Protein AF-0000000083550814 (afdb_homodimer)

Sequence (684 aa):
MTGTLAASGGGRLPAAEQGFFLCDIFDAIPKDDIATMEHPIFSLSTRPDRRILRYEHNGAAIEVTPSVKGLATIHDKDILIYCISQLMAALNAGRAVTRRLVLKAHDLLLATNRETSGDAYRRLVEAFDRLAGTRIKTNIVTGDVEVTSGFGLIESWEIERKTRGGRMVSVAVTLSEWLFRAVLSKSVLTLSRDYFQLRKPLERRIYELARKHCGRQESWRVSVDVLLKKSGSASPRRVFRAMLREMIAAQSLPDYDMAEEPGDLIRFSLRNRVIESLSEGPGPLAPETFAQAREIFPGADVYALEAEWKAWWAATGRPRLRARDAAFLGFVRTRRGRGARAMTGTLAASGGGRLPAAEQGFFLCDIFDAIPKDDIATMEHPIFSLSTRPDRRILRYEHNGAAIEVTPSVKGLATIHDKDILIYCISQLMAALNAGRAVTRRLVLKAHDLLLATNRETSGDAYRRLVEAFDRLAGTRIKTNIVTGDVEVTSGFGLIESWEIERKTRGGRMVSVAVTLSEWLFRAVLSKSVLTLSRDYFQLRKPLERRIYELARKHCGRQESWRVSVDVLLKKSGSASPRRVFRAMLREMIAAQSLPDYDMAEEPGDLIRFSLRNRVIESLSEGPGPLAPETFAQAREIFPGADVYALEAEWKAWWAATGRPRLRARDAAFLGFVRTRRGRGARA

Foldseek 3Di:
DPDPPPPPDPPDPPPVVVQAAEQDDAPQFFKDFLVCLFAPAADLDPDAAQDWDWADDPQKIKTKGWDPLHAQHLLLCLLVRSVLSSLLLCVLVVHDHAQKYKYFPVRSCVQLVHDDDPVRVVVNVSSQVNQCGMKMWMWHDDVPDIDIDMDGQWPDKDWDAPDDVHDTGMMMTGGIPVSVVSSVVVSMDGDDSCLSVDDRRLLNSVLSNCCNACNQNFKDKDALVVSCSRSSDPDPSVVSVVVLVVCQVVVPHPQWHWDADPPRMIMIGGPPPVVPCVVQFLPDADPVLLVVLCVLAPPDDSVVLRVVRRVVCVSNVVDNDPPSSVSSSVSSNVVNVVVVVD/DPDPPPPPDPPDDPPVVVQAAEQDDAPQFFKDFLVCLFAPAADLDPDAAQDWDWADDPQKIKIKGWDPLHAQHLLLCLLVRSVLSSLLLCVLVVHDHAQKYKYFPVRSCVQLVHDDDPVRVVVNVSSQVNQCGMKMWMWHDDVPDIDIDMDGQWPDKDWDAPDDVHDTGMMMTGGIPVSVVSSVVVSMDGDDSCLSVDDRRLLNSLLSNCCNACNQNFKDKDALVVSCSRSSDPDPSVVSVVVLVVCQVVVPHPQWHWDADPPRMIMIGGPPPVPPCVPQFLPDADPVLLVVLCVLAPPDDSVVLRVVRRVVCVSNPVDNDPPSSVSSSVSSNVVNVVVVVD

InterPro domains:
  IPR018777 Replication initiator protein A [PF10134] (31-258)

Nearest PDB structures (foldseek):
  5tbf-assembly1_B  TM=7.328E-01  e=1.208E-10  Vibrio cholerae
  5tbf-assembly1_A  TM=7.020E-01  e=3.883E-11  Vibrio cholerae
  5ubf-assembly1_B  TM=6.507E-01  e=3.979E-10  Vibrio cholerae
  5nl9-assembly1_B  TM=4.738E-01  e=2.881E+00  Leptospira interrogans serovar Copenhageni str. Fiocruz L1-130
  7otj-assembly1_A  TM=2.595E-01  e=8.265E-01  Candida albicans

Radius of gyration: 31.89 Å; Cα contacts (8 Å, |Δi|>4): 1119; chains: 2; bounding box: 68×101×86 Å

Organism: NCBI:txid2306993

Structure (mmCIF, N/CA/C/O backbone):
data_AF-0000000083550814-model_v1
#
loop_
_entity.id
_entity.type
_entity.pdbx_description
1 polymer 'Plasmid replication initiator RepA'
#
loop_
_atom_site.group_PDB
_atom_site.id
_atom_site.type_symbol
_atom_site.label_atom_id
_atom_site.label_alt_id
_atom_site.label_comp_id
_atom_site.label_asym_id
_atom_site.label_entity_id
_atom_site.label_seq_id
_atom_site.pdbx_PDB_ins_code
_atom_site.Cartn_x
_atom_site.Cartn_y
_atom_site.Cartn_z
_atom_site.occupancy
_atom_site.B_iso_or_equiv
_atom_site.auth_seq_id
_atom_site.auth_comp_id
_atom_site.auth_asym_id
_atom_site.auth_atom_id
_atom_site.pdbx_PDB_model_num
ATOM 1 N N . MET A 1 1 ? -45.656 11.328 -41.469 1 26.89 1 MET A N 1
ATOM 2 C CA . MET A 1 1 ? -45.875 12.016 -40.188 1 26.89 1 MET A CA 1
ATOM 3 C C . MET A 1 1 ? -44.938 11.438 -39.125 1 26.89 1 MET A C 1
ATOM 5 O O . MET A 1 1 ? -45.281 10.422 -38.5 1 26.89 1 MET A O 1
ATOM 9 N N . THR A 1 2 ? -43.625 11.352 -39.281 1 26.23 2 THR A N 1
ATOM 10 C CA . THR A 1 2 ? -42.5 10.57 -38.781 1 26.23 2 THR A CA 1
ATOM 11 C C . THR A 1 2 ? -42.125 11.016 -37.375 1 26.23 2 THR A C 1
ATOM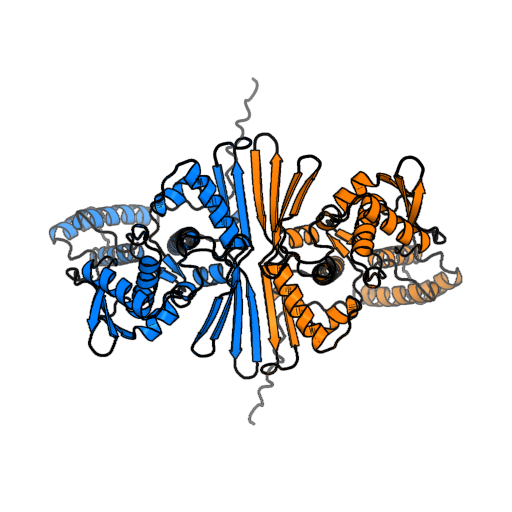 13 O O . THR A 1 2 ? -41.688 12.156 -37.188 1 26.23 2 THR A O 1
ATOM 16 N N . GLY A 1 3 ? -42.906 10.641 -36.344 1 24.5 3 GLY A N 1
ATOM 17 C CA . GLY A 1 3 ? -42.875 11.094 -34.969 1 24.5 3 GLY A CA 1
ATOM 18 C C . GLY A 1 3 ? -41.531 10.922 -34.281 1 24.5 3 GLY A C 1
ATOM 19 O O . GLY A 1 3 ? -40.938 9.844 -34.344 1 24.5 3 GLY A O 1
ATOM 20 N N . THR A 1 4 ? -40.719 12.008 -34.156 1 25.03 4 THR A N 1
ATOM 21 C CA . THR A 1 4 ? -39.344 12.195 -33.656 1 25.03 4 THR A CA 1
ATOM 22 C C . THR A 1 4 ? -39.25 11.82 -32.188 1 25.03 4 THR A C 1
ATOM 24 O O . THR A 1 4 ? -39.938 12.422 -31.328 1 25.03 4 THR A O 1
ATOM 27 N N . LEU A 1 5 ? -39.125 10.547 -31.781 1 22.95 5 LEU A N 1
ATOM 28 C CA . LEU A 1 5 ? -39.094 10.055 -30.406 1 22.95 5 LEU A CA 1
ATOM 29 C C . LEU A 1 5 ? -38 10.773 -29.609 1 22.95 5 LEU A C 1
ATOM 31 O O . LEU A 1 5 ? -36.844 10.727 -29.984 1 22.95 5 LEU A O 1
ATOM 35 N N . ALA A 1 6 ? -38.25 11.875 -28.859 1 22.89 6 ALA A N 1
ATOM 36 C CA . ALA A 1 6 ? -37.438 12.695 -27.969 1 22.89 6 ALA A CA 1
ATOM 37 C C . ALA A 1 6 ? -36.75 11.836 -26.922 1 22.89 6 ALA A C 1
ATOM 39 O O . ALA A 1 6 ? -37.375 11.148 -26.141 1 22.89 6 ALA A O 1
ATOM 40 N N . ALA A 1 7 ? -35.562 11.367 -27.219 1 25.69 7 ALA A N 1
ATOM 41 C CA . ALA A 1 7 ? -34.656 10.578 -26.375 1 25.69 7 ALA A CA 1
ATOM 42 C C . ALA A 1 7 ? -34.531 11.188 -24.984 1 25.69 7 ALA A C 1
ATOM 44 O O . ALA A 1 7 ? -34.156 12.359 -24.844 1 25.69 7 ALA A O 1
ATOM 45 N N . SER A 1 8 ? -35.281 10.781 -24.031 1 26.52 8 SER A N 1
ATOM 46 C CA . SER A 1 8 ? -35.406 11.211 -22.641 1 26.52 8 SER A CA 1
ATOM 47 C C . SER A 1 8 ? -34.031 11.383 -22 1 26.52 8 SER A C 1
ATOM 49 O O . SER A 1 8 ? -33.062 10.719 -22.375 1 26.52 8 SER A O 1
ATOM 51 N N . GLY A 1 9 ? -33.719 12.508 -21.391 1 26.47 9 GLY A N 1
ATOM 52 C CA . GLY A 1 9 ? -32.562 13.055 -20.703 1 26.47 9 GLY A CA 1
ATOM 53 C C . GLY A 1 9 ? -31.984 12.109 -19.656 1 26.47 9 GLY A C 1
ATOM 54 O O . GLY A 1 9 ? -32.688 11.75 -18.703 1 26.47 9 GLY A O 1
ATOM 55 N N . GLY A 1 10 ? -31.203 11.055 -19.969 1 30.23 10 GLY A N 1
ATOM 56 C CA . GLY A 1 10 ? -30.609 9.992 -19.156 1 30.23 10 GLY A CA 1
ATOM 57 C C . GLY A 1 10 ? -30.047 10.5 -17.844 1 30.23 10 GLY A C 1
ATOM 58 O O . GLY A 1 10 ? -29.109 11.305 -17.828 1 30.23 10 GLY A O 1
ATOM 59 N N . GLY A 1 11 ? -30.797 10.789 -16.797 1 31.23 11 GLY A N 1
ATOM 60 C CA . GLY A 1 11 ? -30.469 11.172 -15.438 1 31.23 11 GLY A CA 1
ATOM 61 C C . GLY A 1 11 ? -29.25 10.469 -14.891 1 31.23 11 GLY A C 1
ATOM 62 O O . GLY A 1 11 ? -29.141 9.242 -14.969 1 31.23 11 GLY A O 1
ATOM 63 N N . ARG A 1 12 ? -28.047 11.117 -14.789 1 34.12 12 ARG A N 1
ATOM 64 C CA . ARG A 1 12 ? -26.75 10.703 -14.242 1 34.12 12 ARG A CA 1
ATOM 65 C C . ARG A 1 12 ? -26.922 10.102 -12.852 1 34.12 12 ARG A C 1
ATOM 67 O O . ARG A 1 12 ? -27.547 10.703 -11.977 1 34.12 12 ARG A O 1
ATOM 74 N N . LEU A 1 13 ? -26.969 8.891 -12.633 1 37.94 13 LEU A N 1
ATOM 75 C CA . LEU A 1 13 ? -27.016 8.25 -11.32 1 37.94 13 LEU A CA 1
ATOM 76 C C . LEU A 1 13 ? -26.141 9 -10.312 1 37.94 13 LEU A C 1
ATOM 78 O O . LEU A 1 13 ? -25.094 9.531 -10.68 1 37.94 13 LEU A O 1
ATOM 82 N N . PRO A 1 14 ? -26.562 9.414 -9.156 1 40.44 14 PRO A N 1
ATOM 83 C CA . PRO A 1 14 ? -25.797 10.094 -8.102 1 40.44 14 PRO A CA 1
ATOM 84 C C . PRO A 1 14 ? -24.422 9.469 -7.875 1 40.44 14 PRO A C 1
ATOM 86 O O . PRO A 1 14 ? -24.25 8.258 -8.062 1 40.44 14 PRO A O 1
ATOM 89 N N . ALA A 1 15 ? -23.328 10.273 -7.84 1 41.66 15 ALA A N 1
ATOM 90 C CA . ALA A 1 15 ? -21.922 9.938 -7.68 1 41.66 15 ALA A CA 1
ATOM 91 C C . ALA A 1 15 ? -21.719 8.867 -6.609 1 41.66 15 ALA A C 1
ATOM 93 O O . ALA A 1 15 ? -20.844 8.016 -6.727 1 41.66 15 ALA A O 1
ATOM 94 N N . ALA A 1 16 ? -22.5 8.977 -5.477 1 44.66 16 ALA A N 1
ATOM 95 C CA . ALA A 1 16 ? -22.391 8.016 -4.379 1 44.66 16 ALA A CA 1
ATOM 96 C C . ALA A 1 16 ? -22.641 6.594 -4.863 1 44.66 16 ALA A C 1
ATOM 98 O O . ALA A 1 16 ? -22.062 5.641 -4.348 1 44.66 16 ALA A O 1
ATOM 99 N N . GLU A 1 17 ? -23.422 6.484 -5.785 1 46.06 17 GLU A N 1
ATOM 100 C CA . GLU A 1 17 ? -23.766 5.176 -6.332 1 46.06 17 GLU A CA 1
ATOM 101 C C . GLU A 1 17 ? -22.656 4.637 -7.223 1 46.06 17 GLU A C 1
ATOM 103 O O . GLU A 1 17 ? -22.641 3.451 -7.559 1 46.06 17 GLU A O 1
ATOM 108 N N . GLN A 1 18 ? -21.828 5.629 -7.645 1 54.72 18 GLN A N 1
ATOM 109 C CA . GLN A 1 18 ? -20.844 5.223 -8.648 1 54.72 18 GLN A CA 1
ATOM 110 C C . GLN A 1 18 ? -19.578 4.68 -7.996 1 54.72 18 GLN A C 1
ATOM 112 O O . GLN A 1 18 ? -18.656 4.223 -8.688 1 54.72 18 GLN A O 1
ATOM 117 N N . GLY A 1 19 ? -19.5 4.52 -6.629 1 78 19 GLY A N 1
ATOM 118 C CA . GLY A 1 19 ? -18.391 3.859 -5.961 1 78 19 GLY A CA 1
ATOM 119 C C . GLY A 1 19 ? -17.219 4.785 -5.695 1 78 19 GLY A C 1
ATOM 120 O O . GLY A 1 19 ? -16.094 4.324 -5.461 1 78 19 GLY A O 1
ATOM 121 N N . PHE A 1 20 ? -17.453 6.23 -6.023 1 88.19 20 PHE A N 1
ATOM 122 C CA . PHE A 1 20 ? -16.406 7.191 -5.719 1 88.19 20 PHE A CA 1
ATOM 123 C C . PHE A 1 20 ? -16.984 8.508 -5.23 1 88.19 20 PHE A C 1
ATOM 125 O O . PHE A 1 20 ? -18.188 8.758 -5.391 1 88.19 20 PHE A O 1
ATOM 132 N N . PHE A 1 21 ? -16.203 9.375 -4.535 1 94.69 21 PHE A N 1
ATOM 133 C CA . PHE A 1 21 ? -16.531 10.727 -4.105 1 94.69 21 PHE A CA 1
ATOM 134 C C . PHE A 1 21 ? -15.859 11.758 -4.996 1 94.69 21 PHE A C 1
ATOM 136 O O . PHE A 1 21 ? -14.633 11.734 -5.172 1 94.69 21 PHE A O 1
ATOM 143 N N . LEU A 1 22 ? -16.672 12.648 -5.539 1 94.12 22 LEU A N 1
ATOM 144 C CA . LEU A 1 22 ? -16.125 13.703 -6.379 1 94.12 22 LEU A CA 1
ATOM 145 C C . LEU A 1 22 ? -15.719 14.906 -5.539 1 94.12 22 LEU A C 1
ATOM 147 O O . LEU A 1 22 ? -16.531 15.445 -4.781 1 94.12 22 LEU A O 1
ATOM 151 N N . CYS A 1 23 ? -14.43 15.273 -5.68 1 95.62 23 CYS A N 1
ATOM 152 C CA . CYS A 1 23 ? -13.961 16.469 -4.996 1 95.62 23 CYS A CA 1
ATOM 153 C C . CYS A 1 23 ? -14.367 17.719 -5.75 1 95.62 23 CYS A C 1
ATOM 155 O O . CYS A 1 23 ? -13.664 18.156 -6.664 1 95.62 23 CYS A O 1
ATOM 157 N N . ASP A 1 24 ? -15.484 18.281 -5.289 1 93.56 24 ASP A N 1
ATOM 158 C CA . ASP A 1 24 ? -16.016 19.422 -6.012 1 93.56 24 ASP A CA 1
ATOM 159 C C . ASP A 1 24 ? -16.328 20.578 -5.059 1 93.56 24 ASP A C 1
ATOM 161 O O . ASP A 1 24 ? -17.078 21.5 -5.406 1 93.56 24 ASP A O 1
ATOM 165 N N . ILE A 1 25 ? -15.852 20.484 -3.887 1 91.62 25 ILE A N 1
ATOM 166 C CA . ILE A 1 25 ? -16.094 21.547 -2.922 1 91.62 25 ILE A CA 1
ATOM 167 C C . ILE A 1 25 ? -14.961 22.562 -2.984 1 91.62 25 ILE A C 1
ATOM 169 O O . ILE A 1 25 ? -13.82 22.266 -2.623 1 91.62 25 ILE A O 1
ATOM 173 N N . PHE A 1 26 ? -15.406 23.734 -3.367 1 85.81 26 PHE A N 1
ATOM 174 C CA . PHE A 1 26 ? -14.43 24.797 -3.545 1 85.81 26 PHE A CA 1
ATOM 175 C C . PHE A 1 26 ? -14.117 25.469 -2.217 1 85.81 26 PHE A C 1
ATOM 177 O O . PHE A 1 26 ? -15.023 25.719 -1.412 1 85.81 26 PHE A O 1
ATOM 184 N N . ASP A 1 27 ? -12.977 25.703 -1.849 1 87.12 27 ASP A N 1
ATOM 185 C CA . ASP A 1 27 ? -12.5 26.453 -0.688 1 87.12 27 ASP A CA 1
ATOM 186 C C . ASP A 1 27 ? -12.75 25.672 0.604 1 87.12 27 ASP A C 1
ATOM 188 O O . ASP A 1 27 ? -13.141 26.266 1.618 1 87.12 27 ASP A O 1
ATOM 192 N N . ALA A 1 28 ? -12.766 24.328 0.506 1 93.5 28 ALA A N 1
ATOM 193 C CA . ALA A 1 28 ? -12.844 23.547 1.736 1 93.5 28 ALA A CA 1
ATOM 194 C C . ALA A 1 28 ? -11.758 23.969 2.727 1 93.5 28 ALA A C 1
ATOM 196 O O . ALA A 1 28 ? -10.609 24.188 2.348 1 93.5 28 ALA A O 1
ATOM 197 N N . ILE A 1 29 ? -12.203 24.203 3.961 1 94.62 29 ILE A N 1
ATOM 198 C CA . ILE A 1 29 ? -11.242 24.562 4.996 1 94.62 29 ILE A CA 1
ATOM 199 C C . ILE A 1 29 ? -10.273 23.406 5.227 1 94.62 29 ILE A C 1
ATOM 201 O O . ILE A 1 29 ? -10.703 22.25 5.367 1 94.62 29 ILE A O 1
ATOM 205 N N . PRO A 1 30 ? -9 23.688 5.281 1 97.56 30 PRO A N 1
ATOM 206 C CA . PRO A 1 30 ? -8.031 22.594 5.43 1 97.56 30 PRO A CA 1
ATOM 207 C C . PRO A 1 30 ? -8.195 21.844 6.746 1 97.56 30 PRO A C 1
ATOM 209 O O . PRO A 1 30 ? -8.336 22.453 7.805 1 97.56 30 PRO A O 1
ATOM 212 N N . LYS A 1 31 ? -8.297 20.578 6.637 1 98.25 31 LYS A N 1
ATOM 213 C CA . LYS A 1 31 ? -8.375 19.672 7.781 1 98.25 31 LYS A CA 1
ATOM 214 C C . LYS A 1 31 ? -7.316 18.578 7.703 1 98.25 31 LYS A C 1
ATOM 216 O O . LYS A 1 31 ? -7.035 18.062 6.621 1 98.25 31 LYS A O 1
ATOM 221 N N . ASP A 1 32 ? -6.707 18.312 8.805 1 98.25 32 ASP A N 1
ATOM 222 C CA . ASP A 1 32 ? -5.66 17.297 8.883 1 98.25 32 ASP A CA 1
ATOM 223 C C . ASP A 1 32 ? -5.98 16.25 9.953 1 98.25 32 ASP A C 1
ATOM 225 O O . ASP A 1 32 ? -6.637 16.562 10.953 1 98.25 32 ASP A O 1
ATOM 229 N N . ASP A 1 33 ? -5.594 15.023 9.703 1 97.31 33 ASP A N 1
ATOM 230 C CA . ASP A 1 33 ? -5.836 13.977 10.695 1 97.31 33 ASP A CA 1
ATOM 231 C C . ASP A 1 33 ? -4.918 14.141 11.898 1 97.31 33 ASP A C 1
ATOM 233 O O . ASP A 1 33 ? -3.746 14.5 11.75 1 97.31 33 ASP A O 1
ATOM 237 N N . ILE A 1 34 ? -5.363 13.867 13.016 1 96.75 34 ILE A N 1
ATOM 238 C CA . ILE A 1 34 ? -4.699 14.141 14.289 1 96.75 34 ILE A CA 1
ATOM 239 C C . ILE A 1 34 ? -3.48 13.234 14.438 1 96.75 34 ILE A C 1
ATOM 241 O O . ILE A 1 34 ? -2.432 13.664 14.922 1 96.75 34 ILE A O 1
ATOM 245 N N . ALA A 1 35 ? -3.549 11.977 14.062 1 93.31 35 ALA A N 1
ATOM 246 C CA . ALA A 1 35 ? -2.488 11 14.289 1 93.31 35 ALA A CA 1
ATOM 247 C C . ALA A 1 35 ? -1.2 11.414 13.586 1 93.31 35 ALA A C 1
ATOM 249 O O . ALA A 1 35 ? -0.117 11.352 14.172 1 93.31 35 ALA A O 1
ATOM 250 N N . THR A 1 36 ? -1.329 11.906 12.297 1 95.94 36 THR A N 1
ATOM 251 C CA . THR A 1 36 ? -0.12 12.273 11.562 1 95.94 36 THR A CA 1
ATOM 252 C C . THR A 1 36 ? 0.391 13.641 12.016 1 95.94 36 THR A C 1
ATOM 254 O O . THR A 1 36 ? 1.54 14 11.742 1 95.94 36 THR A O 1
ATOM 257 N N . MET A 1 37 ? -0.45 14.398 12.703 1 96.88 37 MET A N 1
ATOM 258 C CA . MET A 1 37 ? 0.018 15.648 13.305 1 96.88 37 MET A CA 1
ATOM 259 C C . MET A 1 37 ? 0.826 15.375 14.57 1 96.88 37 MET A C 1
ATOM 261 O O . MET A 1 37 ? 1.759 16.109 14.883 1 96.88 37 MET A O 1
ATOM 265 N N . GLU A 1 38 ? 0.481 14.336 15.211 1 93.12 38 GLU A N 1
ATOM 266 C CA . GLU A 1 38 ? 1.101 14.023 16.5 1 93.12 38 GLU A CA 1
ATOM 267 C C . GLU A 1 38 ? 2.424 13.289 16.312 1 93.12 38 GLU A C 1
ATOM 269 O O . GLU A 1 38 ? 3.355 13.461 17.094 1 93.12 38 GLU A O 1
ATOM 274 N N . HIS A 1 39 ? 2.51 12.438 15.32 1 93 39 HIS A N 1
ATOM 275 C CA . HIS A 1 39 ? 3.668 11.57 15.156 1 93 39 HIS A CA 1
ATOM 276 C C . HIS A 1 39 ? 4.395 11.867 13.844 1 93 39 HIS A C 1
ATOM 278 O O . HIS A 1 39 ? 3.766 12.258 12.859 1 93 39 HIS A O 1
ATOM 284 N N . PRO A 1 40 ? 5.676 11.672 13.828 1 95.06 40 PRO A N 1
ATOM 285 C CA . PRO A 1 40 ? 6.461 11.969 12.625 1 95.06 40 PRO A CA 1
ATOM 286 C C . PRO A 1 40 ? 6.367 10.875 11.57 1 95.06 40 PRO A C 1
ATOM 288 O O . PRO A 1 40 ? 7.207 9.969 11.539 1 95.06 40 PRO A O 1
ATOM 291 N N . ILE A 1 41 ? 5.52 11.039 10.664 1 96 41 ILE A N 1
ATOM 292 C CA . ILE A 1 41 ? 5.266 10.047 9.625 1 96 41 ILE A CA 1
ATOM 293 C C . ILE A 1 41 ? 5.938 10.477 8.32 1 96 41 ILE A C 1
ATOM 295 O O . ILE A 1 41 ? 6.387 9.633 7.543 1 96 41 ILE A O 1
ATOM 299 N N . PHE A 1 42 ? 6.062 11.773 8.086 1 98.25 42 PHE A N 1
ATOM 300 C CA . PHE A 1 42 ? 6.516 12.312 6.809 1 98.25 42 PHE A CA 1
ATOM 301 C C . PHE A 1 42 ? 7.949 12.82 6.914 1 98.25 42 PHE A C 1
ATOM 303 O O . PHE A 1 42 ? 8.336 13.383 7.941 1 98.25 42 PHE A O 1
ATOM 310 N N . SER A 1 43 ? 8.68 12.633 5.867 1 98.06 43 SER A N 1
ATOM 311 C CA . SER A 1 43 ? 10.047 13.141 5.809 1 98.06 43 SER A CA 1
ATOM 312 C C . SER A 1 43 ? 10.062 14.664 5.68 1 98.06 43 SER A C 1
ATOM 314 O O . SER A 1 43 ? 9.211 15.242 5.008 1 98.06 43 SER A O 1
ATOM 316 N N . LEU A 1 44 ? 11.062 15.242 6.309 1 97.88 44 LEU A N 1
ATOM 317 C CA . LEU A 1 44 ? 11.266 16.688 6.184 1 97.88 44 LEU A CA 1
ATOM 318 C C . LEU A 1 44 ? 12.375 17 5.191 1 97.88 44 LEU A C 1
ATOM 320 O O . LEU A 1 44 ? 12.742 18.156 5.008 1 97.88 44 LEU A O 1
ATOM 324 N N . SER A 1 45 ? 12.844 15.953 4.543 1 96.19 45 SER A N 1
ATOM 325 C CA . SER A 1 45 ? 13.945 16.109 3.594 1 96.19 45 SER A CA 1
ATOM 326 C C . SER A 1 45 ? 13.453 16.672 2.266 1 96.19 45 SER A C 1
ATOM 328 O O . SER A 1 45 ? 12.32 16.406 1.856 1 96.19 45 SER A O 1
ATOM 330 N N . THR A 1 46 ? 14.289 17.484 1.643 1 92.75 46 THR A N 1
ATOM 331 C CA . THR A 1 46 ? 13.992 17.984 0.304 1 92.75 46 THR A CA 1
ATOM 332 C C . THR A 1 46 ? 14.594 17.062 -0.759 1 92.75 46 THR A C 1
ATOM 334 O O . THR A 1 46 ? 14.367 17.266 -1.955 1 92.75 46 THR A O 1
ATOM 337 N N . ARG A 1 47 ? 15.367 16.125 -0.311 1 93.81 47 ARG A N 1
ATOM 338 C CA . ARG A 1 47 ? 15.891 15.07 -1.162 1 93.81 47 ARG A CA 1
ATOM 339 C C . ARG A 1 47 ? 15.25 13.727 -0.826 1 93.81 47 ARG A C 1
ATOM 341 O O . ARG A 1 47 ? 14.703 13.555 0.263 1 93.81 47 ARG A O 1
ATOM 348 N N . PRO A 1 48 ? 15.297 12.852 -1.863 1 94.81 48 PRO A N 1
ATOM 349 C CA . PRO A 1 48 ? 14.703 11.547 -1.561 1 94.81 48 PRO A CA 1
ATOM 350 C C . PRO A 1 48 ? 15.273 10.922 -0.287 1 94.81 48 PRO A C 1
ATOM 352 O O . PRO A 1 48 ? 16.484 10.812 -0.138 1 94.81 48 PRO A O 1
ATOM 355 N N . ASP A 1 49 ? 14.438 10.609 0.661 1 96.75 49 ASP A N 1
ATOM 356 C CA . ASP A 1 49 ? 14.758 10.023 1.957 1 96.75 49 ASP A CA 1
ATOM 357 C C . ASP A 1 49 ? 14.445 8.531 1.975 1 96.75 49 ASP A C 1
ATOM 359 O O . ASP A 1 49 ? 13.273 8.133 1.975 1 96.75 49 ASP A O 1
ATOM 363 N N . ARG A 1 50 ? 15.391 7.656 1.971 1 96.5 50 ARG A N 1
ATOM 364 C CA . ARG A 1 50 ? 15.172 6.215 1.895 1 96.5 50 ARG A CA 1
ATOM 365 C C . ARG A 1 50 ? 15.461 5.547 3.232 1 96.5 50 ARG A C 1
ATOM 367 O O . ARG A 1 50 ? 15.609 4.324 3.303 1 96.5 50 ARG A O 1
ATOM 374 N N . ARG A 1 51 ? 15.578 6.363 4.367 1 95.88 51 ARG A N 1
ATOM 375 C CA . ARG A 1 51 ? 15.773 5.812 5.703 1 95.88 51 ARG A CA 1
ATOM 376 C C . ARG A 1 51 ? 14.484 5.195 6.234 1 95.88 51 ARG A C 1
ATOM 378 O O . ARG A 1 51 ? 13.391 5.699 5.969 1 95.88 51 ARG A O 1
ATOM 385 N N . ILE A 1 52 ? 14.648 4.109 6.938 1 96.38 52 ILE A N 1
ATOM 386 C CA . ILE A 1 52 ? 13.539 3.627 7.754 1 96.38 52 ILE A CA 1
ATOM 387 C C . ILE A 1 52 ? 13.461 4.43 9.047 1 96.38 52 ILE A C 1
ATOM 389 O O . ILE A 1 52 ? 14.422 4.449 9.828 1 96.38 52 ILE A O 1
ATOM 393 N N . LEU A 1 53 ? 12.336 5.09 9.258 1 94.69 53 LEU A N 1
ATOM 394 C CA . LEU A 1 53 ? 12.164 5.898 10.461 1 94.69 53 LEU A CA 1
ATOM 395 C C . LEU A 1 53 ? 11.539 5.078 11.586 1 94.69 53 LEU A C 1
ATOM 397 O O . LEU A 1 53 ? 10.633 4.277 11.336 1 94.69 53 LEU A O 1
ATOM 401 N N . ARG A 1 54 ? 12.078 5.246 12.75 1 93.12 54 ARG A N 1
ATOM 402 C CA . ARG A 1 54 ? 11.539 4.598 13.938 1 93.12 54 ARG A CA 1
ATOM 403 C C . ARG A 1 54 ? 11.273 5.609 15.047 1 93.12 54 ARG A C 1
ATOM 405 O O . ARG A 1 54 ? 12.125 6.453 15.336 1 93.12 54 ARG A O 1
ATOM 412 N N . TYR A 1 55 ? 10.102 5.555 15.531 1 89.75 55 TYR A N 1
ATOM 413 C CA . TYR A 1 55 ? 9.672 6.473 16.578 1 89.75 55 TYR A CA 1
ATOM 414 C C . TYR A 1 55 ? 8.961 5.723 17.703 1 89.75 55 TYR A C 1
ATOM 416 O O . TYR A 1 55 ? 8.086 4.895 17.438 1 89.75 55 TYR A O 1
ATOM 424 N N . GLU A 1 56 ? 9.453 5.855 18.891 1 88 56 GLU A N 1
ATOM 425 C CA . GLU A 1 56 ? 8.797 5.281 20.062 1 88 56 GLU A CA 1
ATOM 426 C C . GLU A 1 56 ? 8.438 6.363 21.078 1 88 56 GLU A C 1
ATOM 428 O O . GLU A 1 56 ? 9.273 7.207 21.422 1 88 56 GLU A O 1
ATOM 433 N N . HIS A 1 57 ? 7.188 6.367 21.406 1 78.62 57 HIS A N 1
ATOM 434 C CA . HIS A 1 57 ? 6.73 7.316 22.422 1 78.62 57 HIS A CA 1
ATOM 435 C C . HIS A 1 57 ? 5.535 6.77 23.188 1 78.62 57 HIS A C 1
ATOM 437 O O . HIS A 1 57 ? 4.555 6.324 22.594 1 78.62 57 HIS A O 1
ATOM 443 N N . ASN A 1 58 ? 5.562 6.773 24.469 1 73.56 58 ASN A N 1
ATOM 444 C CA . ASN A 1 58 ? 4.477 6.398 25.375 1 73.56 58 ASN A CA 1
ATOM 445 C C . ASN A 1 58 ? 3.926 5.012 25.031 1 73.56 58 ASN A C 1
ATOM 447 O O . ASN A 1 58 ? 2.713 4.836 24.922 1 73.56 58 ASN A O 1
ATOM 451 N N . GLY A 1 59 ? 4.758 4.105 24.719 1 72.81 59 GLY A N 1
ATOM 452 C CA . GLY A 1 59 ? 4.332 2.73 24.5 1 72.81 59 GLY A CA 1
ATOM 453 C C . GLY A 1 59 ? 3.936 2.445 23.062 1 72.81 59 GLY A C 1
ATOM 454 O O . GLY A 1 59 ? 3.562 1.318 22.734 1 72.81 59 GLY A O 1
ATOM 455 N N . ALA A 1 60 ? 3.943 3.449 22.328 1 75.44 60 ALA A N 1
ATOM 456 C CA . ALA A 1 60 ? 3.645 3.252 20.906 1 75.44 60 ALA A CA 1
ATOM 457 C C . ALA A 1 60 ? 4.922 3.275 20.062 1 75.44 60 ALA A C 1
ATOM 459 O O . ALA A 1 60 ? 5.82 4.078 20.312 1 75.44 60 ALA A O 1
ATOM 460 N N . ALA A 1 61 ? 5.02 2.258 19.234 1 88.56 61 ALA A N 1
ATOM 461 C CA . ALA A 1 61 ? 6.141 2.24 18.297 1 88.56 61 ALA A CA 1
ATOM 462 C C . ALA A 1 61 ? 5.648 2.35 16.859 1 88.56 61 ALA A C 1
ATOM 464 O O . ALA A 1 61 ? 4.645 1.732 16.484 1 88.56 61 ALA A O 1
ATOM 465 N N . ILE A 1 62 ? 6.281 3.264 16.188 1 92.38 62 ILE A N 1
ATOM 466 C CA . ILE A 1 62 ? 5.938 3.461 14.781 1 92.38 62 ILE A CA 1
ATOM 467 C C . ILE A 1 62 ? 7.188 3.293 13.922 1 92.38 62 ILE A C 1
ATOM 469 O O . ILE A 1 62 ? 8.25 3.84 14.234 1 92.38 62 ILE A O 1
ATOM 473 N N . GLU A 1 63 ? 7.102 2.492 12.992 1 95.88 63 GLU A N 1
ATOM 474 C CA . GLU A 1 63 ? 8.125 2.354 11.961 1 95.88 63 GLU A CA 1
ATOM 475 C C . GLU A 1 63 ? 7.594 2.785 10.594 1 95.88 63 GLU A C 1
ATOM 477 O O . GLU A 1 63 ? 6.523 2.348 10.172 1 95.88 63 GLU A O 1
ATOM 482 N N . VAL A 1 64 ? 8.266 3.709 9.953 1 97.19 64 VAL A N 1
ATOM 483 C CA . VAL A 1 64 ? 7.879 4.18 8.625 1 97.19 64 VAL A CA 1
ATOM 484 C C . VAL A 1 64 ? 8.906 3.727 7.598 1 97.19 64 VAL A C 1
ATOM 486 O O . VAL A 1 64 ? 10.078 4.102 7.676 1 97.19 64 VAL A O 1
ATOM 489 N N . THR A 1 65 ? 8.484 2.914 6.66 1 98 65 THR A N 1
ATOM 490 C CA . THR A 1 65 ? 9.375 2.324 5.664 1 98 65 THR A CA 1
ATOM 491 C C . THR A 1 65 ? 9.109 2.924 4.285 1 98 65 THR A C 1
ATOM 493 O O . THR A 1 65 ? 7.977 2.904 3.801 1 98 65 THR A O 1
ATOM 496 N N . PRO A 1 66 ? 10.148 3.498 3.635 1 97.94 66 PRO A N 1
ATOM 497 C CA . PRO A 1 66 ? 9.984 4.07 2.297 1 97.94 66 PRO A CA 1
ATOM 498 C C . PRO A 1 66 ? 10.047 3.018 1.192 1 97.94 66 PRO A C 1
ATOM 500 O O . PRO A 1 66 ? 10.617 1.943 1.389 1 97.94 66 PRO A O 1
ATOM 503 N N . SER A 1 67 ? 9.406 3.328 0.064 1 97.5 67 SER A N 1
ATOM 504 C CA . SER A 1 67 ? 9.852 2.67 -1.161 1 97.5 67 SER A CA 1
ATOM 505 C C . SER A 1 67 ? 11.234 3.158 -1.581 1 97.5 67 SER A C 1
ATOM 507 O O . SER A 1 67 ? 11.797 4.062 -0.959 1 97.5 67 SER A O 1
ATOM 509 N N . VAL A 1 68 ? 11.797 2.582 -2.615 1 97 68 VAL A N 1
ATOM 510 C CA . VAL A 1 68 ? 13.094 3.01 -3.121 1 97 68 VAL A CA 1
ATOM 511 C C . VAL A 1 68 ? 12.984 4.422 -3.695 1 97 68 VAL A C 1
ATOM 513 O O . VAL A 1 68 ? 14 5.082 -3.926 1 97 68 VAL A O 1
ATOM 516 N N . LYS A 1 69 ? 11.734 4.855 -3.902 1 96.5 69 LYS A N 1
ATOM 517 C CA . LYS A 1 69 ? 11.523 6.211 -4.406 1 96.5 69 LYS A CA 1
ATOM 518 C C . LYS A 1 69 ? 11.562 7.23 -3.273 1 96.5 69 LYS A C 1
ATOM 520 O O . LYS A 1 69 ? 11.57 8.438 -3.52 1 96.5 69 LYS A O 1
ATOM 525 N N . GLY A 1 70 ? 11.531 6.719 -2.037 1 97.75 70 GLY A N 1
ATOM 526 C CA . GLY A 1 70 ? 11.672 7.586 -0.881 1 97.75 70 GLY A CA 1
ATOM 527 C C . GLY A 1 70 ? 10.422 7.656 -0.026 1 97.75 70 GLY A C 1
ATOM 528 O O . GLY A 1 70 ? 9.352 7.219 -0.45 1 97.75 70 GLY A O 1
ATOM 529 N N . LEU A 1 71 ? 10.602 8.25 1.129 1 98.38 71 LEU A N 1
ATOM 530 C CA . LEU A 1 71 ? 9.484 8.523 2.031 1 98.38 71 LEU A CA 1
ATOM 531 C C . LEU A 1 71 ? 8.578 9.617 1.469 1 98.38 71 LEU A C 1
ATOM 533 O O . LEU A 1 71 ? 9.055 10.539 0.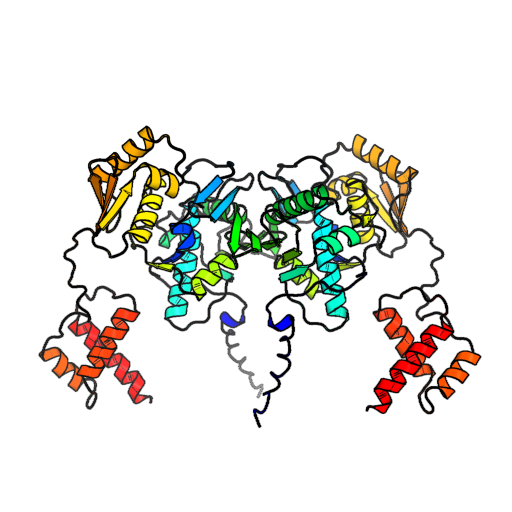806 1 98.38 71 LEU A O 1
ATOM 537 N N . ALA A 1 72 ? 7.273 9.492 1.743 1 98.69 72 ALA A N 1
ATOM 538 C CA . ALA A 1 72 ? 6.414 10.664 1.553 1 98.69 72 ALA A CA 1
ATOM 539 C C . ALA A 1 72 ? 6.895 11.836 2.396 1 98.69 72 ALA A C 1
ATOM 541 O O . ALA A 1 72 ? 7.258 11.664 3.562 1 98.69 72 ALA A O 1
ATOM 542 N N . THR A 1 73 ? 6.898 12.984 1.811 1 98.38 73 THR A N 1
ATOM 543 C CA . THR A 1 73 ? 7.371 14.18 2.502 1 98.38 73 THR A CA 1
ATOM 544 C C . THR A 1 73 ? 6.203 14.938 3.129 1 98.38 73 THR A C 1
ATOM 546 O O . THR A 1 73 ? 5.039 14.656 2.83 1 98.38 73 THR A O 1
ATOM 549 N N . ILE A 1 74 ? 6.551 15.898 3.961 1 98.44 74 ILE A N 1
ATOM 550 C CA . ILE A 1 74 ? 5.543 16.75 4.59 1 98.44 74 ILE A CA 1
ATOM 551 C C . ILE A 1 74 ? 4.77 17.516 3.518 1 98.44 74 ILE A C 1
ATOM 553 O O . ILE A 1 74 ? 3.605 17.859 3.717 1 98.44 74 ILE A O 1
ATOM 557 N N . HIS A 1 75 ? 5.344 17.781 2.34 1 98.06 75 HIS A N 1
ATOM 558 C CA . HIS A 1 75 ? 4.652 18.469 1.252 1 98.06 75 HIS A CA 1
ATOM 559 C C . HIS A 1 75 ? 3.727 17.516 0.502 1 98.06 75 HIS A C 1
ATOM 561 O O . HIS A 1 75 ? 2.686 17.938 -0.012 1 98.06 75 HIS A O 1
ATOM 567 N N . ASP A 1 76 ? 4.102 16.234 0.462 1 98.25 76 ASP A N 1
ATOM 568 C CA . ASP A 1 76 ? 3.189 15.25 -0.11 1 98.25 76 ASP A CA 1
ATOM 569 C C . ASP A 1 76 ? 1.896 15.164 0.698 1 98.25 76 ASP A C 1
ATOM 571 O O . ASP A 1 76 ? 0.83 14.891 0.146 1 98.25 76 ASP A O 1
ATOM 575 N N . LYS A 1 77 ? 2.027 15.414 1.99 1 98.62 77 LYS A N 1
ATOM 576 C CA . LYS A 1 77 ? 0.889 15.359 2.902 1 98.62 77 LYS A CA 1
ATOM 577 C C . LYS A 1 77 ? -0.214 16.312 2.455 1 98.62 77 LYS A C 1
ATOM 579 O O . LYS A 1 77 ? -1.379 16.141 2.818 1 98.62 77 LYS A O 1
ATOM 584 N N . ASP A 1 78 ? 0.109 17.312 1.638 1 98.19 78 ASP A N 1
ATOM 585 C CA . ASP A 1 78 ? -0.866 18.281 1.129 1 98.19 78 ASP A CA 1
ATOM 586 C C . ASP A 1 78 ? -2.006 17.562 0.402 1 98.19 78 ASP A C 1
ATOM 588 O O . ASP A 1 78 ? -3.16 18 0.479 1 98.19 78 ASP A O 1
ATOM 592 N N . ILE A 1 79 ? -1.667 16.516 -0.245 1 98.06 79 ILE A N 1
ATOM 593 C CA . ILE A 1 79 ? -2.662 15.734 -0.982 1 98.06 79 ILE A CA 1
ATOM 594 C C . ILE A 1 79 ? -3.678 15.141 -0.01 1 98.06 79 ILE A C 1
ATOM 596 O O . ILE A 1 79 ? -4.887 15.211 -0.245 1 98.06 79 ILE A O 1
ATOM 600 N N . LEU A 1 80 ? -3.123 14.594 1.061 1 98.69 80 LEU A N 1
ATOM 601 C CA . LEU A 1 80 ? -3.992 13.984 2.062 1 98.69 80 LEU A CA 1
ATOM 602 C C . LEU A 1 80 ? -4.852 15.047 2.746 1 98.69 80 LEU A C 1
ATOM 604 O O . LEU A 1 80 ? -6.047 14.836 2.957 1 98.69 80 LEU A O 1
ATOM 608 N N . ILE A 1 81 ? -4.258 16.172 3.082 1 98.62 81 ILE A N 1
ATOM 609 C CA . ILE A 1 81 ? -4.996 17.281 3.701 1 98.62 81 ILE A CA 1
ATOM 610 C C . ILE A 1 81 ? -6.121 17.734 2.775 1 98.62 81 ILE A C 1
ATOM 612 O O . ILE A 1 81 ? -7.254 17.938 3.219 1 98.62 81 ILE A O 1
ATOM 616 N N . TYR A 1 82 ? -5.855 17.875 1.459 1 98.19 82 TYR A N 1
ATOM 617 C CA . TYR A 1 82 ? -6.871 18.25 0.48 1 98.19 82 TYR A CA 1
ATOM 618 C C . TYR A 1 82 ? -8.023 17.25 0.475 1 98.19 82 TYR A C 1
ATOM 620 O O . TYR A 1 82 ? -9.188 17.641 0.546 1 98.19 82 TYR A O 1
ATOM 628 N N . CYS A 1 83 ? -7.684 15.969 0.43 1 98.56 83 CYS A N 1
ATOM 629 C CA . CYS A 1 83 ? -8.695 14.914 0.379 1 98.56 83 CYS A CA 1
ATOM 630 C C . CYS A 1 83 ? -9.547 14.914 1.644 1 98.56 83 CYS A C 1
ATOM 632 O O . CYS A 1 83 ? -10.773 14.875 1.571 1 98.56 83 CYS A O 1
ATOM 634 N N . ILE A 1 84 ? -8.883 14.969 2.764 1 98.5 84 ILE A N 1
ATOM 635 C CA . ILE A 1 84 ? -9.57 14.977 4.051 1 98.5 84 ILE A CA 1
ATOM 636 C C . ILE A 1 84 ? -10.484 16.188 4.145 1 98.5 84 ILE A C 1
ATOM 638 O O . ILE A 1 84 ? -11.617 16.094 4.617 1 98.5 84 ILE A O 1
ATOM 642 N N . SER A 1 85 ? -10.016 17.344 3.674 1 98.31 85 SER A N 1
ATOM 643 C CA . SER A 1 85 ? -10.797 18.578 3.709 1 98.31 85 SER A CA 1
ATOM 644 C C . SER A 1 85 ? -12.07 18.438 2.877 1 98.31 85 SER A C 1
ATOM 646 O O . SER A 1 85 ? -13.148 18.859 3.309 1 98.31 85 SER A O 1
ATOM 648 N N . GLN A 1 86 ? -11.953 17.875 1.688 1 98.19 86 GLN A N 1
ATOM 649 C CA . GLN A 1 86 ? -13.094 17.625 0.816 1 98.19 86 GLN A CA 1
ATOM 650 C C . GLN A 1 86 ? -14.117 16.703 1.485 1 98.19 86 GLN A C 1
ATOM 652 O O . GLN A 1 86 ? -15.312 17 1.482 1 98.19 86 GLN A O 1
ATOM 657 N N . LEU A 1 87 ? -13.625 15.648 2.055 1 98.31 87 LEU A N 1
ATOM 658 C CA . LEU A 1 87 ? -14.5 14.664 2.686 1 98.31 87 LEU A CA 1
ATOM 659 C C . LEU A 1 87 ? -15.219 15.273 3.887 1 98.31 87 LEU A C 1
ATOM 661 O O . LEU A 1 87 ? -16.422 15.078 4.055 1 98.31 87 LEU A O 1
ATOM 665 N N . MET A 1 88 ? -14.5 16.016 4.676 1 97.69 88 MET A N 1
ATOM 666 C CA . MET A 1 88 ? -15.086 16.609 5.867 1 97.69 88 MET A CA 1
ATOM 667 C C . MET A 1 88 ? -16.141 17.656 5.488 1 97.69 88 MET A C 1
ATOM 669 O O . MET A 1 88 ? -17.188 17.734 6.121 1 97.69 88 MET A O 1
ATOM 673 N N . ALA A 1 89 ? -15.836 18.453 4.504 1 96.56 89 ALA A N 1
ATOM 674 C CA . ALA A 1 89 ? -16.812 19.438 4.027 1 96.56 89 ALA A CA 1
ATOM 675 C C . ALA A 1 89 ? -18.094 18.734 3.547 1 96.56 89 ALA A C 1
ATOM 677 O O . ALA A 1 89 ? -19.203 19.203 3.83 1 96.56 89 ALA A O 1
ATOM 678 N N . ALA A 1 90 ? -17.922 17.656 2.855 1 96.88 90 ALA A N 1
ATOM 679 C CA . ALA A 1 90 ? -19.062 16.891 2.357 1 96.88 90 ALA A CA 1
ATOM 680 C C . ALA A 1 90 ? -19.875 16.312 3.506 1 96.88 90 ALA A C 1
ATOM 682 O O . ALA A 1 90 ? -21.109 16.406 3.52 1 96.88 90 ALA A O 1
ATOM 683 N N . LEU A 1 91 ? -19.188 15.727 4.414 1 95.25 91 LEU A N 1
ATOM 684 C CA . LEU A 1 91 ? -19.859 15.156 5.578 1 95.25 91 LEU A CA 1
ATOM 685 C C . LEU A 1 91 ? -20.656 16.219 6.324 1 95.25 91 LEU A C 1
ATOM 687 O O . LEU A 1 91 ? -21.797 15.992 6.715 1 95.25 91 LEU A O 1
ATOM 691 N N . ASN A 1 92 ? -20.016 17.328 6.469 1 93.31 92 ASN A N 1
ATOM 692 C CA . ASN A 1 92 ? -20.672 18.438 7.168 1 93.31 92 ASN A CA 1
ATOM 693 C C . ASN A 1 92 ? -21.891 18.938 6.398 1 93.31 92 ASN A C 1
ATOM 695 O O . ASN A 1 92 ? -22.828 19.469 6.996 1 93.31 92 ASN A O 1
ATOM 699 N N . ALA A 1 93 ? -21.969 18.734 5.121 1 93.06 93 ALA A N 1
ATOM 700 C CA . ALA A 1 93 ? -23.094 19.141 4.27 1 93.06 93 ALA A CA 1
ATOM 701 C C . ALA A 1 93 ? -24.109 18 4.129 1 93.06 93 ALA A C 1
ATOM 703 O O . ALA A 1 93 ? -25.078 18.125 3.367 1 93.06 93 ALA A O 1
ATOM 704 N N . GLY A 1 94 ? -23.859 16.859 4.762 1 93.12 94 GLY A N 1
ATOM 705 C CA . GLY A 1 94 ? -24.797 15.758 4.754 1 93.12 94 GLY A CA 1
ATOM 706 C C . GLY A 1 94 ? -24.656 14.859 3.541 1 93.12 94 GLY A C 1
ATOM 707 O O . GLY A 1 94 ? -25.547 14.062 3.24 1 93.12 94 GLY A O 1
ATOM 708 N N . ARG A 1 95 ? -23.562 15.055 2.879 1 94.56 95 ARG A N 1
ATOM 709 C CA . ARG A 1 95 ? -23.312 14.203 1.715 1 94.56 95 ARG A CA 1
ATOM 710 C C . ARG A 1 95 ? -22.672 12.883 2.127 1 94.56 95 ARG A C 1
ATOM 712 O O . ARG A 1 95 ? -21.906 12.828 3.096 1 94.56 95 ARG A O 1
ATOM 719 N N . ALA A 1 96 ? -23.016 11.875 1.36 1 94.5 96 ALA A N 1
ATOM 720 C CA . ALA A 1 96 ? -22.328 10.602 1.555 1 94.5 96 ALA A CA 1
ATOM 721 C C . ALA A 1 96 ? -20.906 10.648 1.021 1 94.5 96 ALA A C 1
ATOM 723 O O . ALA A 1 96 ? -20.641 11.312 0.013 1 94.5 96 ALA A O 1
ATOM 724 N N . VAL A 1 97 ? -20.016 9.953 1.726 1 95.94 97 VAL A N 1
ATOM 725 C CA . VAL A 1 97 ? -18.625 9.953 1.298 1 95.94 97 VAL A CA 1
ATOM 726 C C . VAL A 1 97 ? -18.141 8.516 1.137 1 95.94 97 VAL A C 1
ATOM 728 O O . VAL A 1 97 ? -18.703 7.594 1.716 1 95.94 97 VAL A O 1
ATOM 731 N N . THR A 1 98 ? -17.141 8.336 0.289 1 95.75 98 THR A N 1
ATOM 732 C CA . THR A 1 98 ? -16.438 7.07 0.122 1 95.75 98 THR A CA 1
ATOM 733 C C . THR A 1 98 ? -14.922 7.297 0.141 1 95.75 98 THR A C 1
ATOM 735 O O . THR A 1 98 ? -14.461 8.438 0.034 1 95.75 98 THR A O 1
ATOM 738 N N . ARG A 1 99 ? -14.156 6.262 0.333 1 95.12 99 ARG A N 1
ATOM 739 C CA . ARG A 1 99 ? -12.711 6.359 0.48 1 95.12 99 ARG A CA 1
ATOM 740 C C . ARG A 1 99 ? -12.039 6.625 -0.863 1 95.12 99 ARG A C 1
ATOM 742 O O . ARG A 1 99 ? -10.875 7.027 -0.913 1 95.12 99 ARG A O 1
ATOM 749 N N . ARG A 1 100 ? -12.75 6.301 -1.951 1 96.56 100 ARG A N 1
ATOM 750 C CA . ARG A 1 100 ? -12.227 6.598 -3.281 1 96.56 100 ARG A CA 1
ATOM 751 C C . ARG A 1 100 ? -12.672 7.98 -3.75 1 96.56 100 ARG A C 1
ATOM 753 O O . ARG A 1 100 ? -13.859 8.219 -3.953 1 96.56 100 ARG A O 1
ATOM 760 N N . LEU A 1 101 ? -11.703 8.867 -3.959 1 97.69 101 LEU A N 1
ATOM 761 C CA . LEU A 1 101 ? -11.977 10.234 -4.379 1 97.69 101 LEU A CA 1
ATOM 762 C C . LEU A 1 101 ? -11.523 10.461 -5.82 1 97.69 101 LEU A C 1
ATOM 764 O O . LEU A 1 101 ? -10.5 9.93 -6.246 1 97.69 101 LEU A O 1
ATOM 768 N N . VAL A 1 102 ? -12.328 11.203 -6.52 1 96.88 102 VAL A N 1
ATOM 769 C CA . VAL A 1 102 ? -11.938 11.688 -7.84 1 96.88 102 VAL A CA 1
ATOM 770 C C . VAL A 1 102 ? -11.789 13.211 -7.809 1 96.88 102 VAL A C 1
ATOM 772 O O . VAL A 1 102 ? -12.695 13.922 -7.371 1 96.88 102 VAL A O 1
ATOM 775 N N . LEU A 1 103 ? -10.656 13.664 -8.273 1 96.12 103 LEU A N 1
ATOM 776 C CA . LEU A 1 103 ? -10.383 15.094 -8.211 1 96.12 103 LEU A CA 1
ATOM 777 C C . LEU A 1 103 ? -9.68 15.562 -9.484 1 96.12 103 LEU A C 1
ATOM 779 O O . LEU A 1 103 ? -9.172 14.742 -10.258 1 96.12 103 LEU A O 1
ATOM 783 N N . LYS A 1 104 ? -9.797 16.859 -9.695 1 94.25 104 LYS A N 1
ATOM 784 C CA . LYS A 1 104 ? -8.984 17.484 -10.734 1 94.25 104 LYS A CA 1
ATOM 785 C C . LYS A 1 104 ? -7.621 17.906 -10.188 1 94.25 104 LYS A C 1
ATOM 787 O O . LYS A 1 104 ? -7.539 18.594 -9.172 1 94.25 104 LYS A O 1
ATOM 792 N N . ALA A 1 105 ? -6.57 17.531 -10.945 1 93.88 105 ALA A N 1
ATOM 793 C CA . ALA A 1 105 ? -5.215 17.859 -10.523 1 93.88 105 ALA A CA 1
ATOM 794 C C . ALA A 1 105 ? -5.035 19.375 -10.398 1 93.88 105 ALA A C 1
ATOM 796 O O . ALA A 1 105 ? -4.395 19.859 -9.453 1 93.88 105 ALA A O 1
ATOM 797 N N . HIS A 1 106 ? -5.609 20.047 -11.258 1 93.62 106 HIS A N 1
ATOM 798 C CA . HIS A 1 106 ? -5.504 21.5 -11.266 1 93.62 106 HIS A CA 1
ATOM 799 C C . HIS A 1 106 ? -6.055 22.109 -9.984 1 93.62 106 HIS A C 1
ATOM 801 O O . HIS A 1 106 ? -5.426 22.984 -9.383 1 93.62 106 HIS A O 1
ATOM 807 N N . ASP A 1 107 ? -7.16 21.672 -9.531 1 94.5 107 ASP A N 1
ATOM 808 C CA . ASP A 1 107 ? -7.793 22.188 -8.312 1 94.5 107 ASP A CA 1
ATOM 809 C C . ASP A 1 107 ? -6.953 21.859 -7.082 1 94.5 107 ASP A C 1
ATOM 811 O O . ASP A 1 107 ? -6.82 22.688 -6.18 1 94.5 107 ASP A O 1
ATOM 815 N N . LEU A 1 108 ? -6.418 20.656 -7.02 1 95.62 108 LEU A N 1
ATOM 816 C CA . LEU A 1 108 ? -5.539 20.266 -5.926 1 95.62 108 LEU A CA 1
ATOM 817 C C . LEU A 1 108 ? -4.324 21.172 -5.844 1 95.62 108 LEU A C 1
ATOM 819 O O . LEU A 1 108 ? -3.973 21.656 -4.766 1 95.62 108 LEU A O 1
ATOM 823 N N . LEU A 1 109 ? -3.746 21.422 -7.012 1 94.88 109 LEU A N 1
ATOM 824 C CA . LEU A 1 109 ? -2.553 22.266 -7.059 1 94.88 109 LEU A CA 1
ATOM 825 C C . LEU A 1 109 ? -2.869 23.688 -6.602 1 94.88 109 LEU A C 1
ATOM 827 O O . LEU A 1 109 ? -2.148 24.25 -5.777 1 94.88 109 LEU A O 1
ATOM 831 N N . LEU A 1 110 ? -3.953 24.188 -6.992 1 94.56 110 LEU A N 1
ATOM 832 C CA . LEU A 1 110 ? -4.348 25.547 -6.613 1 94.56 110 LEU A CA 1
ATOM 833 C C . LEU A 1 110 ? -4.656 25.625 -5.121 1 94.56 110 LEU A C 1
ATOM 835 O O . LEU A 1 110 ? -4.211 26.547 -4.438 1 94.56 110 LEU A O 1
ATOM 839 N N . ALA A 1 111 ? -5.371 24.641 -4.656 1 94.88 111 ALA A N 1
ATOM 840 C CA . ALA A 1 111 ? -5.809 24.641 -3.262 1 94.88 111 ALA A CA 1
ATOM 841 C C . ALA A 1 111 ? -4.617 24.547 -2.312 1 94.88 111 ALA A C 1
ATOM 843 O O . ALA A 1 111 ? -4.688 24.984 -1.168 1 94.88 111 ALA A O 1
ATOM 844 N N . THR A 1 112 ? -3.555 23.953 -2.756 1 95.56 112 THR A N 1
ATOM 845 C CA . THR A 1 112 ? -2.396 23.75 -1.893 1 95.56 112 THR A CA 1
ATOM 846 C C . THR A 1 112 ? -1.277 24.734 -2.25 1 95.56 112 THR A C 1
ATOM 848 O O . THR A 1 112 ? -0.115 24.5 -1.909 1 95.56 112 THR A O 1
ATOM 851 N N . ASN A 1 113 ? -1.649 25.766 -3.02 1 94.94 113 ASN A N 1
ATOM 852 C CA . ASN A 1 113 ? -0.764 26.875 -3.352 1 94.94 113 ASN A CA 1
ATOM 853 C C . ASN A 1 113 ? 0.461 26.406 -4.129 1 94.94 113 ASN A C 1
ATOM 855 O O . ASN A 1 113 ? 1.586 26.797 -3.824 1 94.94 113 ASN A O 1
ATOM 859 N N . ARG A 1 114 ? 0.201 25.516 -5.047 1 94.19 114 ARG A N 1
ATOM 860 C CA . ARG A 1 114 ? 1.255 25.031 -5.934 1 94.19 114 ARG A CA 1
ATOM 861 C C . ARG A 1 114 ? 1.076 25.594 -7.344 1 94.19 114 ARG A C 1
ATOM 863 O O . ARG A 1 114 ? -0.025 25.984 -7.727 1 94.19 114 ARG A O 1
ATOM 870 N N . GLU A 1 115 ? 2.193 25.641 -8.062 1 92.44 115 GLU A N 1
ATOM 871 C CA . GLU A 1 115 ? 2.121 26.047 -9.461 1 92.44 115 GLU A CA 1
ATOM 872 C C . GLU A 1 115 ? 1.419 25 -10.312 1 92.44 115 GLU A C 1
ATOM 874 O O . GLU A 1 115 ? 1.252 23.859 -9.875 1 92.44 115 GLU A O 1
ATOM 879 N N . THR A 1 116 ? 0.998 25.375 -11.484 1 91.56 116 THR A N 1
ATOM 880 C CA . THR A 1 116 ? 0.291 24.453 -12.367 1 91.56 116 THR A CA 1
ATOM 881 C C . THR A 1 116 ? 1.065 24.25 -13.672 1 91.56 116 THR A C 1
ATOM 883 O O . THR A 1 116 ? 0.49 24.328 -14.758 1 91.56 116 THR A O 1
ATOM 886 N N . SER A 1 117 ? 2.297 24.156 -13.555 1 90.44 117 SER A N 1
ATOM 887 C CA . SER A 1 117 ? 3.168 23.891 -14.695 1 90.44 117 SER A CA 1
ATOM 888 C C . SER A 1 117 ? 3.246 22.406 -15 1 90.44 117 SER A C 1
ATOM 890 O O . SER A 1 117 ? 2.768 21.578 -14.219 1 90.44 117 SER A O 1
ATOM 892 N N . GLY A 1 118 ? 3.756 22.125 -16.188 1 87.94 118 GLY A N 1
ATOM 893 C CA . GLY A 1 118 ? 4 20.734 -16.516 1 87.94 118 GLY A CA 1
ATOM 894 C C . GLY A 1 118 ? 4.844 20.016 -15.477 1 87.94 118 GLY A C 1
ATOM 895 O O . GLY A 1 118 ? 4.574 18.859 -15.141 1 87.94 118 GLY A O 1
ATOM 896 N N . ASP A 1 119 ? 5.777 20.703 -14.984 1 91.88 119 ASP A N 1
ATOM 897 C CA . ASP A 1 119 ? 6.648 20.156 -13.953 1 91.88 119 ASP A CA 1
ATOM 898 C C . ASP A 1 119 ? 5.867 19.859 -12.68 1 91.88 119 ASP A C 1
ATOM 900 O O . ASP A 1 119 ? 6.117 18.859 -12 1 91.88 119 ASP A O 1
ATOM 904 N N . ALA A 1 120 ? 4.945 20.688 -12.383 1 91.81 120 ALA A N 1
ATOM 905 C CA . ALA A 1 120 ? 4.133 20.5 -11.188 1 91.81 120 ALA A CA 1
ATOM 906 C C . ALA A 1 120 ? 3.297 19.234 -11.273 1 91.81 120 ALA A C 1
ATOM 908 O O . ALA A 1 120 ? 3.146 18.516 -10.289 1 91.81 120 ALA A O 1
ATOM 909 N N . TYR A 1 121 ? 2.83 18.953 -12.469 1 90.75 121 TYR A N 1
ATOM 910 C CA . TYR A 1 121 ? 2.031 17.75 -12.664 1 90.75 121 TYR A CA 1
ATOM 911 C C . TYR A 1 121 ? 2.893 16.5 -12.547 1 90.75 121 TYR A C 1
ATOM 913 O O . TYR A 1 121 ? 2.457 15.477 -12 1 90.75 121 TYR A O 1
ATOM 921 N N . ARG A 1 122 ? 4.055 16.578 -13.078 1 92 122 ARG A N 1
ATOM 922 C CA . ARG A 1 122 ? 4.992 15.469 -12.93 1 92 122 ARG A CA 1
ATOM 923 C C . ARG A 1 122 ? 5.32 15.219 -11.461 1 92 122 ARG A C 1
ATOM 925 O O . ARG A 1 122 ? 5.359 14.07 -11.016 1 92 122 ARG A O 1
ATOM 932 N N . ARG A 1 123 ? 5.531 16.266 -10.727 1 94.25 123 ARG A N 1
ATOM 933 C CA . ARG A 1 123 ? 5.84 16.156 -9.305 1 94.25 123 ARG A CA 1
ATOM 934 C C . ARG A 1 123 ? 4.66 15.578 -8.531 1 94.25 123 ARG A C 1
ATOM 936 O O . ARG A 1 123 ? 4.844 14.875 -7.535 1 94.25 123 ARG A O 1
ATOM 943 N N . LEU A 1 124 ? 3.518 15.914 -9.031 1 94.75 124 LEU A N 1
ATOM 944 C CA . LEU A 1 124 ? 2.316 15.391 -8.391 1 94.75 124 LEU A CA 1
ATOM 945 C C . LEU A 1 124 ? 2.258 13.867 -8.523 1 94.75 124 LEU A C 1
ATOM 947 O O . LEU A 1 124 ? 1.931 13.172 -7.559 1 94.75 124 LEU A O 1
ATOM 951 N N . VAL A 1 125 ? 2.594 13.344 -9.664 1 93.62 125 VAL A N 1
ATOM 952 C CA . VAL A 1 125 ? 2.629 11.906 -9.875 1 93.62 125 VAL A CA 1
ATOM 953 C C . VAL A 1 125 ? 3.666 11.266 -8.953 1 93.62 125 VAL A C 1
ATOM 955 O O . VAL A 1 125 ? 3.404 10.234 -8.336 1 93.62 125 VAL A O 1
ATOM 958 N N . GLU A 1 126 ? 4.789 11.898 -8.797 1 95.88 126 GLU A N 1
ATOM 959 C CA . GLU A 1 126 ? 5.836 11.414 -7.902 1 95.88 126 GLU A CA 1
ATOM 960 C C . GLU A 1 126 ? 5.359 11.406 -6.453 1 95.88 126 GLU A C 1
ATOM 962 O O . GLU A 1 126 ? 5.719 10.516 -5.684 1 95.88 126 GLU A O 1
ATOM 967 N N . ALA A 1 127 ? 4.621 12.414 -6.125 1 97.5 127 ALA A N 1
ATOM 968 C CA . ALA A 1 127 ? 4.062 12.484 -4.773 1 97.5 127 ALA A CA 1
ATOM 969 C C . ALA A 1 127 ? 3.129 11.312 -4.504 1 97.5 127 ALA A C 1
ATOM 971 O O . ALA A 1 127 ? 3.176 10.711 -3.428 1 97.5 127 ALA A O 1
ATOM 972 N N . PHE A 1 128 ? 2.318 10.984 -5.512 1 97.25 128 PHE A N 1
ATOM 973 C CA . PHE A 1 128 ? 1.427 9.844 -5.375 1 97.25 128 PHE A CA 1
ATOM 974 C C . PHE A 1 128 ? 2.223 8.555 -5.215 1 97.25 128 PHE A C 1
ATOM 976 O O . PHE A 1 128 ? 1.857 7.684 -4.418 1 97.25 128 PHE A O 1
ATOM 983 N N . ASP A 1 129 ? 3.33 8.453 -5.922 1 96.69 129 ASP A N 1
ATOM 984 C CA . ASP A 1 129 ? 4.207 7.293 -5.801 1 96.69 129 ASP A CA 1
ATOM 985 C C . ASP A 1 129 ? 4.766 7.176 -4.383 1 96.69 129 ASP A C 1
ATOM 987 O O . ASP A 1 129 ? 4.762 6.094 -3.793 1 96.69 129 ASP A O 1
ATOM 991 N N . ARG A 1 130 ? 5.254 8.242 -3.861 1 98 130 ARG A N 1
ATOM 992 C CA . ARG A 1 130 ? 5.836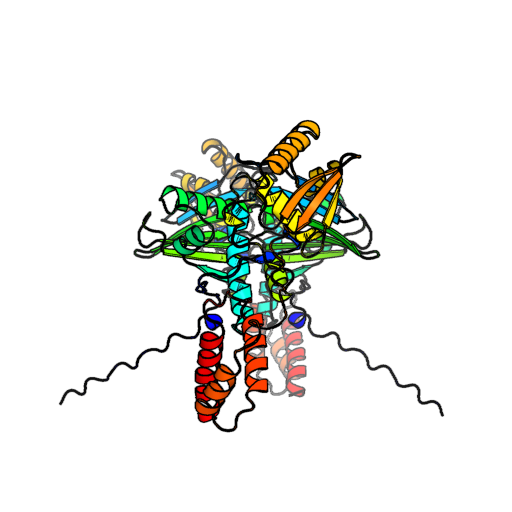 8.234 -2.523 1 98 130 ARG A CA 1
ATOM 993 C C . ARG A 1 130 ? 4.781 7.926 -1.468 1 98 130 ARG A C 1
ATOM 995 O O . ARG A 1 130 ? 5.023 7.137 -0.551 1 98 130 ARG A O 1
ATOM 1002 N N . LEU A 1 131 ? 3.596 8.562 -1.635 1 98.44 131 LEU A N 1
ATOM 1003 C CA . LEU A 1 131 ? 2.518 8.312 -0.684 1 98.44 131 LEU A CA 1
ATOM 1004 C C . LEU A 1 131 ? 2.107 6.848 -0.696 1 98.44 131 LEU A C 1
ATOM 1006 O O . LEU A 1 131 ? 1.914 6.242 0.361 1 98.44 131 LEU A O 1
ATOM 1010 N N . ALA A 1 132 ? 1.985 6.289 -1.872 1 97.56 132 ALA A N 1
ATOM 1011 C CA . ALA A 1 132 ? 1.584 4.895 -2.014 1 97.56 132 ALA A CA 1
ATOM 1012 C C . ALA A 1 132 ? 2.68 3.955 -1.518 1 97.56 132 ALA A C 1
ATOM 1014 O O . ALA A 1 132 ? 2.393 2.879 -0.985 1 97.56 132 ALA A O 1
ATOM 1015 N N . GLY A 1 133 ? 3.895 4.324 -1.653 1 97.62 133 GLY A N 1
ATOM 1016 C CA . GLY A 1 133 ? 5.027 3.467 -1.354 1 97.62 133 GLY A CA 1
ATOM 1017 C C . GLY A 1 133 ? 5.457 3.529 0.1 1 97.62 133 GLY A C 1
ATOM 1018 O O . GLY A 1 133 ? 6.203 2.668 0.571 1 97.62 133 GLY A O 1
ATOM 1019 N N . THR A 1 134 ? 5.055 4.562 0.81 1 98.5 134 THR A N 1
ATOM 1020 C CA . THR A 1 134 ? 5.375 4.691 2.227 1 98.5 134 THR A CA 1
ATOM 1021 C C . THR A 1 134 ? 4.484 3.783 3.068 1 98.5 134 THR A C 1
ATOM 1023 O O . THR A 1 134 ? 3.256 3.861 2.99 1 98.5 134 THR A O 1
ATOM 1026 N N . ARG A 1 135 ? 5.121 2.918 3.797 1 98 135 ARG A N 1
ATOM 1027 C CA . ARG A 1 135 ? 4.395 1.971 4.637 1 98 135 ARG A CA 1
ATOM 1028 C C . ARG A 1 135 ? 4.633 2.258 6.117 1 98 135 ARG A C 1
ATOM 1030 O O . ARG A 1 135 ? 5.746 2.602 6.516 1 98 135 ARG A O 1
ATOM 1037 N N . ILE A 1 136 ? 3.602 2.062 6.922 1 96.75 136 ILE A N 1
ATOM 1038 C CA . ILE A 1 136 ? 3.658 2.326 8.352 1 96.75 136 ILE A CA 1
ATOM 1039 C C . ILE A 1 136 ? 3.416 1.033 9.125 1 96.75 136 ILE A C 1
ATOM 1041 O O . ILE A 1 136 ? 2.498 0.275 8.805 1 96.75 136 ILE A O 1
ATOM 1045 N N . LYS A 1 137 ? 4.262 0.743 10.055 1 94.81 137 LYS A N 1
ATOM 1046 C CA . LYS A 1 137 ? 4.102 -0.366 10.992 1 94.81 137 LYS A CA 1
ATOM 1047 C C . LYS A 1 137 ? 3.982 0.141 12.43 1 94.81 137 LYS A C 1
ATOM 1049 O O . LYS A 1 137 ? 4.793 0.956 12.875 1 94.81 137 LYS A O 1
ATOM 1054 N N . THR A 1 138 ? 2.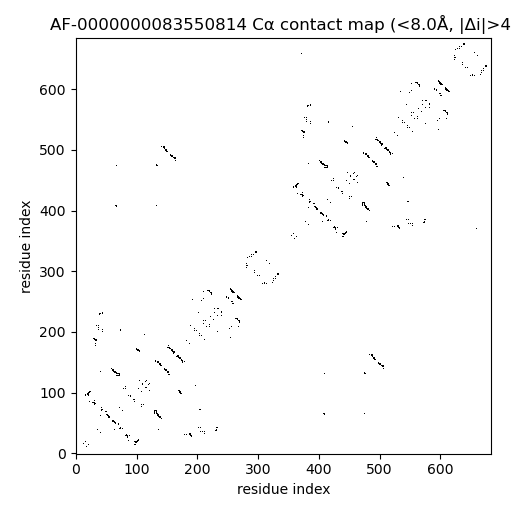926 -0.247 13.102 1 90.81 138 THR A N 1
ATOM 1055 C CA . THR A 1 138 ? 2.727 0.154 14.492 1 90.81 138 THR A CA 1
ATOM 1056 C C . THR A 1 138 ? 2.51 -1.067 15.375 1 90.81 138 THR A C 1
ATOM 1058 O O . THR A 1 138 ? 2.121 -2.133 14.898 1 90.81 138 THR A O 1
ATOM 1061 N N . ASN A 1 139 ? 2.926 -0.87 16.594 1 85.19 139 ASN A N 1
ATOM 1062 C CA . ASN A 1 139 ? 2.721 -1.889 17.609 1 85.19 139 ASN A CA 1
ATOM 1063 C C . ASN A 1 139 ? 1.968 -1.329 18.812 1 85.19 139 ASN A C 1
ATOM 1065 O O . ASN A 1 139 ? 2.424 -0.375 19.453 1 85.19 139 ASN A O 1
ATOM 1069 N N . ILE A 1 140 ? 0.822 -1.879 19.062 1 75.69 140 ILE A N 1
ATOM 1070 C CA . ILE A 1 140 ? 0.021 -1.421 20.188 1 75.69 140 ILE A CA 1
ATOM 1071 C C . ILE A 1 140 ? -0.24 -2.584 21.141 1 75.69 140 ILE A C 1
ATOM 1073 O O . ILE A 1 140 ? -0.653 -3.666 20.719 1 75.69 140 ILE A O 1
ATOM 1077 N N . VAL A 1 141 ? 0.049 -2.35 22.375 1 73.38 141 VAL A N 1
ATOM 1078 C CA . VAL A 1 141 ? -0.182 -3.367 23.391 1 73.38 141 VAL A CA 1
ATOM 1079 C C . VAL A 1 141 ? -1.417 -3.008 24.219 1 73.38 141 VAL A C 1
ATOM 1081 O O . VAL A 1 141 ? -1.521 -1.893 24.734 1 73.38 141 VAL A O 1
ATOM 1084 N N . THR A 1 142 ? -2.354 -3.832 24.172 1 68.06 142 THR A N 1
ATOM 1085 C CA . THR A 1 142 ? -3.537 -3.699 25.016 1 68.06 142 THR A CA 1
ATOM 1086 C C . THR A 1 142 ? -3.684 -4.906 25.938 1 68.06 142 THR A C 1
ATOM 1088 O O . THR A 1 142 ? -4.016 -6.004 25.484 1 68.06 142 THR A O 1
ATOM 1091 N N . GLY A 1 143 ? -3.516 -4.645 27.188 1 75.44 143 GLY A N 1
ATOM 1092 C CA . GLY A 1 143 ? -3.488 -5.781 28.094 1 75.44 143 GLY A CA 1
ATOM 1093 C C . GLY A 1 143 ? -2.389 -6.777 27.766 1 75.44 143 GLY A C 1
ATOM 1094 O O . GLY A 1 143 ? -1.215 -6.41 27.703 1 75.44 143 GLY A O 1
ATOM 1095 N N . ASP A 1 144 ? -2.855 -7.93 27.531 1 77.94 144 ASP A N 1
ATOM 1096 C CA . ASP A 1 144 ? -1.89 -9 27.281 1 77.94 144 ASP A CA 1
ATOM 1097 C C . ASP A 1 144 ? -1.735 -9.266 25.781 1 77.94 144 ASP A C 1
ATOM 1099 O O . ASP A 1 144 ? -0.956 -10.133 25.391 1 77.94 144 ASP A O 1
ATOM 1103 N N . VAL A 1 145 ? -2.473 -8.422 25.094 1 80.5 145 VAL A N 1
ATOM 1104 C CA . VAL A 1 145 ? -2.48 -8.688 23.672 1 80.5 145 VAL A CA 1
ATOM 1105 C C . VAL A 1 145 ? -1.677 -7.613 22.938 1 80.5 145 VAL A C 1
ATOM 1107 O O . VAL A 1 145 ? -1.824 -6.422 23.219 1 80.5 145 VAL A O 1
ATOM 1110 N N . GLU A 1 146 ? -0.773 -8.102 22.109 1 84 146 GLU A N 1
ATOM 1111 C CA . GLU A 1 146 ? -0.015 -7.195 21.25 1 84 146 GLU A CA 1
ATOM 1112 C C . GLU A 1 146 ? -0.491 -7.281 19.812 1 84 146 GLU A C 1
ATOM 1114 O O . GLU A 1 146 ? -0.557 -8.367 19.234 1 84 146 GLU A O 1
ATOM 1119 N N . VAL A 1 147 ? -0.817 -6.148 19.344 1 86.31 147 VAL A N 1
ATOM 1120 C CA . VAL A 1 147 ? -1.254 -6.105 17.953 1 86.31 147 VAL A CA 1
ATOM 1121 C C . VAL A 1 147 ? -0.265 -5.285 17.125 1 86.31 147 VAL A C 1
ATOM 1123 O O . VAL A 1 147 ? -0 -4.121 17.438 1 86.31 147 VAL A O 1
ATOM 1126 N N . THR A 1 148 ? 0.353 -5.957 16.156 1 89.94 148 THR A N 1
ATOM 1127 C CA . THR A 1 148 ? 1.196 -5.285 15.172 1 89.94 148 THR A CA 1
ATOM 1128 C C . THR A 1 148 ? 0.461 -5.129 13.844 1 89.94 148 THR A C 1
ATOM 1130 O O . THR A 1 148 ? -0.115 -6.09 13.328 1 89.94 148 THR A O 1
ATOM 1133 N N . SER A 1 149 ? 0.469 -3.912 13.352 1 92.81 149 SER A N 1
ATOM 1134 C CA . SER A 1 149 ? -0.256 -3.652 12.117 1 92.81 149 SER A CA 1
ATOM 1135 C C . SER A 1 149 ? 0.63 -2.947 11.094 1 92.81 149 SER A C 1
ATOM 1137 O O . SER A 1 149 ? 1.479 -2.131 11.461 1 92.81 149 SER A O 1
ATOM 1139 N N . GLY A 1 150 ? 0.469 -3.303 9.852 1 94.44 150 GLY A N 1
ATOM 1140 C CA . GLY A 1 150 ? 1.116 -2.65 8.719 1 94.44 150 GLY A CA 1
ATOM 1141 C C . GLY A 1 150 ? 0.134 -2.119 7.695 1 94.44 150 GLY A C 1
ATOM 1142 O O . GLY A 1 150 ? -0.787 -2.828 7.285 1 94.44 150 GLY A O 1
ATOM 1143 N N . PHE A 1 151 ? 0.291 -0.861 7.312 1 94.38 151 PHE A N 1
ATOM 1144 C CA . PHE A 1 151 ? -0.623 -0.226 6.371 1 94.38 151 PHE A CA 1
ATOM 1145 C C . PHE A 1 151 ? 0.048 0.955 5.68 1 94.38 151 PHE A C 1
ATOM 1147 O O . PHE A 1 151 ? 1.183 1.309 6.004 1 94.38 151 PHE A O 1
ATOM 1154 N N . GLY A 1 152 ? -0.616 1.49 4.68 1 96.12 152 GLY A N 1
ATOM 1155 C CA . GLY A 1 152 ? -0.107 2.646 3.959 1 96.12 152 GLY A CA 1
ATOM 1156 C C . GLY A 1 152 ? -0.964 3.885 4.133 1 96.12 152 GLY A C 1
ATOM 1157 O O . GLY A 1 152 ? -1.918 3.881 4.914 1 96.12 152 GLY A O 1
ATOM 1158 N N . LEU A 1 153 ? -0.538 4.945 3.449 1 97.31 153 LEU A N 1
ATOM 1159 C CA . LEU A 1 153 ? -1.257 6.211 3.516 1 97.31 153 LEU A CA 1
ATOM 1160 C C . LEU A 1 153 ? -2.379 6.254 2.484 1 97.31 153 LEU A C 1
ATOM 1162 O O . LEU A 1 153 ? -3.479 6.734 2.775 1 97.31 153 LEU A O 1
ATOM 1166 N N . ILE A 1 154 ? -2.076 5.746 1.302 1 97.62 154 ILE A N 1
ATOM 1167 C CA . ILE A 1 154 ? -3.096 5.562 0.276 1 97.62 154 ILE A CA 1
ATOM 1168 C C . ILE A 1 154 ? -3.016 4.145 -0.286 1 97.62 154 ILE A C 1
ATOM 1170 O O . ILE A 1 154 ? -1.949 3.525 -0.27 1 97.62 154 ILE A O 1
ATOM 1174 N N . GLU A 1 155 ? -4.145 3.664 -0.733 1 95.31 155 GLU A N 1
ATOM 1175 C CA . GLU A 1 155 ? -4.207 2.314 -1.286 1 95.31 155 GLU A CA 1
ATOM 1176 C C . GLU A 1 155 ? -3.84 2.307 -2.768 1 95.31 155 GLU A C 1
ATOM 1178 O O . GLU A 1 155 ? -3.102 1.432 -3.227 1 95.31 155 GLU A O 1
ATOM 1183 N N . SER A 1 156 ? -4.434 3.266 -3.477 1 96.62 156 SER A N 1
ATOM 1184 C CA . SER A 1 156 ? -4.211 3.301 -4.918 1 96.62 156 SER A CA 1
ATOM 1185 C C . SER A 1 156 ? -4.449 4.695 -5.48 1 96.62 156 SER A C 1
ATOM 1187 O O . SER A 1 156 ? -5.012 5.559 -4.801 1 96.62 156 SER A O 1
ATOM 1189 N N . TRP A 1 157 ? -3.941 4.941 -6.633 1 96.19 157 TRP A N 1
ATOM 1190 C CA . TRP A 1 157 ? -4.199 6.16 -7.395 1 96.19 157 TRP A CA 1
ATOM 1191 C C . TRP A 1 157 ? -4.305 5.859 -8.883 1 96.19 157 TRP A C 1
ATOM 1193 O O . TRP A 1 157 ? -3.795 4.84 -9.359 1 96.19 157 TRP A O 1
ATOM 1203 N N . GLU A 1 158 ? -5.059 6.707 -9.578 1 94.88 158 GLU A N 1
ATOM 1204 C CA . GLU A 1 158 ? -5.254 6.617 -11.023 1 94.88 158 GLU A CA 1
ATOM 1205 C C . GLU A 1 158 ? -5.246 8 -11.664 1 94.88 158 GLU A C 1
ATOM 1207 O O . GLU A 1 158 ? -5.848 8.938 -11.141 1 94.88 158 GLU A O 1
ATOM 1212 N N . ILE A 1 159 ? -4.527 8.055 -12.75 1 92.94 159 ILE A N 1
ATOM 1213 C CA . ILE A 1 159 ? -4.48 9.297 -13.516 1 92.94 159 ILE A CA 1
ATOM 1214 C C . ILE A 1 159 ? -5.012 9.062 -14.93 1 92.94 159 ILE A C 1
ATOM 1216 O O . ILE A 1 159 ? -4.559 8.141 -15.617 1 92.94 159 ILE A O 1
ATOM 1220 N N . GLU A 1 160 ? -5.922 9.828 -15.305 1 90.5 160 GLU A N 1
ATOM 1221 C CA . GLU A 1 160 ? -6.473 9.789 -16.656 1 90.5 160 GLU A CA 1
ATOM 1222 C C . GLU A 1 160 ? -5.984 10.969 -17.484 1 90.5 160 GLU A C 1
ATOM 1224 O O . GLU A 1 160 ? -6.062 12.117 -17.047 1 90.5 160 GLU A O 1
ATOM 1229 N N . ARG A 1 161 ? -5.496 10.555 -18.703 1 86.25 161 ARG A N 1
ATOM 1230 C CA . ARG A 1 161 ? -5.043 11.57 -19.641 1 86.25 161 ARG A CA 1
ATOM 1231 C C . ARG A 1 161 ? -5.816 11.469 -20.953 1 86.25 161 ARG A C 1
ATOM 1233 O O . ARG A 1 161 ? -6.18 10.375 -21.391 1 86.25 161 ARG A O 1
ATOM 1240 N N . LYS A 1 162 ? -6.172 12.641 -21.594 1 78.88 162 LYS A N 1
ATOM 1241 C CA . LYS A 1 162 ? -6.906 12.672 -22.859 1 78.88 162 LYS A CA 1
ATOM 1242 C C . LYS A 1 162 ? -6.105 12.008 -23.984 1 78.88 162 LYS A C 1
ATOM 1244 O O . LYS A 1 162 ? -6.676 11.367 -24.859 1 78.88 162 LYS A O 1
ATOM 1249 N N . THR A 1 163 ? -4.902 12.305 -24.078 1 71.06 163 THR A N 1
ATOM 1250 C CA . THR A 1 163 ? -4.02 11.672 -25.047 1 71.06 163 THR A CA 1
ATOM 1251 C C . THR A 1 1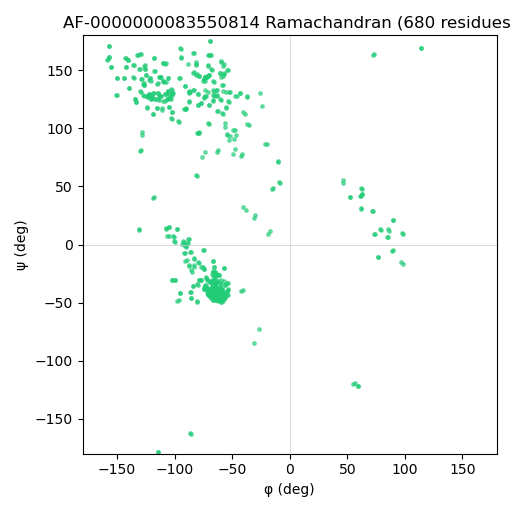63 ? -2.748 11.164 -24.359 1 71.06 163 THR A C 1
ATOM 1253 O O . THR A 1 163 ? -2.467 11.523 -23.219 1 71.06 163 THR A O 1
ATOM 1256 N N . ARG A 1 164 ? -2.168 10.352 -25.125 1 66.81 164 ARG A N 1
ATOM 1257 C CA . ARG A 1 164 ? -0.908 9.828 -24.609 1 66.81 164 ARG A CA 1
ATOM 1258 C C . ARG A 1 164 ? 0.044 10.969 -24.25 1 66.81 164 ARG A C 1
ATOM 1260 O O . ARG A 1 164 ? 0.409 11.773 -25.094 1 66.81 164 ARG A O 1
ATOM 1267 N N . GLY A 1 165 ? 0.33 11.016 -23.078 1 64.75 165 GLY A N 1
ATOM 1268 C CA . GLY A 1 165 ? 1.239 12.055 -22.625 1 64.75 165 GLY A CA 1
ATOM 1269 C C . GLY A 1 165 ? 0.599 13.43 -22.578 1 64.75 165 GLY A C 1
ATOM 1270 O O . GLY A 1 165 ? 1.284 14.43 -22.359 1 64.75 165 GLY A O 1
ATOM 1271 N N . GLY A 1 166 ? -0.713 13.391 -22.766 1 69 166 GLY A N 1
ATOM 1272 C CA . GLY A 1 166 ? -1.394 14.672 -22.859 1 69 166 GLY A CA 1
ATOM 1273 C C . GLY A 1 166 ? -1.802 15.227 -21.5 1 69 166 GLY A C 1
ATOM 1274 O O . GLY A 1 166 ? -1.208 14.883 -20.484 1 69 166 GLY A O 1
ATOM 1275 N N . ARG A 1 167 ? -2.699 16.156 -21.531 1 78.25 167 ARG A N 1
ATOM 1276 C CA . ARG A 1 167 ? -3.117 16.875 -20.344 1 78.25 167 ARG A CA 1
ATOM 1277 C C . ARG A 1 167 ? -3.838 15.961 -19.359 1 78.25 167 ARG A C 1
ATOM 1279 O O . ARG A 1 167 ? -4.637 15.109 -19.781 1 78.25 167 ARG A O 1
ATOM 1286 N N . MET A 1 168 ? -3.301 16.031 -18.094 1 75.94 168 MET A N 1
ATOM 1287 C CA . MET A 1 168 ? -3.973 15.312 -17.016 1 75.94 168 MET A CA 1
ATOM 1288 C C . MET A 1 168 ? -5.406 15.805 -16.844 1 75.94 168 MET A C 1
ATOM 1290 O O . MET A 1 168 ? -5.633 17 -16.656 1 75.94 168 MET A O 1
ATOM 1294 N N . VAL A 1 169 ? -6.332 14.898 -16.922 1 76.25 169 VAL A N 1
ATOM 1295 C CA . VAL A 1 169 ? -7.75 15.242 -16.844 1 76.25 169 VAL A CA 1
ATOM 1296 C C . VAL A 1 169 ? -8.258 15.047 -15.414 1 76.25 169 VAL A C 1
ATOM 1298 O O . VAL A 1 169 ? -8.914 15.93 -14.859 1 76.25 169 VAL A O 1
ATOM 1301 N N . SER A 1 170 ? -7.941 13.922 -14.859 1 89.75 170 SER A N 1
ATOM 1302 C CA . SER A 1 170 ? -8.484 13.609 -13.539 1 89.75 170 SER A CA 1
ATOM 1303 C C . SER A 1 170 ? -7.598 12.617 -12.797 1 89.75 170 SER A C 1
ATOM 1305 O O . SER A 1 170 ? -6.809 11.898 -13.414 1 89.75 170 SER A O 1
ATOM 1307 N N . VAL A 1 171 ? -7.688 12.734 -11.484 1 94.81 171 VAL A N 1
ATOM 1308 C CA . VAL A 1 171 ? -6.957 11.836 -10.594 1 94.81 171 VAL A CA 1
ATOM 1309 C C . VAL A 1 171 ? -7.934 11.148 -9.641 1 94.81 171 VAL A C 1
ATOM 1311 O O . VAL A 1 171 ? -8.789 11.805 -9.039 1 94.81 171 VAL A O 1
ATOM 1314 N N . ALA A 1 172 ? -7.848 9.883 -9.602 1 96.38 172 ALA A N 1
ATOM 1315 C CA . ALA A 1 172 ? -8.555 9.141 -8.57 1 96.38 172 ALA A CA 1
ATOM 1316 C C . ALA A 1 172 ? -7.59 8.633 -7.496 1 96.38 172 ALA A C 1
ATOM 1318 O O . ALA A 1 172 ? -6.496 8.156 -7.812 1 96.38 172 ALA A O 1
ATOM 1319 N N . VAL A 1 173 ? -7.938 8.836 -6.246 1 97.62 173 VAL A N 1
ATOM 1320 C CA . VAL A 1 173 ? -7.117 8.359 -5.137 1 97.62 173 VAL A CA 1
ATOM 1321 C C . VAL A 1 173 ? -7.984 7.594 -4.145 1 97.62 173 VAL A C 1
ATOM 1323 O O . VAL A 1 173 ? -9.094 8.031 -3.812 1 97.62 173 VAL A O 1
ATOM 1326 N N . THR A 1 174 ? -7.559 6.441 -3.744 1 97.38 174 THR A N 1
ATOM 1327 C CA . THR A 1 174 ? -8.203 5.691 -2.672 1 97.38 174 THR A CA 1
ATOM 1328 C C . THR A 1 174 ? -7.41 5.812 -1.374 1 97.38 174 THR A C 1
ATOM 1330 O O . THR A 1 174 ? -6.281 5.324 -1.282 1 97.38 174 THR A O 1
ATOM 1333 N N . LEU A 1 175 ? -8.023 6.473 -0.374 1 97.31 175 LEU A N 1
ATOM 1334 C CA . LEU A 1 175 ? -7.379 6.617 0.925 1 97.31 175 LEU A CA 1
ATOM 1335 C C . LEU A 1 175 ? -7.273 5.273 1.635 1 97.31 175 LEU A C 1
ATOM 1337 O O . LEU A 1 175 ? -8.078 4.371 1.391 1 97.31 175 LEU A O 1
ATOM 1341 N N . SER A 1 176 ? -6.238 5.141 2.459 1 95.62 176 SER A N 1
ATOM 1342 C CA . SER A 1 176 ? -6.195 3.961 3.316 1 95.62 176 SER A CA 1
ATOM 1343 C C . SER A 1 176 ? -7.418 3.895 4.227 1 95.62 176 SER A C 1
ATOM 1345 O O . SER A 1 176 ? -8.031 4.922 4.527 1 95.62 176 SER A O 1
ATOM 1347 N N . GLU A 1 177 ? -7.695 2.686 4.672 1 92.12 177 GLU A N 1
ATOM 1348 C CA . GLU A 1 177 ? -8.781 2.529 5.637 1 92.12 177 GLU A CA 1
ATOM 1349 C C . GLU A 1 177 ? -8.5 3.312 6.914 1 92.12 177 GLU A C 1
ATOM 1351 O O . GLU A 1 177 ? -9.414 3.865 7.523 1 92.12 177 GLU A O 1
ATOM 1356 N N . TRP A 1 178 ? -7.32 3.346 7.297 1 91.69 178 TRP A N 1
ATOM 1357 C CA . TRP A 1 178 ? -6.902 4.047 8.508 1 91.69 178 TRP A CA 1
ATOM 1358 C C . TRP A 1 178 ? -7.25 5.527 8.422 1 91.69 178 TRP A C 1
ATOM 1360 O O . TRP A 1 178 ? -7.902 6.07 9.32 1 91.69 178 TRP A O 1
ATOM 1370 N N . LEU A 1 179 ? -6.891 6.164 7.324 1 95.44 179 LEU A N 1
ATOM 1371 C CA . LEU A 1 179 ? -7.145 7.59 7.152 1 95.44 179 LEU A CA 1
ATOM 1372 C C . LEU A 1 179 ? -8.633 7.863 6.996 1 95.44 179 LEU A C 1
ATOM 1374 O O . LEU A 1 179 ? -9.148 8.844 7.531 1 95.44 179 LEU A O 1
ATOM 1378 N N . PHE A 1 180 ? -9.328 6.996 6.293 1 96.94 180 PHE A N 1
ATOM 1379 C CA . PHE A 1 180 ? -10.758 7.188 6.07 1 96.94 180 PHE A CA 1
ATOM 1380 C C . PHE A 1 180 ? -11.531 7.059 7.379 1 96.94 180 PHE A C 1
ATOM 1382 O O . PHE A 1 180 ? -12.492 7.797 7.613 1 96.94 180 PHE A O 1
ATOM 1389 N N . ARG A 1 181 ? -11.102 6.168 8.219 1 93.94 181 ARG A N 1
ATOM 1390 C CA . ARG A 1 181 ? -11.719 6.035 9.531 1 93.94 181 ARG A CA 1
ATOM 1391 C C . ARG A 1 181 ? -11.516 7.297 10.367 1 93.94 181 ARG A C 1
ATOM 1393 O O . ARG A 1 181 ? -12.383 7.676 11.148 1 93.94 181 ARG A O 1
ATOM 1400 N N . ALA A 1 182 ? -10.352 7.875 10.242 1 94.94 182 ALA A N 1
ATOM 1401 C CA . ALA A 1 182 ? -10.102 9.133 10.938 1 94.94 182 ALA A CA 1
ATOM 1402 C C . ALA A 1 182 ? -11.102 10.203 10.508 1 94.94 182 ALA A C 1
ATOM 1404 O O . ALA A 1 182 ? -11.562 11 11.328 1 94.94 182 ALA A O 1
ATOM 1405 N N . VAL A 1 183 ? -11.445 10.227 9.219 1 95.25 183 VAL A N 1
ATOM 1406 C CA . VAL A 1 183 ? -12.422 11.172 8.695 1 95.25 183 VAL A CA 1
ATOM 1407 C C . VAL A 1 183 ? -13.805 10.859 9.266 1 95.25 183 VAL A C 1
ATOM 1409 O O . VAL A 1 183 ? -14.484 11.742 9.789 1 95.25 183 VAL A O 1
ATOM 1412 N N . LEU A 1 184 ? -14.18 9.594 9.227 1 95 184 LEU A N 1
ATOM 1413 C CA . LEU A 1 184 ? -15.508 9.18 9.656 1 95 184 LEU A CA 1
ATOM 1414 C C . LEU A 1 184 ? -15.703 9.445 11.141 1 95 184 LEU A C 1
ATOM 1416 O O . LEU A 1 184 ? -16.812 9.773 11.578 1 95 184 LEU A O 1
ATOM 1420 N N . SER A 1 185 ? -14.641 9.32 11.891 1 95.5 185 SER A N 1
ATOM 1421 C CA . SER A 1 185 ? -14.719 9.523 13.328 1 95.5 185 SER A CA 1
ATOM 1422 C C . SER A 1 185 ? -14.461 10.977 13.703 1 95.5 185 SER A C 1
ATOM 1424 O O . SER A 1 185 ? -14.391 11.32 14.891 1 95.5 185 SER A O 1
ATOM 1426 N N . LYS A 1 186 ? -14.188 11.789 12.719 1 95 186 LYS A N 1
ATOM 1427 C CA . LYS A 1 186 ? -13.914 13.219 12.906 1 95 186 LYS A CA 1
ATOM 1428 C C . LYS A 1 186 ? -12.68 13.43 13.773 1 95 186 LYS A C 1
ATOM 1430 O O . LYS A 1 186 ? -12.656 14.328 14.617 1 95 186 LYS A O 1
ATOM 1435 N N . SER A 1 187 ? -11.781 12.484 13.641 1 97.25 187 SER A N 1
ATOM 1436 C CA . SER A 1 187 ? -10.484 12.641 14.289 1 97.25 187 SER A CA 1
ATOM 1437 C C . SER A 1 187 ? -9.555 13.516 13.453 1 97.25 187 SER A C 1
ATOM 1439 O O . SER A 1 187 ? -8.461 13.086 13.086 1 97.25 187 SER A O 1
ATOM 1441 N N . VAL A 1 188 ? -9.992 14.773 13.211 1 97.69 188 VAL A N 1
ATOM 1442 C CA . VAL A 1 188 ? -9.289 15.742 12.375 1 97.69 188 VAL A CA 1
ATOM 1443 C C . VAL A 1 188 ? -9.273 17.109 13.062 1 97.69 188 VAL A C 1
ATOM 1445 O O . VAL A 1 188 ? -10.086 17.375 13.953 1 97.69 188 VAL A O 1
ATOM 1448 N N . LEU A 1 189 ? -8.32 17.906 12.742 1 97.44 189 LEU A N 1
ATOM 1449 C CA . LEU A 1 189 ? -8.258 19.297 13.211 1 97.44 189 LEU A CA 1
ATOM 1450 C C . LEU A 1 189 ? -8.227 20.25 12.031 1 97.44 189 LEU A C 1
ATOM 1452 O O . LEU A 1 189 ? -7.613 19.969 11 1 97.44 189 LEU A O 1
ATOM 1456 N N . THR A 1 190 ? -8.875 21.344 12.211 1 97.12 190 THR A N 1
ATOM 1457 C CA . THR A 1 190 ? -8.844 22.422 11.219 1 97.12 190 THR A CA 1
ATOM 1458 C C . THR A 1 190 ? -7.5 23.141 11.242 1 97.12 190 THR A C 1
ATOM 1460 O O . THR A 1 190 ? -6.996 23.484 12.312 1 97.12 190 THR A O 1
ATOM 1463 N N . LEU A 1 191 ? -6.879 23.266 10.141 1 97.81 191 LEU A N 1
ATOM 1464 C CA . LEU A 1 191 ? -5.648 24.031 9.992 1 97.81 191 LEU A CA 1
ATOM 1465 C C . LEU A 1 191 ? -5.945 25.453 9.523 1 97.81 191 LEU A C 1
ATOM 1467 O O . LEU A 1 191 ? -7.035 25.734 9.023 1 97.81 191 LEU A O 1
ATOM 1471 N N . SER A 1 192 ? -4.988 26.328 9.727 1 95.81 192 SER A N 1
ATOM 1472 C CA . SER A 1 192 ? -5.062 27.656 9.141 1 95.81 192 SER A CA 1
ATOM 1473 C C . SER A 1 192 ? -5.102 27.594 7.613 1 95.81 192 SER A C 1
ATOM 1475 O O . SER A 1 192 ? -4.422 26.766 7.008 1 95.81 192 SER A O 1
ATOM 1477 N N . ARG A 1 193 ? -5.785 28.516 7.004 1 92.69 193 ARG A N 1
ATOM 1478 C CA . ARG A 1 193 ? -5.801 28.609 5.547 1 92.69 193 ARG A CA 1
ATOM 1479 C C . ARG A 1 193 ? -4.422 28.969 5.004 1 92.69 193 ARG A C 1
ATOM 1481 O O . ARG A 1 193 ? -4.113 28.703 3.844 1 92.69 193 ARG A O 1
ATOM 1488 N N . ASP A 1 194 ? -3.646 29.5 5.906 1 95.56 194 ASP A N 1
ATOM 1489 C CA . ASP A 1 194 ? -2.32 29.953 5.488 1 95.56 194 ASP A CA 1
ATOM 1490 C C . ASP A 1 194 ? -1.295 28.828 5.617 1 95.56 194 ASP A C 1
ATOM 1492 O O . ASP A 1 194 ? -0.114 29.031 5.32 1 95.56 194 ASP A O 1
ATOM 1496 N N . TYR A 1 195 ? -1.73 27.688 6.023 1 97.75 195 TYR A N 1
ATOM 1497 C CA . TYR A 1 195 ? -0.819 26.562 6.199 1 97.75 195 TYR A CA 1
ATOM 1498 C C . TYR A 1 195 ? -0.027 26.297 4.926 1 97.75 195 TYR A C 1
ATOM 1500 O O . TYR A 1 195 ? 1.191 26.109 4.969 1 97.75 195 TYR A O 1
ATOM 1508 N N . PHE A 1 196 ? -0.715 26.359 3.771 1 97.5 196 PHE A N 1
ATOM 1509 C CA . PHE A 1 196 ? -0.106 25.969 2.504 1 97.5 196 PHE A CA 1
ATOM 1510 C C . PHE A 1 196 ? 0.857 27.031 2.014 1 97.5 196 PHE A C 1
ATOM 1512 O O . PHE A 1 196 ? 1.571 26.828 1.03 1 97.5 196 PHE A O 1
ATOM 1519 N N . GLN A 1 197 ? 0.942 28.156 2.709 1 96.38 197 GLN A N 1
ATOM 1520 C CA . GLN A 1 197 ? 1.91 29.188 2.381 1 96.38 197 GLN A CA 1
ATOM 1521 C C . GLN A 1 197 ? 3.275 28.891 2.988 1 96.38 197 GLN A C 1
ATOM 1523 O O . GLN A 1 197 ? 4.281 29.484 2.598 1 96.38 197 GLN A O 1
ATOM 1528 N N . LEU A 1 198 ? 3.295 28 3.988 1 97.56 198 LEU A N 1
ATOM 1529 C CA . LEU A 1 198 ? 4.559 27.594 4.594 1 97.56 198 LEU A CA 1
ATOM 1530 C C . LEU A 1 198 ? 5.371 26.734 3.627 1 97.56 198 LEU A C 1
ATOM 1532 O O . LEU A 1 198 ? 4.945 25.641 3.256 1 97.56 198 LEU A O 1
ATOM 1536 N N . ARG A 1 199 ? 6.527 27.188 3.309 1 94.69 199 ARG A N 1
ATOM 1537 C CA . ARG A 1 199 ? 7.309 26.516 2.279 1 94.69 199 ARG A CA 1
ATOM 1538 C C . ARG A 1 199 ? 8.367 25.609 2.902 1 94.69 199 ARG A C 1
ATOM 1540 O O . ARG A 1 199 ? 8.75 24.594 2.318 1 94.69 199 ARG A O 1
ATOM 1547 N N . LYS A 1 200 ? 8.836 25.984 4.043 1 97 200 LYS A N 1
ATOM 1548 C CA . LYS A 1 200 ? 9.875 25.188 4.684 1 97 200 LYS A CA 1
ATOM 1549 C C . LYS A 1 200 ? 9.273 23.969 5.387 1 97 200 LYS A C 1
ATOM 1551 O O . LYS A 1 200 ? 8.367 24.109 6.207 1 97 200 LYS A O 1
ATOM 1556 N N . PRO A 1 201 ? 9.867 22.781 5.094 1 98.06 201 PRO A N 1
ATOM 1557 C CA . PRO A 1 201 ? 9.297 21.562 5.676 1 98.06 201 PRO A CA 1
ATOM 1558 C C . PRO A 1 201 ? 9.219 21.609 7.199 1 98.06 201 PRO A C 1
ATOM 1560 O O . PRO A 1 201 ? 8.195 21.234 7.781 1 98.06 201 PRO A O 1
ATOM 1563 N N . LEU A 1 202 ? 10.266 22.094 7.812 1 98.25 202 LEU A N 1
ATOM 1564 C CA . LEU A 1 202 ? 10.281 22.109 9.266 1 98.25 202 LEU A CA 1
ATOM 1565 C C . LEU A 1 202 ? 9.203 23.047 9.812 1 98.25 202 LEU A C 1
ATOM 1567 O O . LEU A 1 202 ? 8.578 22.75 10.836 1 98.25 202 LEU A O 1
ATOM 1571 N N . GLU A 1 203 ? 8.953 24.156 9.188 1 98.12 203 GLU A N 1
ATOM 1572 C CA . GLU A 1 203 ? 7.914 25.094 9.625 1 98.12 203 GLU A CA 1
ATOM 1573 C C . GLU A 1 203 ? 6.531 24.438 9.562 1 98.12 203 GLU A C 1
ATOM 1575 O O . GLU A 1 203 ? 5.715 24.625 10.469 1 98.12 203 GLU A O 1
ATOM 1580 N N . ARG A 1 204 ? 6.293 23.703 8.523 1 98.12 204 ARG A N 1
ATOM 1581 C CA . ARG A 1 204 ? 5.031 22.969 8.406 1 98.12 204 ARG A CA 1
ATOM 1582 C C . ARG A 1 204 ? 4.844 22 9.562 1 98.12 204 ARG A C 1
ATOM 1584 O O . ARG A 1 204 ? 3.771 21.953 10.164 1 98.12 204 ARG A O 1
ATOM 1591 N N . ARG A 1 205 ? 5.926 21.297 9.781 1 98.62 205 ARG A N 1
ATOM 1592 C CA . ARG A 1 205 ? 5.867 20.281 10.82 1 98.62 205 ARG A CA 1
ATOM 1593 C C . ARG A 1 205 ? 5.668 20.906 12.195 1 98.62 205 ARG A C 1
ATOM 1595 O O . ARG A 1 205 ? 4.855 20.438 12.992 1 98.62 205 ARG A O 1
ATOM 1602 N N . ILE A 1 206 ? 6.359 21.984 12.477 1 98.69 206 ILE A N 1
ATOM 1603 C CA . ILE A 1 206 ? 6.242 22.656 13.766 1 98.69 206 ILE A CA 1
ATOM 1604 C C . ILE A 1 206 ? 4.844 23.266 13.906 1 98.69 206 ILE A C 1
ATOM 1606 O O . ILE A 1 206 ? 4.254 23.219 14.984 1 98.69 206 ILE A O 1
ATOM 1610 N N . TYR A 1 207 ? 4.312 23.781 12.82 1 98.62 207 TYR A N 1
ATOM 1611 C CA . TYR A 1 207 ? 2.947 24.281 12.859 1 98.62 207 TYR A CA 1
ATOM 1612 C C . TYR A 1 207 ? 1.97 23.188 13.258 1 98.62 207 TYR A C 1
ATOM 1614 O O . TYR A 1 207 ? 1.09 23.406 14.094 1 98.62 207 TYR A O 1
ATOM 1622 N N . GLU A 1 208 ? 2.111 22.031 12.633 1 98.5 208 GLU A N 1
ATOM 1623 C CA . GLU A 1 208 ? 1.227 20.906 12.945 1 98.5 208 GLU A CA 1
ATOM 1624 C C . GLU A 1 208 ? 1.266 20.578 14.43 1 98.5 208 GLU A C 1
ATOM 1626 O O . GLU A 1 208 ? 0.226 20.328 15.047 1 98.5 208 GLU A O 1
ATOM 1631 N N . LEU A 1 209 ? 2.469 20.562 14.969 1 98.31 209 LEU A N 1
ATOM 1632 C CA . LEU A 1 209 ? 2.629 20.25 16.391 1 98.31 209 LEU A CA 1
ATOM 1633 C C . LEU A 1 209 ? 2.014 21.328 17.266 1 98.31 209 LEU A C 1
ATOM 1635 O O . LEU A 1 209 ? 1.331 21.031 18.234 1 98.31 209 LEU A O 1
ATOM 1639 N N . ALA A 1 210 ? 2.23 22.578 16.906 1 98.19 210 ALA A N 1
ATOM 1640 C CA . ALA A 1 210 ? 1.632 23.672 17.641 1 98.19 210 ALA A CA 1
ATOM 1641 C C . ALA A 1 210 ? 0.108 23.609 17.594 1 98.19 210 ALA A C 1
ATOM 1643 O O . ALA A 1 210 ? -0.56 23.781 18.625 1 98.19 210 ALA A O 1
ATOM 1644 N N . ARG A 1 211 ? -0.368 23.359 16.406 1 97.62 211 ARG A N 1
ATOM 1645 C CA . ARG A 1 211 ? -1.814 23.281 16.234 1 97.62 211 ARG A CA 1
ATOM 1646 C C . ARG A 1 211 ? -2.406 22.141 17.047 1 97.62 211 ARG A C 1
ATOM 1648 O O . ARG A 1 211 ? -3.465 22.297 17.656 1 97.62 211 ARG A O 1
ATOM 1655 N N . LYS A 1 212 ? -1.775 21.016 17.094 1 97.19 212 LYS A N 1
ATOM 1656 C CA . LYS A 1 212 ? -2.264 19.844 17.812 1 97.19 212 LYS A CA 1
ATOM 1657 C C . LYS A 1 212 ? -2.186 20.047 19.312 1 97.19 212 LYS A C 1
ATOM 1659 O O . LYS A 1 212 ? -3.127 19.719 20.047 1 97.19 212 LYS A O 1
ATOM 1664 N N . HIS A 1 213 ? -1.109 20.594 19.812 1 97.12 213 HIS A N 1
ATOM 1665 C CA . HIS A 1 213 ? -0.854 20.609 21.25 1 97.12 213 HIS A CA 1
ATOM 1666 C C . HIS A 1 213 ? -1.322 21.906 21.891 1 97.12 213 HIS A C 1
ATOM 1668 O O . HIS A 1 213 ? -1.852 21.906 23 1 97.12 213 HIS A O 1
ATOM 1674 N N . CYS A 1 214 ? -1.073 23.031 21.219 1 96.06 214 CYS A N 1
ATOM 1675 C CA . CYS A 1 214 ? -1.547 24.312 21.734 1 96.06 214 CYS A CA 1
ATOM 1676 C C . CYS A 1 214 ? -3.021 24.531 21.406 1 96.06 214 CYS A C 1
ATOM 1678 O O . CYS A 1 214 ? -3.818 24.844 22.297 1 96.06 214 CYS A O 1
ATOM 1680 N N . GLY A 1 215 ? -3.271 24.281 20.125 1 92.94 215 GLY A N 1
ATOM 1681 C CA . GLY A 1 215 ? -4.652 24.453 19.703 1 92.94 215 GLY A CA 1
ATOM 1682 C C . GLY A 1 215 ? -5.207 25.828 20.016 1 92.94 215 GLY A C 1
ATOM 1683 O O . GLY A 1 215 ? -4.629 26.844 19.609 1 92.94 215 GLY A O 1
ATOM 1684 N N . ARG A 1 216 ? -6.293 25.844 20.844 1 89.56 216 ARG A N 1
ATOM 1685 C CA . ARG A 1 216 ? -6.926 27.109 21.188 1 89.56 216 ARG A CA 1
ATOM 1686 C C . ARG A 1 216 ? -6.582 27.531 22.609 1 89.56 216 ARG A C 1
ATOM 1688 O O . ARG A 1 216 ? -7.141 28.484 23.141 1 89.56 216 ARG A O 1
ATOM 1695 N N . GLN A 1 217 ? -5.688 26.766 23.156 1 90.69 217 GLN A N 1
ATOM 1696 C CA . GLN A 1 217 ? -5.207 27.125 24.484 1 90.69 217 GLN A CA 1
ATOM 1697 C C . GLN A 1 217 ? -4.34 28.375 24.422 1 90.69 217 GLN A C 1
ATOM 1699 O O . GLN A 1 217 ? -3.887 28.781 23.359 1 90.69 217 GLN A O 1
ATOM 1704 N N . GLU A 1 218 ? -4.156 28.953 25.578 1 90.25 218 GLU A N 1
ATOM 1705 C CA . GLU A 1 218 ? -3.367 30.188 25.656 1 90.25 218 GLU A CA 1
ATOM 1706 C C . GLU A 1 218 ? -1.926 29.938 25.219 1 90.25 218 GLU A C 1
ATOM 1708 O O . GLU A 1 218 ? -1.34 30.75 24.5 1 90.25 218 GLU A O 1
ATOM 1713 N N . SER A 1 219 ? -1.385 28.812 25.75 1 95.06 219 SER A N 1
ATOM 1714 C CA . SER A 1 219 ? -0.004 28.516 25.391 1 95.06 219 SER A CA 1
ATOM 1715 C C . SER A 1 219 ? 0.314 27.031 25.578 1 95.06 219 SER A C 1
ATOM 1717 O O . SER A 1 219 ? -0.45 26.312 26.219 1 95.06 219 SER A O 1
ATOM 1719 N N . TRP A 1 220 ? 1.344 26.562 24.922 1 97.62 220 TRP A N 1
ATOM 1720 C CA . TRP A 1 220 ? 1.93 25.219 25.031 1 97.62 220 TRP A CA 1
ATOM 1721 C C . TRP A 1 220 ? 3.449 25.297 25.125 1 97.62 220 TRP A C 1
ATOM 1723 O O . TRP A 1 220 ? 4.086 26.016 24.344 1 97.62 220 TRP A O 1
ATOM 1733 N N . ARG A 1 221 ? 4.008 24.703 26.141 1 98.12 221 ARG A N 1
ATOM 1734 C CA . ARG A 1 221 ? 5.453 24.672 26.344 1 98.12 221 ARG A CA 1
ATOM 1735 C C . ARG A 1 221 ? 6.004 23.266 26.094 1 98.12 221 ARG A C 1
ATOM 1737 O O . ARG A 1 221 ? 5.395 22.281 26.5 1 98.12 221 ARG A O 1
ATOM 1744 N N . VAL A 1 222 ? 7.137 23.234 25.469 1 98.25 222 VAL A N 1
ATOM 1745 C CA . VAL A 1 222 ? 7.773 21.953 25.156 1 98.25 222 VAL A CA 1
ATOM 1746 C C . VAL A 1 222 ? 9.289 22.125 25.125 1 98.25 222 VAL A C 1
ATOM 1748 O O . VAL A 1 222 ? 9.797 23.172 24.703 1 98.25 222 VAL A O 1
ATOM 1751 N N . SER A 1 223 ? 9.945 21.125 25.594 1 98.06 223 SER A N 1
ATOM 1752 C CA . SER A 1 223 ? 11.398 21.188 25.547 1 98.06 223 SER A CA 1
ATOM 1753 C C . SER A 1 223 ? 11.906 21.047 24.109 1 98.06 223 SER A C 1
ATOM 1755 O O . SER A 1 223 ? 11.25 20.406 23.281 1 98.06 223 SER A O 1
ATOM 1757 N N . VAL A 1 224 ? 13.047 21.562 23.844 1 98.06 224 VAL A N 1
ATOM 1758 C CA . VAL A 1 224 ? 13.672 21.453 22.531 1 98.06 224 VAL A CA 1
ATOM 1759 C C . VAL A 1 224 ? 13.898 19.969 22.203 1 98.06 224 VAL A C 1
ATOM 1761 O O . VAL A 1 224 ? 13.695 19.547 21.062 1 98.06 224 VAL A O 1
ATOM 1764 N N . ASP A 1 225 ? 14.172 19.188 23.219 1 96.19 225 ASP A N 1
ATOM 1765 C CA . ASP A 1 225 ? 14.422 17.766 23.016 1 96.19 225 ASP A CA 1
ATOM 1766 C C . ASP A 1 225 ? 13.148 17.031 22.594 1 96.19 225 ASP A C 1
ATOM 1768 O O . ASP A 1 225 ? 13.172 16.234 21.656 1 96.19 225 ASP A O 1
ATOM 1772 N N . VAL A 1 226 ? 12.125 17.312 23.25 1 95.69 226 VAL A N 1
ATOM 1773 C CA . VAL A 1 226 ? 10.852 16.656 22.938 1 95.69 226 VAL A CA 1
ATOM 1774 C C . VAL A 1 226 ? 10.359 17.125 21.562 1 95.69 226 VAL A C 1
ATOM 1776 O O . VAL A 1 226 ? 9.859 16.328 20.766 1 95.69 226 VAL A O 1
ATOM 1779 N N . LEU A 1 227 ? 10.531 18.422 21.344 1 97.81 227 LEU A N 1
ATOM 1780 C CA . LEU A 1 227 ? 10.117 18.969 20.062 1 97.81 227 LEU A CA 1
ATOM 1781 C C . LEU A 1 227 ? 10.906 18.359 18.906 1 97.81 227 LEU A C 1
ATOM 1783 O O . LEU A 1 227 ? 10.352 18.062 17.859 1 97.81 227 LEU A O 1
ATOM 1787 N N . LEU A 1 228 ? 12.18 18.219 19.109 1 97.12 228 LEU A N 1
ATOM 1788 C CA . LEU A 1 228 ? 13.047 17.562 18.141 1 97.12 228 LEU A CA 1
ATOM 1789 C C . LEU A 1 228 ? 12.562 16.141 17.859 1 97.12 228 LEU A C 1
ATOM 1791 O O . LEU A 1 228 ? 12.422 15.742 16.703 1 97.12 228 LEU A O 1
ATOM 1795 N N . LYS A 1 229 ? 12.25 15.445 18.875 1 94.25 229 LYS A N 1
ATOM 1796 C CA . LYS A 1 229 ? 11.773 14.07 18.75 1 94.25 229 LYS A CA 1
ATOM 1797 C C . LYS A 1 229 ? 10.438 14.016 18.016 1 94.25 229 LYS A C 1
ATOM 1799 O O . LYS A 1 229 ? 10.273 13.234 17.078 1 94.25 229 LYS A O 1
ATOM 1804 N N . LYS A 1 230 ? 9.531 14.875 18.375 1 94.88 230 LYS A N 1
ATOM 1805 C CA . LYS A 1 230 ? 8.188 14.859 17.797 1 94.88 230 LYS A CA 1
ATOM 1806 C C . LYS A 1 230 ? 8.203 15.336 16.359 1 94.88 230 LYS A C 1
ATOM 1808 O O . LYS A 1 230 ? 7.355 14.938 15.555 1 94.88 230 LYS A O 1
ATOM 1813 N N . SER A 1 231 ? 9.117 16.203 16.047 1 97.12 231 SER A N 1
ATOM 1814 C CA . SER A 1 231 ? 9.172 16.75 14.703 1 97.12 231 SER A CA 1
ATOM 1815 C C . SER A 1 231 ? 9.68 15.711 13.703 1 97.12 231 SER A C 1
ATOM 1817 O O . SER A 1 231 ? 9.375 15.789 12.516 1 97.12 231 SER A O 1
ATOM 1819 N N . GLY A 1 232 ? 10.453 14.836 14.133 1 94.69 232 GLY A N 1
ATOM 1820 C CA . GLY A 1 232 ? 11.086 13.867 13.25 1 94.69 232 GLY A CA 1
ATOM 1821 C C . GLY A 1 232 ? 12.281 14.438 12.508 1 94.69 232 GLY A C 1
ATOM 1822 O O . GLY A 1 232 ? 12.773 13.836 11.547 1 94.69 232 GLY A O 1
ATOM 1823 N N . SER A 1 233 ? 12.766 15.609 12.914 1 96.12 233 SER A N 1
ATOM 1824 C CA . SER A 1 233 ? 13.938 16.203 12.273 1 96.12 233 SER A CA 1
ATOM 1825 C C . SER A 1 233 ? 15.188 15.367 12.516 1 96.12 233 SER A C 1
ATOM 1827 O O . SER A 1 233 ? 15.391 14.836 13.609 1 96.12 233 SER A O 1
ATOM 1829 N N . ALA A 1 234 ? 15.984 15.266 11.484 1 93.88 234 ALA A N 1
ATOM 1830 C CA . ALA A 1 234 ? 17.234 14.523 11.578 1 93.88 234 ALA A CA 1
ATOM 1831 C C . ALA A 1 234 ? 18.391 15.445 11.961 1 93.88 234 ALA A C 1
ATOM 1833 O O . ALA A 1 234 ? 19.531 14.992 12.109 1 93.88 234 ALA A O 1
ATOM 1834 N N . SER A 1 235 ? 18.156 16.672 12.203 1 95.62 235 SER A N 1
ATOM 1835 C CA . SER A 1 235 ? 19.203 17.641 12.523 1 95.62 235 SER A CA 1
ATOM 1836 C C . SER A 1 235 ? 19.734 17.422 13.938 1 95.62 235 SER A C 1
ATOM 1838 O O . SER A 1 235 ? 18.969 17.094 14.844 1 95.62 235 SER A O 1
ATOM 1840 N N . PRO A 1 236 ? 21.047 17.641 14.094 1 96.94 236 PRO A N 1
ATOM 1841 C CA . PRO A 1 236 ? 21.516 17.703 15.484 1 96.94 236 PRO A CA 1
ATOM 1842 C C . PRO A 1 236 ? 20.812 18.766 16.312 1 96.94 236 PRO A C 1
ATOM 1844 O O . PRO A 1 236 ? 20.406 19.797 15.766 1 96.94 236 PRO A O 1
ATOM 1847 N N . ARG A 1 237 ? 20.812 18.531 17.594 1 96.75 237 ARG A N 1
ATOM 1848 C CA . ARG A 1 237 ? 20.062 19.391 18.5 1 96.75 237 ARG A CA 1
ATOM 1849 C C . ARG A 1 237 ? 20.484 20.844 18.359 1 96.75 237 ARG A C 1
ATOM 1851 O O . ARG A 1 237 ? 19.641 21.75 18.359 1 96.75 237 ARG A O 1
ATOM 1858 N N . ARG A 1 238 ? 21.719 21.062 18.219 1 96.62 238 ARG A N 1
ATOM 1859 C CA . ARG A 1 238 ? 22.234 22.422 18.109 1 96.62 238 ARG A CA 1
ATOM 1860 C C . ARG A 1 238 ? 21.703 23.109 16.859 1 96.62 238 ARG A C 1
ATOM 1862 O O . ARG A 1 238 ? 21.281 24.266 16.906 1 96.62 238 ARG A O 1
ATOM 1869 N N . VAL A 1 239 ? 21.766 22.375 15.734 1 97.81 239 VAL A N 1
ATOM 1870 C CA . VAL A 1 239 ? 21.297 22.906 14.461 1 97.81 239 VAL A CA 1
ATOM 1871 C C . VAL A 1 239 ? 19.781 23.109 14.508 1 97.81 239 VAL A C 1
ATOM 1873 O O . VAL A 1 239 ? 19.266 24.125 14.039 1 97.81 239 VAL A O 1
ATOM 1876 N N . PHE A 1 240 ? 19.125 22.203 15.156 1 98.19 240 PHE A N 1
ATOM 1877 C CA . PHE A 1 240 ? 17.672 22.297 15.32 1 98.19 240 PHE A CA 1
ATOM 1878 C C . PHE A 1 240 ? 17.297 23.547 16.125 1 98.19 240 PHE A C 1
ATOM 1880 O O . PHE A 1 240 ? 16.391 24.281 15.734 1 98.19 240 PHE A O 1
ATOM 1887 N N . ARG A 1 241 ? 17.984 23.781 17.172 1 97.38 241 ARG A N 1
ATOM 1888 C CA . ARG A 1 241 ? 17.75 24.969 18 1 97.38 241 ARG A CA 1
ATOM 1889 C C . ARG A 1 241 ? 17.938 26.25 17.188 1 97.38 241 ARG A C 1
ATOM 1891 O O . ARG A 1 241 ? 17.172 27.203 17.328 1 97.38 241 ARG A O 1
ATOM 1898 N N . ALA A 1 242 ? 18.969 26.25 16.406 1 97.88 242 ALA A N 1
ATOM 1899 C CA . ALA A 1 242 ? 19.234 27.406 15.57 1 97.88 242 ALA A CA 1
ATOM 1900 C C . ALA A 1 242 ? 18.078 27.656 14.586 1 97.88 242 ALA A C 1
ATOM 1902 O O . ALA A 1 242 ? 17.703 28.797 14.352 1 97.88 242 ALA A O 1
ATOM 1903 N N . MET A 1 243 ? 17.562 26.578 14.031 1 98 243 MET A N 1
ATOM 1904 C CA . MET A 1 243 ? 16.453 26.703 13.102 1 98 243 MET A CA 1
ATOM 1905 C C . MET A 1 243 ? 15.203 27.219 13.812 1 98 243 MET A C 1
ATOM 1907 O O . MET A 1 243 ? 14.453 28.016 13.258 1 98 243 MET A O 1
ATOM 1911 N N . LEU A 1 244 ? 15.023 26.75 15.055 1 98.25 244 LEU A N 1
ATOM 1912 C CA . LEU A 1 244 ? 13.906 27.25 15.844 1 98.25 244 LEU A CA 1
ATOM 1913 C C . LEU A 1 244 ? 14.055 28.75 16.094 1 98.25 244 LEU A C 1
ATOM 1915 O O . LEU A 1 244 ? 13.078 29.5 16.016 1 98.25 244 LEU A O 1
ATOM 1919 N N . ARG A 1 245 ? 15.203 29.156 16.375 1 98 245 ARG A N 1
ATOM 1920 C CA . ARG A 1 245 ? 15.453 30.562 16.656 1 98 245 ARG A CA 1
ATOM 1921 C C . ARG A 1 245 ? 15.203 31.422 15.414 1 98 245 ARG A C 1
ATOM 1923 O O . ARG A 1 245 ? 14.727 32.562 15.516 1 98 245 ARG A O 1
ATOM 1930 N N . GLU A 1 246 ? 15.531 30.891 14.289 1 98 246 GLU A N 1
ATOM 1931 C CA . GLU A 1 246 ? 15.188 31.578 13.047 1 98 246 GLU A CA 1
ATOM 1932 C C . GLU A 1 246 ? 13.68 31.719 12.898 1 98 246 GLU A C 1
ATOM 1934 O O . GLU A 1 246 ? 13.195 32.781 12.469 1 98 246 GLU A O 1
ATOM 1939 N N . MET A 1 247 ? 12.953 30.703 13.273 1 97.94 247 MET A N 1
ATOM 1940 C CA . MET A 1 247 ? 11.492 30.734 13.211 1 97.94 247 MET A CA 1
ATOM 1941 C C . MET A 1 247 ? 10.93 31.75 14.211 1 97.94 247 MET A C 1
ATOM 1943 O O . MET A 1 247 ? 9.961 32.438 13.914 1 97.94 247 MET A O 1
ATOM 1947 N N . ILE A 1 248 ? 11.539 31.797 15.352 1 98.06 248 ILE A N 1
ATOM 1948 C CA . ILE A 1 248 ? 11.125 32.719 16.391 1 98.06 248 ILE A CA 1
ATOM 1949 C C . ILE A 1 248 ? 11.328 34.156 15.914 1 98.06 248 ILE A C 1
ATOM 1951 O O . ILE A 1 248 ? 10.461 35.031 16.109 1 98.06 248 ILE A O 1
ATOM 1955 N N . ALA A 1 249 ? 12.43 34.406 15.289 1 97.94 249 ALA A N 1
ATOM 1956 C CA . ALA A 1 249 ? 12.727 35.75 14.773 1 97.94 249 ALA A CA 1
ATOM 1957 C C . ALA A 1 249 ? 11.75 36.125 13.672 1 97.94 249 ALA A C 1
ATOM 1959 O O . ALA A 1 249 ? 11.312 37.281 13.602 1 97.94 249 ALA A O 1
ATOM 1960 N N . ALA A 1 250 ? 11.398 35.188 12.875 1 96.81 250 ALA A N 1
ATOM 1961 C CA . ALA A 1 250 ? 10.562 35.469 11.711 1 96.81 250 ALA A CA 1
ATOM 1962 C C . ALA A 1 250 ? 9.086 35.469 12.086 1 96.81 250 ALA A C 1
ATOM 1964 O O . ALA A 1 250 ? 8.266 36.094 11.406 1 96.81 250 ALA A O 1
ATOM 1965 N N . GLN A 1 251 ? 8.664 34.781 13.18 1 96.31 251 GLN A N 1
ATOM 1966 C CA . GLN A 1 251 ? 7.277 34.594 13.594 1 96.31 251 GLN A CA 1
ATOM 1967 C C . GLN A 1 251 ? 6.402 34.188 12.422 1 96.31 251 GLN A C 1
ATOM 1969 O O . GLN A 1 251 ? 5.363 34.781 12.156 1 96.31 251 GLN A O 1
ATOM 1974 N N . SER A 1 252 ? 6.777 33.125 11.75 1 92.56 252 SER A N 1
ATOM 1975 C CA . SER A 1 252 ? 6.203 32.75 10.453 1 92.56 252 SER A CA 1
ATOM 1976 C C . SER A 1 252 ? 5.008 31.828 10.625 1 92.56 252 SER A C 1
ATOM 1978 O O . SER A 1 252 ? 4.227 31.625 9.695 1 92.56 252 SER A O 1
ATOM 1980 N N . LEU A 1 253 ? 4.777 31.25 11.797 1 97.25 253 LEU A N 1
ATOM 1981 C CA . LEU A 1 253 ? 3.725 30.25 11.961 1 97.25 253 LEU A CA 1
ATOM 1982 C C . LEU A 1 253 ? 2.35 30.906 11.977 1 97.25 253 LEU A C 1
ATOM 1984 O O . LEU A 1 253 ? 2.09 31.797 12.789 1 97.25 253 LEU A O 1
ATOM 1988 N N . PRO A 1 254 ? 1.498 30.406 11.094 1 95.75 254 PRO A N 1
ATOM 1989 C CA . PRO A 1 254 ? 0.132 30.922 11.172 1 95.75 254 PRO A CA 1
ATOM 1990 C C . PRO A 1 254 ? -0.494 30.75 12.555 1 95.75 254 PRO A C 1
ATOM 1992 O O . PRO A 1 254 ? -0.338 29.688 13.172 1 95.75 254 PRO A O 1
ATOM 1995 N N . ASP A 1 255 ? -1.103 31.828 13.125 1 94.38 255 ASP A N 1
ATOM 1996 C CA . ASP A 1 255 ? -1.961 31.828 14.305 1 94.38 255 ASP A CA 1
ATOM 1997 C C . ASP A 1 255 ? -1.137 31.703 15.586 1 94.38 255 ASP A C 1
ATOM 1999 O O . ASP A 1 255 ? -1.654 31.891 16.688 1 94.38 255 ASP A O 1
ATOM 2003 N N . TYR A 1 256 ? 0.218 31.375 15.469 1 97.31 256 TYR A N 1
ATOM 2004 C CA . TYR A 1 256 ? 0.972 31.109 16.688 1 97.31 256 TYR A CA 1
ATOM 2005 C C . TYR A 1 256 ? 2.23 31.969 16.75 1 97.31 256 TYR A C 1
ATOM 2007 O O . TYR A 1 256 ? 2.906 32.156 15.734 1 97.31 256 TYR A O 1
ATOM 2015 N N . ASP A 1 257 ? 2.49 32.469 17.922 1 97.25 257 ASP A N 1
ATOM 2016 C CA . ASP A 1 257 ? 3.777 33.094 18.234 1 97.25 257 ASP A CA 1
ATOM 2017 C C . ASP A 1 257 ? 4.711 32.094 18.922 1 97.25 257 ASP A C 1
ATOM 2019 O O . ASP A 1 257 ? 4.258 31.25 19.703 1 97.25 257 ASP A O 1
ATOM 2023 N N . MET A 1 258 ? 6 32.156 18.625 1 97.94 258 MET A N 1
ATOM 2024 C CA . MET A 1 258 ? 7.02 31.297 19.219 1 97.94 258 MET A CA 1
ATOM 2025 C C . MET A 1 258 ? 8 32.125 20.047 1 97.94 258 MET A C 1
ATOM 2027 O O . MET A 1 258 ? 8.391 33.219 19.641 1 97.94 258 MET A O 1
ATOM 2031 N N . ALA A 1 259 ? 8.336 31.594 21.172 1 98.19 259 ALA A N 1
ATOM 2032 C CA . ALA A 1 259 ? 9.352 32.25 22 1 98.19 259 ALA A CA 1
ATOM 2033 C C . ALA A 1 259 ? 10.227 31.203 22.703 1 98.19 259 ALA A C 1
ATOM 2035 O O . ALA A 1 259 ? 9.766 30.109 23.016 1 98.19 259 ALA A O 1
ATOM 2036 N N . GLU A 1 260 ? 11.477 31.547 22.812 1 98.12 260 GLU A N 1
ATOM 2037 C CA . GLU A 1 260 ? 12.391 30.719 23.594 1 98.12 260 GLU A CA 1
ATOM 2038 C C . GLU A 1 260 ? 12.375 31.125 25.062 1 98.12 260 GLU A C 1
ATOM 2040 O O . GLU A 1 260 ? 12.406 32.312 25.391 1 98.12 260 GLU A O 1
ATOM 2045 N N . GLU A 1 261 ? 12.234 30.172 25.875 1 97.56 261 GLU A N 1
ATOM 2046 C CA . GLU A 1 261 ? 12.219 30.406 27.328 1 97.56 261 GLU A CA 1
ATOM 2047 C C . GLU A 1 261 ? 13.391 29.688 28 1 97.56 261 GLU A C 1
ATOM 2049 O O . GLU A 1 261 ? 14.016 28.812 27.422 1 97.56 261 GLU A O 1
ATOM 2054 N N . PRO A 1 262 ? 13.711 30.188 29.281 1 96.19 262 PRO A N 1
ATOM 2055 C CA . PRO A 1 262 ? 14.789 29.516 30 1 96.19 262 PRO A CA 1
ATOM 2056 C C . PRO A 1 262 ? 14.531 28.031 30.188 1 96.19 262 PRO A C 1
ATOM 2058 O O . PRO A 1 262 ? 13.383 27.609 30.375 1 96.19 262 PRO A O 1
ATOM 2061 N N . GLY A 1 263 ? 15.617 27.219 30.188 1 95 263 GLY A N 1
ATOM 2062 C CA . GLY A 1 263 ? 15.508 25.781 30.391 1 95 263 GLY A CA 1
ATOM 2063 C C . GLY A 1 263 ? 15.312 25 29.109 1 95 263 GLY A C 1
ATOM 2064 O O . GLY A 1 263 ? 14.719 23.922 29.109 1 95 263 GLY A O 1
ATOM 2065 N N . ASP A 1 264 ? 15.68 25.578 28.016 1 95.69 264 ASP A N 1
ATOM 2066 C CA . ASP A 1 264 ? 15.609 24.938 26.703 1 95.69 264 ASP A CA 1
ATOM 2067 C C . ASP A 1 264 ? 14.164 24.609 26.328 1 95.69 264 ASP A C 1
ATOM 2069 O O . ASP A 1 264 ? 13.867 23.5 25.891 1 95.69 264 ASP A O 1
ATOM 2073 N N . LEU A 1 265 ? 13.344 25.609 26.609 1 98.12 265 LEU A N 1
ATOM 2074 C CA . LEU A 1 265 ? 11.914 25.453 26.328 1 98.12 265 LEU A CA 1
ATOM 2075 C C . LEU A 1 265 ? 11.484 26.391 25.203 1 98.12 265 LEU A C 1
ATOM 2077 O O . LEU A 1 265 ? 12.008 27.5 25.062 1 98.12 265 LEU A O 1
ATOM 2081 N N . ILE A 1 266 ? 10.594 25.875 24.438 1 98.62 266 ILE A N 1
ATOM 2082 C CA . ILE A 1 266 ? 9.922 26.688 23.422 1 98.62 266 ILE A CA 1
ATOM 2083 C C . ILE A 1 266 ? 8.453 26.859 23.797 1 98.62 266 ILE A C 1
ATOM 2085 O O . ILE A 1 266 ? 7.766 25.891 24.141 1 98.62 266 ILE A O 1
ATOM 2089 N N . ARG A 1 267 ? 8.016 28.078 23.812 1 98.5 267 ARG A N 1
ATOM 2090 C CA . ARG A 1 267 ? 6.617 28.391 24.094 1 98.5 267 ARG A CA 1
ATOM 2091 C C . ARG A 1 267 ? 5.871 28.781 22.812 1 98.5 267 ARG A C 1
ATOM 2093 O O . ARG A 1 267 ? 6.332 29.641 22.062 1 98.5 267 ARG A O 1
ATOM 2100 N N . PHE A 1 268 ? 4.812 28.125 22.578 1 98.19 268 PHE A N 1
ATOM 2101 C CA . PHE A 1 268 ? 3.859 28.516 21.547 1 98.19 268 PHE A CA 1
ATOM 2102 C C . PHE A 1 268 ? 2.635 29.172 22.156 1 98.19 268 PHE A C 1
ATOM 2104 O O . PHE A 1 268 ? 2.092 28.703 23.156 1 98.19 268 PHE A O 1
ATOM 2111 N N . SER A 1 269 ? 2.166 30.328 21.609 1 96.81 269 SER A N 1
ATOM 2112 C CA . SER A 1 269 ? 0.97 31 22.094 1 96.81 269 SER A CA 1
ATOM 2113 C C . SER A 1 269 ? 0.094 31.469 20.922 1 96.81 269 SER A C 1
ATOM 2115 O O . SER A 1 269 ? 0.604 31.844 19.875 1 96.81 269 SER A O 1
ATOM 2117 N N . LEU A 1 270 ? -1.119 31.391 21.156 1 92.88 270 LEU A N 1
ATOM 2118 C CA . LEU A 1 270 ? -2.049 31.875 20.141 1 92.88 270 LEU A CA 1
ATOM 2119 C C . LEU A 1 270 ? -1.882 33.375 19.891 1 92.88 270 LEU A C 1
ATOM 2121 O O . LEU A 1 270 ? -1.849 34.156 20.844 1 92.88 270 LEU A O 1
ATOM 2125 N N . ARG A 1 271 ? -1.458 33.75 18.703 1 87.19 271 ARG A N 1
ATOM 2126 C CA . ARG A 1 271 ? -1.25 35.156 18.344 1 87.19 271 ARG A CA 1
ATOM 2127 C C . ARG A 1 271 ? -2.539 35.969 18.484 1 87.19 271 ARG A C 1
ATOM 2129 O O . ARG A 1 271 ? -3.613 35.5 18.109 1 87.19 271 ARG A O 1
ATOM 2136 N N . ASN A 1 272 ? -2.25 36.906 19.625 1 61.69 272 ASN A N 1
ATOM 2137 C CA . ASN A 1 272 ? -3.33 37.781 20.031 1 61.69 272 ASN A CA 1
ATOM 2138 C C . ASN A 1 272 ? -4.09 38.344 18.828 1 61.69 272 ASN A C 1
ATOM 2140 O O . ASN A 1 272 ? -3.738 39.375 18.281 1 61.69 272 ASN A O 1
ATOM 2144 N N . ARG A 1 273 ? -4.191 37.719 17.891 1 50.72 273 ARG A N 1
ATOM 2145 C CA . ARG A 1 273 ? -5.195 38.438 17.109 1 50.72 273 ARG A CA 1
ATOM 2146 C C . ARG A 1 273 ? -6.312 38.938 18 1 50.72 273 ARG A C 1
ATOM 2148 O O . ARG A 1 273 ? -6.594 38.375 19.062 1 50.72 273 ARG A O 1
ATOM 2155 N N . VAL A 1 274 ? -6.484 40.219 18.156 1 38.97 274 VAL A N 1
ATOM 2156 C CA . VAL A 1 274 ? -7.781 40.625 18.688 1 38.97 274 VAL A CA 1
ATOM 2157 C C . VAL A 1 274 ? -8.734 39.438 18.703 1 38.97 274 VAL A C 1
ATOM 2159 O O . VAL A 1 274 ? -9.047 38.875 17.656 1 38.97 274 VAL A O 1
ATOM 2162 N N . ILE A 1 275 ? -8.391 38.5 19.672 1 37.53 275 ILE A N 1
ATOM 2163 C CA . ILE A 1 275 ? -9.531 37.625 19.922 1 37.53 275 ILE A CA 1
ATOM 2164 C C . ILE A 1 275 ? -10.797 38.25 19.344 1 37.53 275 ILE A C 1
ATOM 2166 O O . ILE A 1 275 ? -11.305 39.25 19.859 1 37.53 275 ILE A O 1
ATOM 2170 N N . GLU A 1 276 ? -10.828 38.688 18.234 1 32.53 276 GLU A N 1
ATOM 2171 C CA . GLU A 1 276 ? -12.242 38.875 17.938 1 32.53 276 GLU A CA 1
ATOM 2172 C C . GLU A 1 276 ? -13.117 38.031 18.859 1 32.53 276 GLU A C 1
ATOM 2174 O O . GLU A 1 276 ? -12.852 36.844 19.062 1 32.53 276 GLU A O 1
ATOM 2179 N N . SER A 1 277 ? -13.461 38.531 20.016 1 32.34 277 SER A N 1
ATOM 2180 C CA . SER A 1 277 ? -14.586 37.875 20.672 1 32.34 277 SER A CA 1
ATOM 2181 C C . SER A 1 277 ? -15.266 36.875 19.75 1 32.34 277 SER A C 1
ATOM 2183 O O . SER A 1 277 ? -15.844 37.25 18.719 1 32.34 277 SER A O 1
ATOM 2185 N N . LEU A 1 278 ? -14.617 35.969 19.188 1 36.38 278 LEU A N 1
ATOM 2186 C CA . LEU A 1 278 ? -15.445 34.812 18.812 1 36.38 278 LEU A CA 1
ATOM 2187 C C . LEU A 1 278 ? -16.766 34.844 19.578 1 36.38 278 LEU A C 1
ATOM 2189 O O . LEU A 1 278 ? -16.938 34.094 20.547 1 36.38 278 LEU A O 1
ATOM 2193 N N . SER A 1 279 ? -17.031 35.875 20.172 1 35.75 279 SER A N 1
ATOM 2194 C CA . SER A 1 279 ? -18.422 36.062 20.547 1 35.75 279 SER A CA 1
ATOM 2195 C C . SER A 1 279 ? -19.359 35.25 19.641 1 35.75 279 SER A C 1
ATOM 2197 O O . SER A 1 279 ? -19.078 35.062 18.469 1 35.75 279 SER A O 1
ATOM 2199 N N . GLU A 1 280 ? -20.031 34.406 20.312 1 42.53 280 GLU A N 1
ATOM 2200 C CA . GLU A 1 280 ? -20.828 33.281 19.844 1 42.53 280 GLU A CA 1
ATOM 2201 C C . GLU A 1 280 ? -21.344 33.531 18.422 1 42.53 280 GLU A C 1
ATOM 2203 O O . GLU A 1 280 ? -21.344 32.594 17.594 1 42.53 280 GLU A O 1
ATOM 2208 N N . GLY A 1 281 ? -22.344 34.438 18.219 1 47.81 281 GLY A N 1
ATOM 2209 C CA . GLY A 1 281 ? -23.156 34.688 17.047 1 47.81 281 GLY A CA 1
ATOM 2210 C C . GLY A 1 281 ? -22.547 35.688 16.094 1 47.81 281 GLY A C 1
ATOM 2211 O O . GLY A 1 281 ? -21.484 36.25 16.375 1 47.81 281 GLY A O 1
ATOM 2212 N N . PRO A 1 282 ? -22.766 35.812 14.789 1 56.81 282 PRO A N 1
ATOM 2213 C CA . PRO A 1 282 ? -22.484 36.781 13.727 1 56.81 282 PRO A CA 1
ATOM 2214 C C . PRO A 1 282 ? -22.453 38.219 14.227 1 56.81 282 PRO A C 1
ATOM 2216 O O . PRO A 1 282 ? -22.281 39.156 13.438 1 56.81 282 PRO A O 1
ATOM 2219 N N . GLY A 1 283 ? -22.172 38.438 15.703 1 60.38 283 GLY A N 1
ATOM 2220 C CA . GLY A 1 283 ? -22.281 39.781 16.281 1 60.38 283 GLY A CA 1
ATOM 2221 C C . GLY A 1 283 ? -23.719 40.25 16.422 1 60.38 283 GLY A C 1
ATOM 2222 O O . GLY A 1 283 ? -24.641 39.625 15.906 1 60.38 283 GLY A O 1
ATOM 2223 N N . PRO A 1 284 ? -24.203 41.312 17.188 1 68.44 284 PRO A N 1
ATOM 2224 C CA . PRO A 1 284 ? -25.594 41.719 17.359 1 68.44 284 PRO A CA 1
ATOM 2225 C C . PRO A 1 284 ? -26.156 42.406 16.109 1 68.44 284 PRO A C 1
ATOM 2227 O O . PRO A 1 284 ? -25.422 43.094 15.391 1 68.44 284 PRO A O 1
ATOM 2230 N N . LEU A 1 285 ? -27.234 42.094 15.672 1 78 285 LEU A N 1
ATOM 2231 C CA . LEU A 1 285 ? -27.969 42.688 14.57 1 78 285 LEU A CA 1
ATOM 2232 C C . LEU A 1 285 ? -28.547 44.031 14.992 1 78 285 LEU A C 1
ATOM 2234 O O . LEU A 1 285 ? -28.875 44.25 16.156 1 78 285 LEU A O 1
ATOM 2238 N N . ALA A 1 286 ? -28.547 45.031 14.172 1 80.62 286 ALA A N 1
ATOM 2239 C CA . ALA A 1 286 ? -29.172 46.312 14.445 1 80.62 286 ALA A CA 1
ATOM 2240 C C . ALA A 1 286 ? -30.672 46.156 14.703 1 80.62 286 ALA A C 1
ATOM 2242 O O . ALA A 1 286 ? -31.297 45.25 14.156 1 80.62 286 ALA A O 1
ATOM 2243 N N . PRO A 1 287 ? -31.234 46.938 15.594 1 81.5 287 PRO A N 1
ATOM 2244 C CA . PRO A 1 287 ? -32.688 46.844 15.852 1 81.5 287 PRO A CA 1
ATOM 2245 C C . PRO A 1 287 ? -33.5 46.969 14.578 1 81.5 287 PRO A C 1
ATOM 2247 O O . PRO A 1 287 ? -34.562 46.344 14.445 1 81.5 287 PRO A O 1
ATOM 2250 N N . GLU A 1 288 ? -32.969 47.781 13.664 1 82.81 288 GLU A N 1
ATOM 2251 C CA . GLU A 1 288 ? -33.688 47.969 12.398 1 82.81 288 GLU A CA 1
ATOM 2252 C C . GLU A 1 288 ? -33.688 46.688 11.57 1 82.81 288 GLU A C 1
ATOM 2254 O O . GLU A 1 288 ? -34.625 46.469 10.789 1 82.81 288 GLU A O 1
ATOM 2259 N N . THR A 1 289 ? -32.75 45.875 11.766 1 85.88 289 THR A N 1
ATOM 2260 C CA . THR A 1 289 ? -32.625 44.625 11.039 1 85.88 289 THR A CA 1
ATOM 2261 C C . THR A 1 289 ? -33.719 43.656 11.461 1 85.88 289 THR A C 1
ATOM 2263 O O . THR A 1 289 ? -34.281 42.938 10.625 1 85.88 289 THR A O 1
ATOM 2266 N N . PHE A 1 290 ? -34.031 43.594 12.703 1 84.5 290 PHE A N 1
ATOM 2267 C CA . PHE A 1 290 ? -35.094 42.75 13.203 1 84.5 290 PHE A CA 1
ATOM 2268 C C . PHE A 1 290 ? -36.438 43.188 12.656 1 84.5 290 PHE A C 1
ATOM 2270 O O . PHE A 1 290 ? -37.281 42.375 12.297 1 84.5 290 PHE A O 1
ATOM 2277 N N . ALA A 1 291 ? -36.625 44.469 12.516 1 83.38 291 ALA A N 1
ATOM 2278 C CA . ALA A 1 291 ? -37.844 45.031 11.922 1 83.38 291 ALA A CA 1
ATOM 2279 C C . ALA A 1 291 ? -37.969 44.625 10.453 1 83.38 291 ALA A C 1
ATOM 2281 O O . ALA A 1 291 ? -39.062 44.219 10.008 1 83.38 291 ALA A O 1
ATOM 2282 N N . GLN A 1 292 ? -36.875 44.688 9.789 1 86.88 292 GLN A N 1
ATOM 2283 C CA . GLN A 1 292 ? -36.875 44.281 8.383 1 86.88 292 GLN A CA 1
ATOM 2284 C C . GLN A 1 292 ? -37.125 42.781 8.25 1 86.88 292 GLN A C 1
ATOM 2286 O O . GLN A 1 292 ? -37.844 42.344 7.355 1 86.88 292 GLN A O 1
ATOM 2291 N N . ALA A 1 293 ? -36.562 42 9.094 1 87.38 293 ALA A N 1
ATOM 2292 C CA . ALA A 1 293 ? -36.75 40.562 9.086 1 87.38 293 ALA A CA 1
ATOM 2293 C C . ALA A 1 293 ? -38.219 40.188 9.305 1 87.38 293 ALA A C 1
ATOM 2295 O O . ALA A 1 293 ? -38.75 39.281 8.656 1 87.38 293 ALA A O 1
ATOM 2296 N N . ARG A 1 294 ? -38.844 40.906 10.164 1 83.56 294 ARG A N 1
ATOM 2297 C CA . ARG A 1 294 ? -40.25 40.688 10.43 1 83.56 294 ARG A CA 1
ATOM 2298 C C . ARG A 1 294 ? -41.094 41.031 9.211 1 83.56 294 ARG A C 1
ATOM 2300 O O . ARG A 1 294 ? -42.156 40.438 8.992 1 83.56 294 ARG A O 1
ATOM 2307 N N . GLU A 1 295 ? -40.625 41.969 8.461 1 85.06 295 GLU A N 1
ATOM 2308 C CA . GLU A 1 295 ? -41.312 42.312 7.219 1 85.06 295 GLU A CA 1
ATOM 2309 C C . GLU A 1 295 ? -41.125 41.25 6.148 1 85.06 295 GLU A C 1
ATOM 2311 O O . GLU A 1 295 ? -42.031 40.969 5.375 1 85.06 295 GLU A O 1
ATOM 2316 N N . ILE A 1 296 ? -39.969 40.688 6.066 1 84.12 296 ILE A N 1
ATOM 2317 C CA . ILE A 1 296 ? -39.625 39.688 5.074 1 84.12 296 ILE A CA 1
ATOM 2318 C C . ILE A 1 296 ? -40.344 38.375 5.379 1 84.12 296 ILE A C 1
ATOM 2320 O O . ILE A 1 296 ? -40.875 37.688 4.469 1 84.12 296 ILE A O 1
ATOM 2324 N N . PHE A 1 297 ? -40.438 37.906 6.637 1 81.12 297 PHE A N 1
ATOM 2325 C CA . PHE A 1 297 ? -41.062 36.656 7.094 1 81.12 297 PHE A CA 1
ATOM 2326 C C . PHE A 1 297 ? -42.031 36.938 8.234 1 81.12 297 PHE A C 1
ATOM 2328 O O . PHE A 1 297 ? -41.719 36.656 9.398 1 81.12 297 PHE A O 1
ATOM 2335 N N . PRO A 1 298 ? -43.219 37.375 7.746 1 83.38 298 PRO A N 1
ATOM 2336 C CA . PRO A 1 298 ? -44.188 37.719 8.773 1 83.38 298 PRO A CA 1
ATOM 2337 C C . PRO A 1 298 ? -44.656 36.5 9.586 1 83.38 298 PRO A C 1
ATOM 2339 O O . PRO A 1 298 ? -44.875 35.438 9.031 1 83.38 298 PRO A O 1
ATOM 2342 N N . GLY A 1 299 ? -44.688 36.594 10.992 1 83.56 299 GLY A N 1
ATOM 2343 C CA . GLY A 1 299 ? -45.156 35.531 11.859 1 83.56 299 GLY A CA 1
ATOM 2344 C C . GLY A 1 299 ? -44.062 34.656 12.414 1 83.56 299 GLY A C 1
ATOM 2345 O O . GLY A 1 299 ? -44.281 33.875 13.328 1 83.56 299 GLY A O 1
ATOM 2346 N N . ALA A 1 300 ? -42.938 34.75 11.852 1 81.06 300 ALA A N 1
ATOM 2347 C CA . ALA A 1 300 ? -41.812 33.938 12.32 1 81.06 300 ALA A CA 1
ATOM 2348 C C . ALA A 1 300 ? -41.156 34.562 13.547 1 81.06 300 ALA A C 1
ATOM 2350 O O . ALA A 1 300 ? -41.188 35.781 13.719 1 81.06 300 ALA A O 1
ATOM 2351 N N . ASP A 1 301 ? -40.688 33.844 14.414 1 82.94 301 ASP A N 1
ATOM 2352 C CA . ASP A 1 301 ? -39.875 34.281 15.547 1 82.94 301 ASP A CA 1
ATOM 2353 C C . ASP A 1 301 ? -38.5 34.75 15.094 1 82.94 301 ASP A C 1
ATOM 2355 O O . ASP A 1 301 ? -37.625 33.906 14.797 1 82.94 301 ASP A O 1
ATOM 2359 N N . VAL A 1 302 ? -38.375 36.031 15.086 1 85.06 302 VAL A N 1
ATOM 2360 C CA . VAL A 1 302 ? -37.156 36.625 14.523 1 85.06 302 VAL A CA 1
ATOM 2361 C C . VAL A 1 302 ? -35.938 36.25 15.383 1 85.06 302 VAL A C 1
ATOM 2363 O O . VAL A 1 302 ? -34.844 36.062 14.867 1 85.06 302 VAL A O 1
ATOM 2366 N N . TYR A 1 303 ? -36.188 36.094 16.578 1 84.25 303 TYR A N 1
ATOM 2367 C CA . TYR A 1 303 ? -35.094 35.719 17.453 1 84.25 303 TYR A CA 1
ATOM 2368 C C . TYR A 1 303 ? -34.719 34.25 17.234 1 84.25 303 TYR A C 1
ATOM 2370 O O . TYR A 1 303 ? -33.531 33.906 17.297 1 84.25 303 TYR A O 1
ATOM 2378 N N . ALA A 1 304 ? -35.656 33.5 16.969 1 83.81 304 ALA A N 1
ATOM 2379 C CA . ALA A 1 304 ? -35.406 32.094 16.578 1 83.81 304 ALA A CA 1
ATOM 2380 C C . ALA A 1 304 ? -34.625 32.031 15.258 1 83.81 304 ALA A C 1
ATOM 2382 O O . ALA A 1 304 ? -33.719 31.25 15.109 1 83.81 304 ALA A O 1
ATOM 2383 N N . LEU A 1 305 ? -35.031 32.812 14.375 1 86.56 305 LEU A N 1
ATOM 2384 C CA . LEU A 1 305 ? -34.344 32.906 13.086 1 86.56 305 LEU A CA 1
ATOM 2385 C C . LEU A 1 305 ? -32.906 33.344 13.266 1 86.56 305 LEU A C 1
ATOM 2387 O O . LEU A 1 305 ? -31.984 32.812 12.609 1 86.56 305 LEU A O 1
ATOM 2391 N N . GLU A 1 306 ? -32.719 34.312 14.086 1 85.94 306 GLU A N 1
ATOM 2392 C CA . GLU A 1 306 ? -31.375 34.75 14.398 1 85.94 306 GLU A CA 1
ATOM 2393 C C . GLU A 1 306 ? -30.531 33.594 14.969 1 85.94 306 GLU A C 1
ATOM 2395 O O . GLU A 1 306 ? -29.391 33.406 14.57 1 85.94 306 GLU A O 1
ATOM 2400 N N . ALA A 1 307 ? -31.125 32.938 15.867 1 80.25 307 ALA A N 1
ATOM 2401 C CA . ALA A 1 307 ? -30.438 31.812 16.484 1 80.25 307 ALA A CA 1
ATOM 2402 C C . ALA A 1 307 ? -30.078 30.766 15.438 1 80.25 307 ALA A 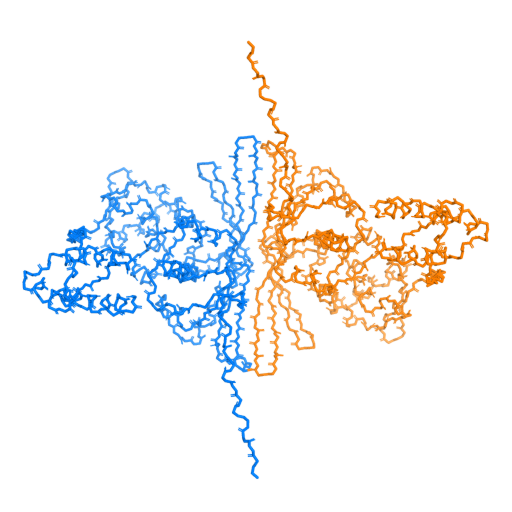C 1
ATOM 2404 O O . ALA A 1 307 ? -28.969 30.219 15.461 1 80.25 307 ALA A O 1
ATOM 2405 N N . GLU A 1 308 ? -30.969 30.5 14.602 1 82.06 308 GLU A N 1
ATOM 2406 C CA . GLU A 1 308 ? -30.734 29.562 13.508 1 82.06 308 GLU A CA 1
ATOM 2407 C C . GLU A 1 308 ? -29.609 30.047 12.594 1 82.06 308 GLU A C 1
ATOM 2409 O O . GLU A 1 308 ? -28.781 29.25 12.156 1 82.06 308 GLU A O 1
ATOM 2414 N N . TRP A 1 309 ? -29.656 31.266 12.375 1 84.38 309 TRP A N 1
ATOM 2415 C CA . TRP A 1 309 ? -28.641 31.859 11.508 1 84.38 309 TRP A CA 1
ATOM 2416 C C . TRP A 1 309 ? -27.25 31.781 12.156 1 84.38 309 TRP A C 1
ATOM 2418 O O . TRP A 1 309 ? -26.281 31.422 11.5 1 84.38 309 TRP A O 1
ATOM 2428 N N . LYS A 1 310 ? -27.266 32.062 13.32 1 78.25 310 LYS A N 1
ATOM 2429 C CA . LYS A 1 310 ? -26 32 14.047 1 78.25 310 LYS A CA 1
ATOM 2430 C C . LYS A 1 310 ? -25.453 30.578 14.094 1 78.25 310 LYS A C 1
ATOM 2432 O O . LYS A 1 310 ? -24.25 30.359 13.922 1 78.25 310 LYS A O 1
ATOM 2437 N N . ALA A 1 311 ? -26.359 29.703 14.32 1 76.38 311 ALA A N 1
ATOM 2438 C CA . ALA A 1 311 ? -26 28.281 14.312 1 76.38 311 ALA A CA 1
ATOM 2439 C C . ALA A 1 311 ? -25.484 27.859 12.938 1 76.38 311 ALA A C 1
ATOM 2441 O O . ALA A 1 311 ? -24.484 27.141 12.828 1 76.38 311 ALA A O 1
ATOM 2442 N N . TRP A 1 312 ? -26.266 28.25 12.008 1 77.38 312 TRP A N 1
ATOM 2443 C CA . TRP A 1 312 ? -25.891 27.969 10.625 1 77.38 312 TRP A CA 1
ATOM 2444 C C . TRP A 1 312 ? -24.531 28.578 10.297 1 77.38 312 TRP A C 1
ATOM 2446 O O . TRP A 1 312 ? -23.672 27.906 9.695 1 77.38 312 TRP A O 1
ATOM 2456 N N . TRP A 1 313 ? -24.328 29.766 10.656 1 76.88 313 TRP A N 1
ATOM 2457 C CA . TRP A 1 313 ? -23.062 30.484 10.469 1 76.88 313 TRP A CA 1
ATOM 2458 C C . TRP A 1 313 ? -21.906 29.734 11.133 1 76.88 313 TRP A C 1
ATOM 2460 O O . TRP A 1 313 ? -20.844 29.547 10.531 1 76.88 313 TRP A O 1
ATOM 2470 N N . ALA A 1 314 ? -22.219 29.328 12.25 1 71.69 314 ALA A N 1
ATOM 2471 C CA . ALA A 1 314 ? -21.203 28.578 12.984 1 71.69 314 ALA A CA 1
ATOM 2472 C C . ALA A 1 314 ? -20.906 27.25 12.297 1 71.69 314 ALA A C 1
ATOM 2474 O O . ALA A 1 314 ? -19.734 26.859 12.172 1 71.69 314 ALA A O 1
ATOM 2475 N N . ALA A 1 315 ? -22 26.672 11.891 1 69.5 315 ALA A N 1
ATOM 2476 C CA . ALA A 1 315 ? -21.891 25.344 11.258 1 69.5 315 ALA A CA 1
ATOM 2477 C C . ALA A 1 315 ? -21.156 25.438 9.922 1 69.5 315 ALA A C 1
ATOM 2479 O O . ALA A 1 315 ? -20.531 24.469 9.484 1 69.5 315 ALA A O 1
ATOM 2480 N N . THR A 1 316 ? -21.203 26.594 9.406 1 68.62 316 THR A N 1
ATOM 2481 C CA . THR A 1 316 ? -20.641 26.75 8.078 1 68.62 316 THR A CA 1
ATOM 2482 C C . THR A 1 316 ? -19.219 27.312 8.164 1 68.62 316 THR A C 1
ATOM 2484 O O . THR A 1 316 ? -18.672 27.781 7.168 1 68.62 316 THR A O 1
ATOM 2487 N N . GLY A 1 317 ? -18.672 27.297 9.352 1 64.69 317 GLY A N 1
ATOM 2488 C CA . GLY A 1 317 ? -17.25 27.562 9.508 1 64.69 317 GLY A CA 1
ATOM 2489 C C . GLY A 1 317 ? -16.953 29 9.891 1 64.69 317 GLY A C 1
ATOM 2490 O O . GLY A 1 317 ? -15.867 29.516 9.625 1 64.69 317 GLY A O 1
ATOM 2491 N N . ARG A 1 318 ? -18.078 29.719 10.219 1 65.81 318 ARG A N 1
ATOM 2492 C CA . ARG A 1 318 ? -17.969 31.062 10.773 1 65.81 318 ARG A CA 1
ATOM 2493 C C . ARG A 1 318 ? -17.312 32 9.789 1 65.81 318 ARG A C 1
ATOM 2495 O O . ARG A 1 318 ? -16.328 32.688 10.125 1 65.81 318 ARG A O 1
ATOM 2502 N N . PRO A 1 319 ? -17.828 31.922 8.547 1 70.19 319 PRO A N 1
ATOM 2503 C CA . PRO A 1 319 ? -17.234 32.812 7.543 1 70.19 319 PRO A CA 1
ATOM 2504 C C . PRO A 1 319 ? -17.234 34.281 7.973 1 70.19 319 PRO A C 1
ATOM 2506 O O . PRO A 1 319 ? -18.125 34.688 8.703 1 70.19 319 PRO A O 1
ATOM 2509 N N . ARG A 1 320 ? -16.344 35.062 7.566 1 65.56 320 ARG A N 1
ATOM 2510 C CA . ARG A 1 320 ? -16.328 36.5 7.82 1 65.56 320 ARG A CA 1
ATOM 2511 C C . ARG A 1 320 ? -17.469 37.188 7.105 1 65.56 320 ARG A C 1
ATOM 2513 O O . ARG A 1 320 ? -17.672 37 5.902 1 65.56 320 ARG A O 1
ATOM 2520 N N . LEU A 1 321 ? -18.344 37.969 7.906 1 69.44 321 LEU A N 1
ATOM 2521 C CA . LEU A 1 321 ? -19.5 38.688 7.363 1 69.44 321 LEU A CA 1
ATOM 2522 C C . LEU A 1 321 ? -19.172 40.156 7.098 1 69.44 321 LEU A C 1
ATOM 2524 O O . LEU A 1 321 ? -18.781 40.875 8.016 1 69.44 321 LEU A O 1
ATOM 2528 N N . ARG A 1 322 ? -19.016 40.594 5.887 1 71.81 322 ARG A N 1
ATOM 2529 C CA . ARG A 1 322 ? -18.766 42 5.543 1 71.81 322 ARG A CA 1
ATOM 2530 C C . ARG A 1 322 ? -19.906 42.875 6.023 1 71.81 322 ARG A C 1
ATOM 2532 O O . ARG A 1 322 ? -19.672 44 6.465 1 71.81 322 ARG A O 1
ATOM 2539 N N . ALA A 1 323 ? -21.094 42.469 5.828 1 78.94 323 ALA A N 1
ATOM 2540 C CA . ALA A 1 323 ? -22.328 43.125 6.289 1 78.94 323 ALA A CA 1
ATOM 2541 C C . ALA A 1 323 ? -23.219 42.125 7.031 1 78.94 323 ALA A C 1
ATOM 2543 O O . ALA A 1 323 ? -24 41.406 6.414 1 78.94 323 ALA A O 1
ATOM 2544 N N . ARG A 1 324 ? -23.125 42.125 8.25 1 78.69 324 ARG A N 1
ATOM 2545 C CA . ARG A 1 324 ? -23.797 41.156 9.094 1 78.69 324 ARG A CA 1
ATOM 2546 C C . ARG A 1 324 ? -25.312 41.25 8.953 1 78.69 324 ARG A C 1
ATOM 2548 O O . ARG A 1 324 ? -25.984 40.219 8.844 1 78.69 324 ARG A O 1
ATOM 2555 N N . ASP A 1 325 ? -25.844 42.438 8.938 1 84.19 325 ASP A N 1
ATOM 2556 C CA . ASP A 1 325 ? -27.281 42.688 8.875 1 84.19 325 ASP A CA 1
ATOM 2557 C C . ASP A 1 325 ? -27.859 42.188 7.543 1 84.19 325 ASP A C 1
ATOM 2559 O O . ASP A 1 325 ? -28.906 41.531 7.512 1 84.19 325 ASP A O 1
ATOM 2563 N N . ALA A 1 326 ? -27.047 42.406 6.594 1 85.56 326 ALA A N 1
ATOM 2564 C CA . ALA A 1 326 ? -27.484 41.969 5.27 1 85.56 326 ALA A CA 1
ATOM 2565 C C . ALA A 1 326 ? -27.406 40.469 5.137 1 85.56 326 ALA A C 1
ATOM 2567 O O . ALA A 1 326 ? -28.281 39.844 4.52 1 85.56 326 ALA A O 1
ATOM 2568 N N . ALA A 1 327 ? -26.438 39.875 5.711 1 84.06 327 ALA A N 1
ATOM 2569 C CA . ALA A 1 327 ? -26.25 38.438 5.672 1 84.06 327 ALA A CA 1
ATOM 2570 C C . ALA A 1 327 ? -27.391 37.719 6.395 1 84.06 327 ALA A C 1
ATOM 2572 O O . ALA A 1 327 ? -27.922 36.719 5.906 1 84.06 327 ALA A O 1
ATOM 2573 N N . PHE A 1 328 ? -27.781 38.219 7.492 1 88.81 328 PHE A N 1
ATOM 2574 C CA . PHE A 1 328 ? -28.906 37.656 8.242 1 88.81 328 PHE A CA 1
ATOM 2575 C C . PHE A 1 328 ? -30.203 37.812 7.457 1 88.81 328 PHE A C 1
ATOM 2577 O O . PHE A 1 328 ? -30.969 36.875 7.332 1 88.81 328 PHE A O 1
ATOM 2584 N N . LEU A 1 329 ? -30.391 38.969 6.84 1 87 329 LEU A N 1
ATOM 2585 C CA . LEU A 1 329 ? -31.609 39.188 6.07 1 87 329 LEU A CA 1
ATOM 2586 C C . LEU A 1 329 ? -31.656 38.281 4.84 1 87 329 LEU A C 1
ATOM 2588 O O . LEU A 1 329 ? -32.719 37.844 4.441 1 87 329 LEU A O 1
ATOM 2592 N N . GLY A 1 330 ? -30.484 38 4.316 1 86.06 330 GLY A N 1
ATOM 2593 C CA . GLY A 1 330 ? -30.422 37 3.248 1 86.06 330 GLY A CA 1
ATOM 2594 C C . GLY A 1 330 ? -30.812 35.594 3.699 1 86.06 330 GLY A C 1
ATOM 2595 O O . GLY A 1 330 ? -31.547 34.906 3.008 1 86.06 330 GLY A O 1
ATOM 2596 N N . PHE A 1 331 ? -30.312 35.219 4.777 1 85.44 331 PHE A N 1
ATOM 2597 C CA . PHE A 1 331 ? -30.672 33.969 5.395 1 85.44 331 PHE A CA 1
ATOM 2598 C C . PHE A 1 331 ? -32.156 33.875 5.641 1 85.44 331 PHE A C 1
ATOM 2600 O O . PHE A 1 331 ? -32.781 32.844 5.352 1 85.44 331 PHE A O 1
ATOM 2607 N N . VAL A 1 332 ? -32.844 34.938 6.105 1 86.62 332 VAL A N 1
ATOM 2608 C CA . VAL A 1 332 ? -34.25 34.969 6.414 1 86.62 332 VAL A CA 1
ATOM 2609 C C . VAL A 1 332 ? -35.062 34.844 5.129 1 86.62 332 VAL A C 1
ATOM 2611 O O . VAL A 1 332 ? -36.094 34.125 5.098 1 86.62 332 VAL A O 1
ATOM 2614 N N . ARG A 1 333 ? -34.531 35.344 4.102 1 84.56 333 ARG A N 1
ATOM 2615 C CA . ARG A 1 333 ? -35.219 35.219 2.814 1 84.56 333 ARG A CA 1
ATOM 2616 C C . ARG A 1 333 ? -35.156 33.781 2.316 1 84.56 333 ARG A C 1
ATOM 2618 O O . ARG A 1 333 ? -36.156 33.281 1.795 1 84.56 333 ARG A O 1
ATOM 2625 N N . THR A 1 334 ? -34.062 33.219 2.572 1 83 334 THR A N 1
ATOM 2626 C CA . THR A 1 334 ? -33.906 31.812 2.154 1 83 334 THR A CA 1
ATOM 2627 C C . THR A 1 334 ? -34.781 30.891 3.004 1 83 334 THR A C 1
ATOM 2629 O O . THR A 1 334 ? -35.375 29.953 2.484 1 83 334 THR A O 1
ATOM 2632 N N . ARG A 1 335 ? -34.844 31.109 4.219 1 80.94 335 ARG A N 1
ATOM 2633 C CA . ARG A 1 335 ? -35.625 30.312 5.156 1 80.94 335 ARG A CA 1
ATOM 2634 C C . ARG A 1 335 ? -37.125 30.453 4.895 1 80.94 335 ARG A C 1
ATOM 2636 O O . ARG A 1 335 ? -37.875 29.5 5.035 1 80.94 335 ARG A O 1
ATOM 2643 N N . ARG A 1 336 ? -37.469 31.609 4.551 1 78.25 336 ARG A N 1
ATOM 2644 C CA . ARG A 1 336 ? -38.875 31.844 4.168 1 78.25 336 ARG A CA 1
ATOM 2645 C C . ARG A 1 336 ? -39.25 31.031 2.938 1 78.25 336 ARG A C 1
ATOM 2647 O O . ARG A 1 336 ? -40.344 30.469 2.879 1 78.25 336 ARG A O 1
ATOM 2654 N N . GLY A 1 337 ? -38.406 30.953 2.025 1 72.81 337 GLY A N 1
ATOM 2655 C CA . GLY A 1 337 ? -38.688 30.172 0.832 1 72.81 337 GLY A CA 1
ATOM 2656 C C . GLY A 1 337 ? -38.812 28.688 1.11 1 72.81 337 GLY A C 1
ATOM 2657 O O . GLY A 1 337 ? -39.562 27.984 0.448 1 72.81 337 GLY A O 1
ATOM 2658 N N . ARG A 1 338 ? -38.125 28.172 2.041 1 66.5 338 ARG A N 1
ATOM 2659 C CA . ARG A 1 338 ? -38.188 26.766 2.414 1 66.5 338 ARG A CA 1
ATOM 2660 C C . ARG A 1 338 ? -39.406 26.5 3.299 1 66.5 338 ARG A C 1
ATOM 2662 O O . ARG A 1 338 ? -40 25.422 3.236 1 66.5 338 ARG A O 1
ATOM 2669 N N . GLY A 1 339 ? -39.844 27.344 4.129 1 58.09 339 GLY A N 1
ATOM 2670 C CA . GLY A 1 339 ? -41 27.25 4.969 1 58.09 339 GLY A CA 1
ATOM 2671 C C . GLY A 1 339 ? -42.312 27.422 4.191 1 58.09 339 GLY A C 1
ATOM 2672 O O . GLY A 1 339 ? -43.344 26.875 4.57 1 58.09 339 GLY A O 1
ATOM 2673 N N . ALA A 1 340 ? -42.5 28.25 3.201 1 54.06 340 ALA A N 1
ATOM 2674 C CA . ALA A 1 340 ? -43.656 28.344 2.316 1 54.06 340 ALA A CA 1
ATOM 2675 C C . ALA A 1 340 ? -43.844 27.078 1.491 1 54.06 340 ALA A C 1
ATOM 2677 O O . ALA A 1 340 ? -44.938 26.797 0.984 1 54.06 340 ALA A O 1
ATOM 2678 N N . ARG A 1 341 ? -42.938 26.375 1.255 1 47.5 341 ARG A N 1
ATOM 2679 C CA . ARG A 1 341 ? -43.094 25.125 0.519 1 47.5 341 ARG A CA 1
ATOM 2680 C C . ARG A 1 341 ? -43.469 23.984 1.459 1 47.5 341 ARG A C 1
ATOM 2682 O O . ARG A 1 341 ? -43.812 22.891 1.009 1 47.5 341 ARG A O 1
ATOM 2689 N N . ALA A 1 342 ? -43.406 24.438 2.65 1 38.66 342 ALA A N 1
ATOM 2690 C CA . ALA A 1 342 ? -43.906 23.359 3.512 1 38.66 342 ALA A CA 1
ATOM 2691 C C . ALA A 1 342 ? -45.344 23.625 3.941 1 38.66 342 ALA A C 1
ATOM 2693 O O . ALA A 1 342 ? -45.688 24.766 4.273 1 38.66 342 ALA A O 1
ATOM 2694 N N . MET B 1 1 ? -38.531 -16.953 46.594 1 25.64 1 MET B N 1
ATOM 2695 C CA . MET B 1 1 ? -38.844 -17.594 45.312 1 25.64 1 MET B CA 1
ATOM 2696 C C . MET B 1 1 ? -38.062 -16.953 44.188 1 25.64 1 MET B C 1
ATOM 2698 O O . MET B 1 1 ? -38.531 -16.031 43.5 1 25.64 1 MET B O 1
ATOM 2702 N N . THR B 1 2 ? -36.781 -16.594 44.344 1 26.81 2 THR B N 1
ATOM 2703 C CA . THR B 1 2 ? -35.875 -15.656 43.688 1 26.81 2 THR B CA 1
ATOM 2704 C C . THR B 1 2 ? -35.438 -16.172 42.312 1 26.81 2 THR B C 1
ATOM 2706 O O . THR B 1 2 ? -34.812 -17.219 42.219 1 26.81 2 THR B O 1
ATOM 2709 N N . GLY B 1 3 ? -36.344 -16 41.25 1 24.48 3 GLY B N 1
ATOM 2710 C CA . GLY B 1 3 ? -36.312 -16.562 39.938 1 24.48 3 GLY B CA 1
ATOM 2711 C C . GLY B 1 3 ? -35.031 -16.25 39.188 1 24.48 3 GLY B C 1
ATOM 2712 O O . GLY B 1 3 ? -34.594 -15.102 39.125 1 24.48 3 GLY B O 1
ATOM 2713 N N . THR B 1 4 ? -34.062 -17.219 39.031 1 25.23 4 THR B N 1
ATOM 2714 C CA . THR B 1 4 ? -32.719 -17.266 38.469 1 25.23 4 THR B CA 1
ATOM 2715 C C . THR B 1 4 ? -32.781 -16.953 36.969 1 25.23 4 THR B C 1
ATOM 2717 O O . THR B 1 4 ? -33.375 -17.688 36.188 1 25.23 4 THR B O 1
ATOM 2720 N N . LEU B 1 5 ? -32.875 -15.68 36.531 1 23.06 5 LEU B N 1
ATOM 2721 C CA . LEU B 1 5 ? -33 -15.289 35.125 1 23.06 5 LEU B CA 1
ATOM 2722 C C . LEU B 1 5 ? -31.875 -15.883 34.281 1 23.06 5 LEU B C 1
ATOM 2724 O O . LEU B 1 5 ? -30.703 -15.633 34.562 1 23.06 5 LEU B O 1
ATOM 2728 N N . ALA B 1 6 ? -32 -17.047 33.594 1 22.62 6 ALA B N 1
ATOM 2729 C CA . ALA B 1 6 ? -31.125 -17.797 32.688 1 22.62 6 ALA B CA 1
ATOM 2730 C C . ALA B 1 6 ? -30.609 -16.891 31.562 1 22.62 6 ALA B C 1
ATOM 2732 O O . ALA B 1 6 ? -31.391 -16.312 30.812 1 22.62 6 ALA B O 1
ATOM 2733 N N . ALA B 1 7 ? -29.469 -16.297 31.734 1 25.89 7 ALA B N 1
ATOM 2734 C CA . ALA B 1 7 ? -28.734 -15.438 30.828 1 25.89 7 ALA B CA 1
ATOM 2735 C C . ALA B 1 7 ? -28.641 -16.062 29.438 1 25.89 7 ALA B C 1
ATOM 2737 O O . ALA B 1 7 ? -28.109 -17.172 29.281 1 25.89 7 ALA B O 1
ATOM 2738 N N . SER B 1 8 ? -29.547 -15.812 28.531 1 26.14 8 SER B N 1
ATOM 2739 C CA . SER B 1 8 ? -29.719 -16.344 27.188 1 26.14 8 SER B CA 1
ATOM 2740 C C . SER B 1 8 ? -28.422 -16.312 26.406 1 26.14 8 SER B C 1
ATOM 2742 O O . SER B 1 8 ? -27.547 -15.477 26.656 1 26.14 8 SER B O 1
ATOM 2744 N N . GLY B 1 9 ? -27.969 -17.391 25.812 1 26.62 9 GLY B N 1
ATOM 2745 C CA . GLY B 1 9 ? -26.812 -17.781 25.016 1 26.62 9 GLY B CA 1
ATOM 2746 C C . GLY B 1 9 ? -26.516 -16.797 23.906 1 26.62 9 GLY B C 1
ATOM 2747 O O . GLY B 1 9 ? -27.359 -16.547 23.047 1 26.62 9 GLY B O 1
ATOM 2748 N N . GLY B 1 10 ? -25.828 -15.664 24.125 1 30.02 10 GLY B N 1
ATOM 2749 C CA . GLY B 1 10 ? -25.484 -14.555 23.25 1 30.02 10 GLY B CA 1
ATOM 2750 C C . GLY B 1 10 ? -25.031 -15 21.875 1 30.02 10 GLY B C 1
ATOM 2751 O O . GLY B 1 10 ? -24 -15.672 21.734 1 30.02 10 GLY B O 1
ATOM 2752 N N . GLY B 1 11 ? -25.844 -15.43 20.922 1 31.48 11 GLY B N 1
ATOM 2753 C CA . GLY B 1 11 ? -25.656 -15.789 19.531 1 31.48 11 GLY B CA 1
ATOM 2754 C C . GLY B 1 11 ? -24.625 -14.922 18.828 1 31.48 11 GLY B C 1
ATOM 2755 O O . GLY B 1 11 ? -24.703 -13.688 18.891 1 31.48 11 GLY B O 1
ATOM 2756 N N . ARG B 1 12 ? -23.344 -15.375 18.578 1 34.47 12 ARG B N 1
ATOM 2757 C CA . ARG B 1 12 ? -22.234 -14.781 17.844 1 34.47 12 ARG B CA 1
ATOM 2758 C C . ARG B 1 12 ? -22.672 -14.242 16.5 1 34.47 12 ARG B C 1
ATOM 2760 O O . ARG B 1 12 ? -23.328 -14.953 15.727 1 34.47 12 ARG B O 1
ATOM 2767 N N . LEU B 1 13 ? -22.938 -13.07 16.266 1 38.25 13 LEU B N 1
ATOM 2768 C CA . LEU B 1 13 ? -23.266 -12.469 14.984 1 38.25 13 LEU B CA 1
ATOM 2769 C C . LEU B 1 13 ? -22.438 -13.094 13.867 1 38.25 13 LEU B C 1
ATOM 2771 O O . LEU B 1 13 ? -21.281 -13.477 14.078 1 38.25 13 LEU B O 1
ATOM 2775 N N . PRO B 1 14 ? -22.922 -13.609 12.766 1 39.53 14 PRO B N 1
ATOM 2776 C CA . PRO B 1 14 ? -22.203 -14.172 11.617 1 39.53 14 PRO B CA 1
ATOM 2777 C C . PRO B 1 14 ? -21 -13.336 11.203 1 39.53 14 PRO B C 1
ATOM 2779 O O . PRO B 1 14 ? -20.984 -12.117 11.406 1 39.53 14 PRO B O 1
ATOM 2782 N N . ALA B 1 15 ? -19.797 -13.969 11.023 1 40.84 15 ALA B N 1
ATOM 2783 C CA . ALA B 1 15 ? -18.5 -13.414 10.664 1 40.84 15 ALA B CA 1
ATOM 2784 C C . ALA B 1 15 ? -18.641 -12.336 9.586 1 40.84 15 ALA B C 1
ATOM 2786 O O . ALA B 1 15 ? -17.922 -11.336 9.609 1 40.84 15 ALA B O 1
ATOM 2787 N N . ALA B 1 16 ? -19.562 -12.57 8.586 1 43.75 16 ALA B N 1
ATOM 2788 C CA . ALA B 1 16 ? -19.75 -11.617 7.496 1 43.75 16 ALA B CA 1
ATOM 2789 C C . ALA B 1 16 ? -20.172 -10.25 8.031 1 43.75 16 ALA B C 1
ATOM 2791 O O . ALA B 1 16 ? -19.828 -9.219 7.453 1 43.75 16 ALA B O 1
ATOM 2792 N N . GLU B 1 17 ? -20.812 -10.266 9.031 1 46.41 17 GLU B N 1
ATOM 2793 C CA . GLU B 1 17 ? -21.297 -9.031 9.648 1 46.41 17 GLU B CA 1
ATOM 2794 C C . GLU B 1 17 ? -20.172 -8.297 10.367 1 46.41 17 GLU B C 1
ATOM 2796 O O . GLU B 1 17 ? -20.312 -7.129 10.719 1 46.41 17 GLU B O 1
ATOM 2801 N N . GLN B 1 18 ? -19.109 -9.133 10.633 1 54.72 18 GLN B N 1
ATOM 2802 C CA . GLN B 1 18 ? -18.078 -8.555 11.477 1 54.72 18 GLN B CA 1
ATOM 2803 C C . GLN B 1 18 ? -17.031 -7.812 10.641 1 54.72 18 GLN B C 1
ATOM 2805 O O . GLN B 1 18 ? -16.109 -7.191 11.18 1 54.72 18 GLN B O 1
ATOM 2810 N N . GLY B 1 19 ? -17.188 -7.668 9.266 1 77.94 19 GLY B N 1
ATOM 2811 C CA . GLY B 1 19 ? -16.328 -6.836 8.438 1 77.94 19 GLY B CA 1
ATOM 2812 C C . GLY B 1 19 ? -15.07 -7.551 7.98 1 77.94 19 GLY B C 1
ATOM 2813 O O . GLY B 1 19 ? -14.094 -6.91 7.59 1 77.94 19 GLY B O 1
ATOM 2814 N N . PHE B 1 20 ? -15.023 -9.016 8.328 1 88.25 20 PHE B N 1
ATOM 2815 C CA . PHE B 1 20 ? -13.875 -9.781 7.852 1 88.25 20 PHE B CA 1
ATOM 2816 C C . PHE B 1 20 ? -14.297 -11.188 7.438 1 88.25 20 PHE B C 1
ATOM 2818 O O . PHE B 1 20 ? -15.391 -11.633 7.781 1 88.25 20 PHE B O 1
ATOM 2825 N N . PHE B 1 21 ? -13.484 -11.906 6.617 1 94.62 21 PHE B N 1
ATOM 2826 C CA . PHE B 1 21 ? -13.641 -13.305 6.223 1 94.62 21 PHE B CA 1
ATOM 2827 C C . PHE B 1 21 ? -12.664 -14.195 6.98 1 94.62 21 PHE B C 1
ATOM 2829 O O . PHE B 1 21 ? -11.453 -13.953 6.965 1 94.62 21 PHE B O 1
ATOM 2836 N N . LEU B 1 22 ? -13.227 -15.211 7.625 1 94.06 22 LEU B N 1
ATOM 2837 C CA . LEU B 1 22 ? -12.383 -16.156 8.359 1 94.06 22 LEU B CA 1
ATOM 2838 C C . LEU B 1 22 ? -11.906 -17.281 7.445 1 94.06 22 LEU B C 1
ATOM 2840 O O . LEU B 1 22 ? -12.719 -17.953 6.812 1 94.06 22 LEU B O 1
ATOM 2844 N N . CYS B 1 23 ? -10.578 -17.406 7.379 1 95.69 23 CYS B N 1
ATOM 2845 C CA . CYS B 1 23 ? -10.016 -18.516 6.613 1 95.69 23 CYS B CA 1
ATOM 2846 C C . CYS B 1 23 ? -10.086 -19.812 7.406 1 95.69 23 CYS B C 1
ATOM 2848 O O . CYS B 1 23 ? -9.188 -20.109 8.203 1 95.69 23 CYS B O 1
ATOM 2850 N N . ASP B 1 24 ? -11.141 -20.562 7.117 1 93.56 24 ASP B N 1
ATOM 2851 C CA . ASP B 1 24 ? -11.352 -21.781 7.898 1 93.56 24 ASP B CA 1
ATOM 2852 C C . ASP B 1 24 ? -11.602 -22.984 6.988 1 93.56 24 ASP B C 1
ATOM 2854 O O . ASP B 1 24 ? -12.117 -24 7.434 1 93.56 24 ASP B O 1
ATOM 2858 N N . ILE B 1 25 ? -11.352 -22.812 5.766 1 91.56 25 ILE B N 1
ATOM 2859 C CA . ILE B 1 25 ? -11.555 -23.922 4.836 1 91.56 25 ILE B CA 1
ATOM 2860 C C . ILE B 1 25 ? -10.266 -24.734 4.711 1 91.56 25 ILE B C 1
ATOM 2862 O O . ILE B 1 25 ? -9.266 -24.234 4.188 1 91.56 25 ILE B O 1
ATOM 2866 N N . PHE B 1 26 ? -10.43 -25.953 5.141 1 85.88 26 PHE B N 1
ATOM 2867 C CA . PHE B 1 26 ? -9.266 -26.828 5.152 1 85.88 26 PHE B CA 1
ATOM 2868 C C . PHE B 1 26 ? -9.062 -27.469 3.781 1 85.88 26 PHE B C 1
ATOM 2870 O O . PHE B 1 26 ? -10.023 -27.859 3.123 1 85.88 26 PHE B O 1
ATOM 2877 N N . ASP B 1 27 ? -7.965 -27.5 3.229 1 87 27 ASP B N 1
ATOM 2878 C CA . ASP B 1 27 ? -7.559 -28.172 1.999 1 87 27 ASP B CA 1
ATOM 2879 C C . ASP B 1 27 ? -8.133 -27.469 0.772 1 87 27 ASP B C 1
ATOM 2881 O O . ASP B 1 27 ? -8.57 -28.125 -0.178 1 87 27 ASP B O 1
ATOM 2885 N N . ALA B 1 28 ? -8.359 -26.156 0.887 1 93.56 28 ALA B N 1
ATOM 2886 C CA . ALA B 1 28 ? -8.758 -25.406 -0.304 1 93.56 28 ALA B CA 1
ATOM 2887 C C . ALA B 1 28 ? -7.793 -25.656 -1.457 1 93.56 28 ALA B C 1
ATOM 2889 O O . ALA B 1 28 ? -6.574 -25.672 -1.262 1 93.56 28 ALA B O 1
ATOM 2890 N N . ILE B 1 29 ? -8.375 -25.969 -2.607 1 94.69 29 ILE B N 1
ATOM 2891 C CA . ILE B 1 29 ? -7.535 -26.172 -3.785 1 94.69 29 ILE B CA 1
ATOM 2892 C C . ILE B 1 29 ? -6.828 -24.859 -4.145 1 94.69 29 ILE B C 1
ATOM 2894 O O . ILE B 1 29 ? -7.457 -23.797 -4.203 1 94.69 29 ILE B O 1
ATOM 2898 N N . PRO B 1 30 ? -5.547 -24.922 -4.395 1 97.5 30 PRO B N 1
ATOM 2899 C CA . PRO B 1 30 ? -4.816 -23.688 -4.676 1 97.5 30 PRO B CA 1
ATOM 2900 C C . PRO B 1 30 ? -5.305 -22.984 -5.941 1 97.5 30 PRO B C 1
ATOM 2902 O O . PRO B 1 30 ? -5.508 -23.641 -6.969 1 97.5 30 PRO B O 1
ATOM 2905 N N . LYS B 1 31 ? -5.598 -21.75 -5.809 1 98.25 31 LYS B N 1
ATOM 2906 C CA . LYS B 1 31 ? -6.012 -20.891 -6.914 1 98.25 31 LYS B CA 1
ATOM 2907 C C . LYS B 1 31 ? -5.152 -19.641 -6.988 1 98.25 31 LYS B C 1
ATOM 2909 O O . LYS B 1 31 ? -4.797 -19.062 -5.957 1 98.25 31 LYS B O 1
ATOM 2914 N N . ASP B 1 32 ? -4.781 -19.281 -8.156 1 98.19 32 ASP B N 1
ATOM 2915 C CA . ASP B 1 32 ? -3.949 -18.094 -8.383 1 98.19 32 ASP B CA 1
ATOM 2916 C C . ASP B 1 32 ? -4.605 -17.141 -9.375 1 98.19 32 ASP B C 1
ATOM 2918 O O . ASP B 1 32 ? -5.344 -17.578 -10.266 1 98.19 32 ASP B O 1
ATOM 2922 N N . ASP B 1 33 ? -4.402 -15.859 -9.18 1 97.25 33 ASP B N 1
ATOM 2923 C CA . ASP B 1 33 ? -4.977 -14.891 -10.109 1 97.25 33 ASP B CA 1
ATOM 2924 C C . ASP B 1 33 ? -4.238 -14.906 -11.445 1 97.25 33 ASP B C 1
ATOM 2926 O O . ASP B 1 33 ? -3.014 -15.047 -11.484 1 97.25 33 ASP B O 1
ATOM 2930 N N . ILE B 1 34 ? -4.895 -14.727 -12.477 1 96.75 34 ILE B N 1
ATOM 2931 C CA . ILE B 1 34 ? -4.395 -14.906 -13.836 1 96.75 34 ILE B CA 1
ATOM 2932 C C . ILE B 1 34 ? -3.387 -13.805 -14.164 1 96.75 34 ILE B C 1
ATOM 2934 O O . ILE B 1 34 ? -2.365 -14.055 -14.805 1 96.75 34 ILE B O 1
ATOM 2938 N N . ALA B 1 35 ? -3.609 -12.578 -13.758 1 93.31 35 ALA B N 1
ATOM 2939 C CA . ALA B 1 35 ? -2.783 -11.438 -14.133 1 93.31 35 ALA B CA 1
ATOM 2940 C C . ALA B 1 35 ? -1.349 -11.609 -13.641 1 93.31 35 ALA B C 1
ATOM 2942 O O . ALA B 1 35 ? -0.396 -11.367 -14.383 1 93.31 35 ALA B O 1
ATOM 2943 N N . THR B 1 36 ? -1.194 -12.109 -12.359 1 96 36 THR B N 1
ATOM 2944 C CA . THR B 1 36 ? 0.157 -12.25 -11.828 1 96 36 THR B CA 1
ATOM 2945 C C . THR B 1 36 ? 0.82 -13.516 -12.367 1 96 36 THR B C 1
ATOM 2947 O O . THR B 1 36 ? 2.041 -13.664 -12.289 1 96 36 THR B O 1
ATOM 2950 N N . MET B 1 37 ? 0.027 -14.414 -12.938 1 96.94 37 MET B N 1
ATOM 2951 C CA . MET B 1 37 ? 0.605 -15.57 -13.617 1 96.94 37 MET B CA 1
ATOM 2952 C C . MET B 1 37 ? 1.147 -15.18 -14.984 1 96.94 37 MET B C 1
ATOM 2954 O O . MET B 1 37 ? 2.133 -15.758 -15.453 1 96.94 37 MET B O 1
ATOM 2958 N N . GLU B 1 38 ? 0.53 -14.219 -15.547 1 93.06 38 GLU B N 1
ATOM 2959 C CA . GLU B 1 38 ? 0.881 -13.82 -16.906 1 93.06 38 GLU B CA 1
ATOM 2960 C C . GLU B 1 38 ? 2.068 -12.867 -16.922 1 93.06 38 GLU B C 1
ATOM 2962 O O . GLU B 1 38 ? 2.879 -12.883 -17.844 1 93.06 38 GLU B O 1
ATOM 2967 N N . HIS B 1 39 ? 2.172 -12 -15.945 1 93.06 39 HIS B N 1
ATOM 2968 C CA . HIS B 1 39 ? 3.176 -10.945 -15.945 1 93.06 39 HIS B CA 1
ATOM 2969 C C . HIS B 1 39 ? 4.133 -11.094 -14.766 1 93.06 39 HIS B C 1
ATOM 2971 O O . HIS B 1 39 ? 3.746 -11.578 -13.703 1 93.06 39 HIS B O 1
ATOM 2977 N N . PRO B 1 40 ? 5.348 -10.672 -14.945 1 95.12 40 PRO B N 1
ATOM 2978 C CA . PRO B 1 40 ? 6.352 -10.82 -13.883 1 95.12 40 PRO B CA 1
ATOM 2979 C C . PRO B 1 40 ? 6.23 -9.742 -12.812 1 95.12 40 PRO B C 1
ATOM 2981 O O . PRO B 1 40 ? 6.895 -8.703 -12.891 1 95.12 40 PRO B O 1
ATOM 2984 N N . ILE B 1 41 ? 5.57 -10.039 -11.789 1 96.06 41 ILE B N 1
ATOM 2985 C CA . ILE B 1 41 ? 5.312 -9.094 -10.711 1 96.06 41 ILE B CA 1
ATOM 2986 C C . ILE B 1 41 ? 6.238 -9.383 -9.539 1 96.06 41 ILE B C 1
ATOM 2988 O O . ILE B 1 41 ? 6.648 -8.469 -8.82 1 96.06 41 ILE B O 1
ATOM 2992 N N . PHE B 1 42 ? 6.629 -10.641 -9.344 1 98.25 42 PHE B N 1
ATOM 2993 C CA . PHE B 1 42 ? 7.363 -11.078 -8.164 1 98.25 42 PHE B CA 1
ATOM 2994 C C . PHE B 1 42 ? 8.828 -11.336 -8.5 1 98.25 42 PHE B C 1
ATOM 2996 O O . PHE B 1 42 ? 9.141 -11.828 -9.578 1 98.25 42 PHE B O 1
ATOM 3003 N N . SER B 1 43 ? 9.664 -11 -7.57 1 98.06 43 SER B N 1
ATOM 3004 C CA . SER B 1 43 ? 11.086 -11.273 -7.734 1 98.06 43 SER B CA 1
ATOM 3005 C C . SER B 1 43 ? 11.383 -12.766 -7.633 1 98.06 43 SER B C 1
ATOM 3007 O O . SER B 1 43 ? 10.758 -13.469 -6.844 1 98.06 43 SER B O 1
ATOM 3009 N N . LEU B 1 44 ? 12.367 -13.18 -8.422 1 97.88 44 LEU B N 1
ATOM 3010 C CA . LEU B 1 44 ? 12.828 -14.562 -8.344 1 97.88 44 LEU B CA 1
ATOM 3011 C C . LEU B 1 44 ? 14.117 -14.672 -7.543 1 97.88 44 LEU B C 1
ATOM 3013 O O . LEU B 1 44 ? 14.695 -15.75 -7.434 1 97.88 44 LEU B O 1
ATOM 3017 N N . SER B 1 45 ? 14.5 -13.547 -6.949 1 96.12 45 SER B N 1
ATOM 3018 C CA . SER B 1 45 ? 15.742 -13.5 -6.188 1 96.12 45 SER B CA 1
ATOM 3019 C C . SER B 1 45 ? 15.562 -14.117 -4.801 1 96.12 45 SER B C 1
ATOM 3021 O O . SER B 1 45 ? 14.484 -14.031 -4.215 1 96.12 45 SER B O 1
ATOM 3023 N N . THR B 1 46 ? 16.609 -14.773 -4.32 1 92.62 46 THR B N 1
ATOM 3024 C CA . THR B 1 46 ? 16.625 -15.297 -2.957 1 92.62 46 THR B CA 1
ATOM 3025 C C . THR B 1 46 ? 17.219 -14.273 -1.993 1 92.62 46 THR B C 1
ATOM 3027 O O . THR B 1 46 ? 17.219 -14.484 -0.779 1 92.62 46 THR B O 1
ATOM 3030 N N . ARG B 1 47 ? 17.734 -13.211 -2.543 1 93.75 47 ARG B N 1
ATOM 3031 C CA . ARG B 1 47 ? 18.203 -12.062 -1.775 1 93.75 47 ARG B CA 1
ATOM 3032 C C . ARG B 1 47 ? 17.297 -10.859 -1.99 1 93.75 47 ARG B C 1
ATOM 3034 O O . ARG B 1 47 ? 16.547 -10.797 -2.975 1 93.75 47 ARG B O 1
ATOM 3041 N N . PRO B 1 48 ? 17.359 -9.969 -0.972 1 94.88 48 PRO B N 1
ATOM 3042 C CA . PRO B 1 48 ? 16.5 -8.797 -1.162 1 94.88 48 PRO B CA 1
ATOM 3043 C C . PRO B 1 48 ? 16.75 -8.102 -2.5 1 94.88 48 PRO B C 1
ATOM 3045 O O . PRO B 1 48 ? 17.891 -7.777 -2.832 1 94.88 48 PRO B O 1
ATOM 3048 N N . ASP B 1 49 ? 15.742 -7.949 -3.297 1 96.75 49 ASP B N 1
ATOM 3049 C CA . ASP B 1 49 ? 15.758 -7.332 -4.621 1 96.75 49 ASP B CA 1
ATOM 3050 C C . ASP B 1 49 ? 15.188 -5.914 -4.57 1 96.75 49 ASP B C 1
ATOM 3052 O O . ASP B 1 49 ? 13.984 -5.73 -4.379 1 96.75 49 ASP B O 1
ATOM 3056 N N . ARG B 1 50 ? 15.945 -4.891 -4.707 1 96.62 50 ARG B N 1
ATOM 3057 C CA . ARG B 1 50 ? 15.492 -3.512 -4.578 1 96.62 50 ARG B CA 1
ATOM 3058 C C . ARG B 1 50 ? 15.445 -2.82 -5.938 1 96.62 50 ARG B C 1
ATOM 3060 O O . ARG B 1 50 ? 15.359 -1.593 -6.012 1 96.62 50 ARG B O 1
ATOM 3067 N N . ARG B 1 51 ? 15.539 -3.607 -7.059 1 95.88 51 ARG B N 1
ATOM 3068 C CA . ARG B 1 51 ? 15.43 -3.047 -8.398 1 95.88 51 ARG B CA 1
ATOM 3069 C C . ARG B 1 51 ? 13.984 -2.678 -8.727 1 95.88 51 ARG B C 1
ATOM 3071 O O . ARG B 1 51 ? 13.055 -3.381 -8.32 1 95.88 51 ARG B O 1
ATOM 3078 N N . ILE B 1 52 ? 13.844 -1.601 -9.422 1 96.44 52 ILE B N 1
ATOM 3079 C CA . ILE B 1 52 ? 12.562 -1.325 -10.055 1 96.44 52 ILE B CA 1
ATOM 3080 C C . ILE B 1 52 ? 12.43 -2.145 -11.336 1 96.44 52 ILE B C 1
ATOM 3082 O O . ILE B 1 52 ? 13.242 -2.014 -12.25 1 96.44 52 ILE B O 1
ATOM 3086 N N . LEU B 1 53 ? 11.406 -2.998 -11.375 1 94.75 53 LEU B N 1
ATOM 3087 C CA . LEU B 1 53 ? 11.195 -3.838 -12.547 1 94.75 53 LEU B CA 1
ATOM 3088 C C . LEU B 1 53 ? 10.273 -3.152 -13.547 1 94.75 53 LEU B C 1
ATOM 3090 O O . LEU B 1 53 ? 9.289 -2.516 -13.156 1 94.75 53 LEU B O 1
ATOM 3094 N N . ARG B 1 54 ? 10.648 -3.242 -14.789 1 93.31 54 ARG B N 1
ATOM 3095 C CA . ARG B 1 54 ? 9.828 -2.711 -15.867 1 93.31 54 ARG B CA 1
ATOM 3096 C C . ARG B 1 54 ? 9.578 -3.771 -16.938 1 93.31 54 ARG B C 1
ATOM 3098 O O . ARG B 1 54 ? 10.508 -4.461 -17.359 1 93.31 54 ARG B O 1
ATOM 3105 N N . TYR B 1 55 ? 8.336 -3.912 -17.234 1 89.94 55 TYR B N 1
ATOM 3106 C CA . TYR B 1 55 ? 7.914 -4.906 -18.219 1 89.94 55 TYR B CA 1
ATOM 3107 C C . TYR B 1 55 ? 6.918 -4.309 -19.203 1 89.94 55 TYR B C 1
ATOM 3109 O O . TYR B 1 55 ? 5.965 -3.635 -18.797 1 89.94 55 TYR B O 1
ATOM 3117 N N . GLU B 1 56 ? 7.25 -4.375 -20.469 1 88.19 56 GLU B N 1
ATOM 3118 C CA . GLU B 1 56 ? 6.336 -3.943 -21.516 1 88.19 56 GLU B CA 1
ATOM 3119 C C . GLU B 1 56 ? 6.02 -5.086 -22.469 1 88.19 56 GLU B C 1
ATOM 3121 O O . GLU B 1 56 ? 6.926 -5.773 -22.953 1 88.19 56 GLU B O 1
ATOM 3126 N N . HIS B 1 57 ? 4.746 -5.316 -22.594 1 78.88 57 HIS B N 1
ATOM 3127 C CA . HIS B 1 57 ? 4.312 -6.344 -23.531 1 78.88 57 HIS B CA 1
ATOM 3128 C C . HIS B 1 57 ? 2.934 -6.023 -24.109 1 78.88 57 HIS B C 1
ATOM 3130 O O . HIS B 1 57 ? 1.996 -5.746 -23.344 1 78.88 57 HIS B O 1
ATOM 3136 N N . ASN B 1 58 ? 2.777 -6.043 -25.375 1 73.69 58 ASN B N 1
ATOM 3137 C CA . ASN B 1 58 ? 1.517 -5.867 -26.094 1 73.69 58 ASN B CA 1
ATOM 3138 C C . ASN B 1 58 ? 0.797 -4.594 -25.656 1 73.69 58 ASN B C 1
ATOM 3140 O O . ASN B 1 58 ? -0.396 -4.625 -25.359 1 73.69 58 ASN B O 1
ATOM 3144 N N . GLY B 1 59 ? 1.49 -3.553 -25.469 1 72.75 59 GLY B N 1
ATOM 3145 C CA . GLY B 1 59 ? 0.87 -2.271 -25.172 1 72.75 59 GLY B CA 1
ATOM 3146 C C . GLY B 1 59 ? 0.653 -2.039 -23.688 1 72.75 59 GLY B C 1
ATOM 3147 O O . GLY B 1 59 ? 0.153 -0.986 -23.281 1 72.75 59 GLY B O 1
ATOM 3148 N N . ALA B 1 60 ? 0.938 -3.025 -22.953 1 75.56 60 ALA B N 1
ATOM 3149 C CA . ALA B 1 60 ? 0.83 -2.863 -21.516 1 75.56 60 ALA B CA 1
ATOM 3150 C C . ALA B 1 60 ? 2.201 -2.65 -20.875 1 75.56 60 ALA B C 1
ATOM 3152 O O . ALA B 1 60 ? 3.18 -3.289 -21.281 1 75.56 60 ALA B O 1
ATOM 3153 N N . ALA B 1 61 ? 2.25 -1.614 -20.062 1 88.69 61 ALA B N 1
ATOM 3154 C CA . ALA B 1 61 ? 3.48 -1.388 -19.312 1 88.69 61 ALA B CA 1
ATOM 3155 C C . ALA B 1 61 ? 3.244 -1.556 -17.812 1 88.69 61 ALA B C 1
ATOM 3157 O O . ALA B 1 61 ? 2.217 -1.118 -17.297 1 88.69 61 ALA B O 1
ATOM 3158 N N . ILE B 1 62 ? 4.129 -2.346 -17.266 1 92.44 62 ILE B N 1
ATOM 3159 C CA . ILE B 1 62 ? 4.051 -2.574 -15.828 1 92.44 62 ILE B CA 1
ATOM 3160 C C . ILE B 1 62 ? 5.371 -2.18 -15.172 1 92.44 62 ILE B C 1
ATOM 3162 O O . ILE B 1 62 ? 6.445 -2.539 -15.656 1 92.44 62 ILE B O 1
ATOM 3166 N N . GLU B 1 63 ? 5.281 -1.384 -14.227 1 95.94 63 GLU B N 1
ATOM 3167 C CA . GLU B 1 63 ? 6.414 -1.058 -13.359 1 95.94 63 GLU B CA 1
ATOM 3168 C C . GLU B 1 63 ? 6.188 -1.554 -11.938 1 95.94 63 GLU B C 1
ATOM 3170 O O . GLU B 1 63 ? 5.133 -1.299 -11.344 1 95.94 63 GLU B O 1
ATOM 3175 N N . VAL B 1 64 ? 7.105 -2.348 -11.414 1 97.19 64 VAL B N 1
ATOM 3176 C CA . VAL B 1 64 ? 7.016 -2.859 -10.055 1 97.19 64 VAL B CA 1
ATOM 3177 C C . VAL B 1 64 ? 8.102 -2.221 -9.188 1 97.19 64 VAL B C 1
ATOM 3179 O O . VAL B 1 64 ? 9.297 -2.395 -9.453 1 97.19 64 VAL B O 1
ATOM 3182 N N . THR B 1 65 ? 7.691 -1.461 -8.195 1 98.06 65 THR B N 1
ATOM 3183 C CA . THR B 1 65 ? 8.609 -0.717 -7.34 1 98.06 65 THR B CA 1
ATOM 3184 C C . THR B 1 65 ? 8.672 -1.332 -5.945 1 98.06 65 THR B C 1
ATOM 3186 O O . THR B 1 65 ? 7.645 -1.494 -5.285 1 98.06 65 THR B O 1
ATOM 3189 N N . PRO B 1 66 ? 9.891 -1.724 -5.469 1 97.94 66 PRO B N 1
ATOM 3190 C CA . PRO B 1 66 ? 10.031 -2.297 -4.129 1 97.94 66 PRO B CA 1
ATOM 3191 C C . PRO B 1 66 ? 10.078 -1.233 -3.035 1 97.94 66 PRO B C 1
ATOM 3193 O O . PRO B 1 66 ? 10.422 -0.079 -3.307 1 97.94 66 PRO B O 1
ATOM 3196 N N . SER B 1 67 ? 9.688 -1.634 -1.82 1 97.56 67 SER B N 1
ATOM 3197 C CA . SER B 1 67 ? 10.195 -0.895 -0.669 1 97.56 67 SER B CA 1
ATOM 3198 C C . SER B 1 67 ? 11.688 -1.134 -0.477 1 97.56 67 SER B C 1
ATOM 3200 O O . SER B 1 67 ? 12.289 -1.934 -1.194 1 97.56 67 SER B O 1
ATOM 3202 N N . VAL B 1 68 ? 12.281 -0.446 0.463 1 96.94 68 VAL B N 1
ATOM 3203 C CA . VAL B 1 68 ? 13.703 -0.637 0.752 1 96.94 68 VAL B CA 1
ATOM 3204 C C . VAL B 1 68 ? 13.93 -2.037 1.317 1 96.94 68 VAL B C 1
ATOM 3206 O O . VAL B 1 68 ? 15.062 -2.51 1.382 1 96.94 68 VAL B O 1
ATOM 3209 N N . LYS B 1 69 ? 12.828 -2.684 1.71 1 96.5 69 LYS B N 1
ATOM 3210 C CA . LYS B 1 69 ? 12.938 -4.047 2.225 1 96.5 69 LYS B CA 1
ATOM 3211 C C . LYS B 1 69 ? 12.977 -5.062 1.085 1 96.5 69 LYS B C 1
ATOM 3213 O O . LYS B 1 69 ? 13.227 -6.246 1.312 1 96.5 69 LYS B O 1
ATOM 3218 N N . GLY B 1 70 ? 12.656 -4.586 -0.128 1 97.75 70 GLY B N 1
ATOM 3219 C CA . GLY B 1 70 ? 12.766 -5.434 -1.305 1 97.75 70 GLY B CA 1
ATOM 3220 C C . GLY B 1 70 ? 11.43 -5.734 -1.952 1 97.75 70 GLY B C 1
ATOM 3221 O O . GLY B 1 70 ? 10.375 -5.492 -1.356 1 97.75 70 GLY B O 1
ATOM 3222 N N . LEU B 1 71 ? 11.523 -6.301 -3.129 1 98.38 71 LEU B N 1
ATOM 3223 C CA . LEU B 1 71 ? 10.344 -6.77 -3.852 1 98.38 71 LEU B CA 1
ATOM 3224 C C . LEU B 1 71 ? 9.742 -7.996 -3.17 1 98.38 71 LEU B C 1
ATOM 3226 O O . LEU B 1 71 ? 10.469 -8.812 -2.604 1 98.38 71 LEU B O 1
ATOM 3230 N N . ALA B 1 72 ? 8.398 -8.102 -3.24 1 98.69 72 ALA B N 1
ATOM 3231 C CA . ALA B 1 72 ? 7.797 -9.398 -2.93 1 98.69 72 ALA B CA 1
ATOM 3232 C C . ALA B 1 72 ? 8.328 -10.484 -3.854 1 98.69 72 ALA B C 1
ATOM 3234 O O . ALA B 1 72 ? 8.469 -10.273 -5.062 1 98.69 72 ALA B O 1
ATOM 3235 N N . THR B 1 73 ? 8.625 -11.609 -3.293 1 98.38 73 THR B N 1
ATOM 3236 C CA . THR B 1 73 ? 9.18 -12.719 -4.062 1 98.38 73 THR B CA 1
ATOM 3237 C C . THR B 1 73 ? 8.07 -13.672 -4.512 1 98.38 73 THR B C 1
ATOM 3239 O O . THR B 1 73 ? 6.941 -13.586 -4.031 1 98.38 73 THR B O 1
ATOM 3242 N N . ILE B 1 74 ? 8.445 -14.562 -5.41 1 98.44 74 ILE B N 1
ATOM 3243 C CA . ILE B 1 74 ? 7.512 -15.578 -5.883 1 98.44 74 ILE B CA 1
ATOM 3244 C C . ILE B 1 74 ? 7.062 -16.453 -4.715 1 98.44 74 ILE B C 1
ATOM 3246 O O . ILE B 1 74 ? 5.957 -17 -4.734 1 98.44 74 ILE B O 1
ATOM 3250 N N . HIS B 1 75 ? 7.852 -16.594 -3.641 1 98.06 75 HIS B N 1
ATOM 3251 C CA . HIS B 1 75 ? 7.469 -17.375 -2.469 1 98.06 75 HIS B CA 1
ATOM 3252 C C . HIS B 1 75 ? 6.516 -16.594 -1.571 1 98.06 75 HIS B C 1
ATOM 3254 O O . HIS B 1 75 ? 5.656 -17.172 -0.909 1 98.06 75 HIS B O 1
ATOM 3260 N N . ASP B 1 76 ? 6.672 -15.273 -1.572 1 98.25 76 ASP B N 1
ATOM 3261 C CA . ASP B 1 76 ? 5.703 -14.453 -0.852 1 98.25 76 ASP B CA 1
ATOM 3262 C C . ASP B 1 76 ? 4.305 -14.602 -1.448 1 98.25 76 ASP B C 1
ATOM 3264 O O . ASP B 1 76 ? 3.305 -14.508 -0.733 1 98.25 76 ASP B O 1
ATOM 3268 N N . LYS B 1 77 ? 4.277 -14.836 -2.742 1 98.62 77 LYS B N 1
ATOM 3269 C CA . LYS B 1 77 ? 3.018 -15 -3.467 1 98.62 77 LYS B CA 1
ATOM 3270 C C . LYS B 1 77 ? 2.178 -16.125 -2.865 1 98.62 77 LYS B C 1
ATOM 3272 O O . LYS B 1 77 ? 0.958 -16.156 -3.039 1 98.62 77 LYS B O 1
ATOM 3277 N N . ASP B 1 78 ? 2.785 -17.031 -2.127 1 98.25 78 ASP B N 1
ATOM 3278 C CA . ASP B 1 78 ? 2.082 -18.141 -1.486 1 98.25 78 ASP B CA 1
ATOM 3279 C C . ASP B 1 78 ? 0.963 -17.625 -0.581 1 98.25 78 ASP B C 1
ATOM 3281 O O . ASP B 1 78 ? -0.097 -18.25 -0.482 1 98.25 78 ASP B O 1
ATOM 3285 N N . ILE B 1 79 ? 1.216 -16.516 0.025 1 98.12 79 ILE B N 1
ATOM 3286 C CA . ILE B 1 79 ? 0.229 -15.922 0.917 1 98.12 79 ILE B CA 1
ATOM 3287 C C . ILE B 1 79 ? -1.012 -15.516 0.122 1 98.12 79 ILE B C 1
ATOM 3289 O O . ILE B 1 79 ? -2.139 -15.789 0.542 1 98.12 79 ILE B O 1
ATOM 3293 N N . LEU B 1 80 ? -0.733 -14.898 -1.016 1 98.69 80 LEU B N 1
ATOM 3294 C CA . LEU B 1 80 ? -1.838 -14.469 -1.863 1 98.69 80 LEU B CA 1
ATOM 3295 C C . LEU B 1 80 ? -2.598 -15.672 -2.42 1 98.69 80 LEU B C 1
ATOM 3297 O O . LEU B 1 80 ? -3.832 -15.672 -2.436 1 98.69 80 LEU B O 1
ATOM 3301 N N . ILE B 1 81 ? -1.881 -16.672 -2.859 1 98.62 81 ILE B N 1
ATOM 3302 C CA . ILE B 1 81 ? -2.506 -17.891 -3.371 1 98.62 81 ILE B CA 1
ATOM 3303 C C . ILE B 1 81 ? -3.379 -18.516 -2.287 1 98.62 81 ILE B C 1
ATOM 3305 O O . ILE B 1 81 ? -4.516 -18.906 -2.551 1 98.62 81 ILE B O 1
ATOM 3309 N N . TYR B 1 82 ? -2.9 -18.594 -1.041 1 98.19 82 TYR B N 1
ATOM 3310 C CA . TYR B 1 82 ? -3.668 -19.125 0.079 1 98.19 82 TYR B CA 1
ATOM 3311 C C . TYR B 1 82 ? -4.961 -18.344 0.277 1 98.19 82 TYR B C 1
ATOM 3313 O O . TYR B 1 82 ? -6.039 -18.938 0.385 1 98.19 82 TYR B O 1
ATOM 3321 N N . CYS B 1 83 ? -4.84 -17.016 0.298 1 98.56 83 CYS B N 1
ATOM 3322 C CA . CYS B 1 83 ? -5.996 -16.156 0.52 1 98.56 83 CYS B CA 1
ATOM 3323 C C . CYS B 1 83 ? -7.02 -16.328 -0.598 1 98.56 83 CYS B C 1
ATOM 3325 O O . CYS B 1 83 ? -8.211 -16.5 -0.335 1 98.56 83 CYS B O 1
ATOM 3327 N N . ILE B 1 84 ? -6.539 -16.297 -1.811 1 98.5 84 ILE B N 1
ATOM 3328 C CA . ILE B 1 84 ? -7.41 -16.422 -2.975 1 98.5 84 ILE B CA 1
ATOM 3329 C C . ILE B 1 84 ? -8.109 -17.781 -2.941 1 98.5 84 ILE B C 1
ATOM 3331 O O . ILE B 1 84 ? -9.305 -17.875 -3.232 1 98.5 84 ILE B O 1
ATOM 3335 N N . SER B 1 85 ? -7.379 -18.828 -2.568 1 98.31 85 SER B N 1
ATOM 3336 C CA . SER B 1 85 ? -7.938 -20.172 -2.498 1 98.31 85 SER B CA 1
ATOM 3337 C C . SER B 1 85 ? -9.07 -20.25 -1.478 1 98.31 85 SER B C 1
ATOM 3339 O O . SER B 1 85 ? -10.109 -20.844 -1.743 1 98.31 85 SER B O 1
ATOM 3341 N N . GLN B 1 86 ? -8.867 -19.641 -0.317 1 98.19 86 GLN B N 1
ATOM 3342 C CA . GLN B 1 86 ? -9.883 -19.594 0.726 1 98.19 86 GLN B CA 1
ATOM 3343 C C . GLN B 1 86 ? -11.133 -18.875 0.235 1 98.19 86 GLN B C 1
ATOM 3345 O O . GLN B 1 86 ? -12.25 -19.359 0.419 1 98.19 86 GLN B O 1
ATOM 3350 N N . LEU B 1 87 ? -10.93 -17.75 -0.391 1 98.31 87 LEU B N 1
ATOM 3351 C CA . LEU B 1 87 ? -12.047 -16.938 -0.865 1 98.31 87 LEU B CA 1
ATOM 3352 C C . LEU B 1 87 ? -12.828 -17.672 -1.948 1 98.31 87 LEU B C 1
ATOM 3354 O O . LEU B 1 87 ? -14.062 -17.688 -1.925 1 98.31 87 LEU B O 1
ATOM 3358 N N . MET B 1 88 ? -12.117 -18.297 -2.848 1 97.62 88 MET B N 1
ATOM 3359 C CA . MET B 1 88 ? -12.773 -19 -3.941 1 97.62 88 MET B CA 1
ATOM 3360 C C . MET B 1 88 ? -13.562 -20.203 -3.416 1 97.62 88 MET B C 1
ATOM 3362 O O . MET B 1 88 ? -14.672 -20.469 -3.879 1 97.62 88 MET B O 1
ATOM 3366 N N . ALA B 1 89 ? -12.977 -20.938 -2.504 1 96.5 89 ALA B N 1
ATOM 3367 C CA . ALA B 1 89 ? -13.695 -22.047 -1.89 1 96.5 89 ALA B CA 1
ATOM 3368 C C . ALA B 1 89 ? -14.977 -21.578 -1.212 1 96.5 89 ALA B C 1
ATOM 3370 O O . ALA B 1 89 ? -16.016 -22.219 -1.325 1 96.5 89 ALA B O 1
ATOM 3371 N N . ALA B 1 90 ? -14.883 -20.469 -0.544 1 96.81 90 ALA B N 1
ATOM 3372 C CA . ALA B 1 90 ? -16.047 -19.906 0.136 1 96.81 90 ALA B CA 1
ATOM 3373 C C . ALA B 1 90 ? -17.109 -19.469 -0.867 1 96.81 90 ALA B C 1
ATOM 3375 O O . ALA B 1 90 ? -18.297 -19.781 -0.691 1 96.81 90 ALA B O 1
ATOM 3376 N N . LEU B 1 91 ? -16.688 -18.812 -1.864 1 95.31 91 LEU B N 1
ATOM 3377 C CA . LEU B 1 91 ? -17.625 -18.375 -2.902 1 95.31 91 LEU B CA 1
ATOM 3378 C C . LEU B 1 91 ? -18.328 -19.578 -3.527 1 95.31 91 LEU B C 1
ATOM 3380 O O . LEU B 1 91 ? -19.547 -19.547 -3.732 1 95.31 91 LEU B O 1
ATOM 3384 N N . ASN B 1 92 ? -17.547 -20.562 -3.785 1 93.25 92 ASN B N 1
ATOM 3385 C CA . ASN B 1 92 ? -18.109 -21.766 -4.387 1 93.25 92 ASN B CA 1
ATOM 3386 C C . ASN B 1 92 ? -19.094 -22.453 -3.445 1 93.25 9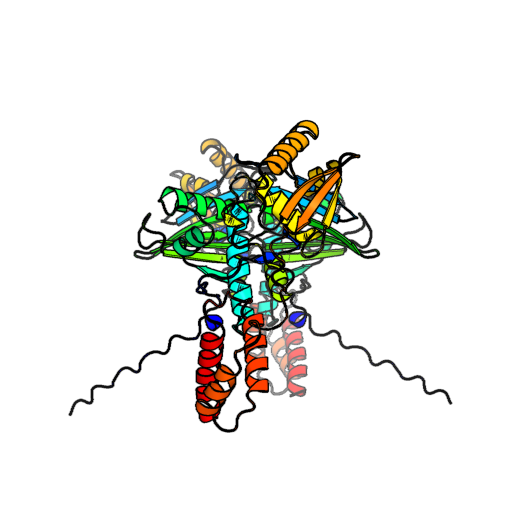2 ASN B C 1
ATOM 3388 O O . ASN B 1 92 ? -20 -23.141 -3.895 1 93.25 92 ASN B O 1
ATOM 3392 N N . ALA B 1 93 ? -19 -22.25 -2.176 1 93.06 93 ALA B N 1
ATOM 3393 C CA . ALA B 1 93 ? -19.891 -22.812 -1.166 1 93.06 93 ALA B CA 1
ATOM 3394 C C . ALA B 1 93 ? -21.047 -21.875 -0.857 1 93.06 93 ALA B C 1
ATOM 3396 O O . ALA B 1 93 ? -21.844 -22.141 0.039 1 93.06 93 ALA B O 1
ATOM 3397 N N . GLY B 1 94 ? -21.094 -20.719 -1.502 1 93.06 94 GLY B N 1
ATOM 3398 C CA . GLY B 1 94 ? -22.203 -19.797 -1.334 1 93.06 94 GLY B CA 1
ATOM 3399 C C . GLY B 1 94 ? -22.016 -18.859 -0.148 1 93.06 94 GLY B C 1
ATOM 3400 O O . GLY B 1 94 ? -22.969 -18.219 0.294 1 93.06 94 GLY B O 1
ATOM 3401 N N . ARG B 1 95 ? -20.828 -18.875 0.342 1 94.56 95 ARG B N 1
ATOM 3402 C CA . ARG B 1 95 ? -20.547 -17.984 1.465 1 94.56 95 ARG B CA 1
ATOM 3403 C C . ARG B 1 95 ? -20.219 -16.578 0.98 1 94.56 95 ARG B C 1
ATOM 3405 O O . ARG B 1 95 ? -19.625 -16.406 -0.094 1 94.56 95 ARG B O 1
ATOM 3412 N N . ALA B 1 96 ? -20.594 -15.625 1.808 1 94.44 96 ALA B N 1
ATOM 3413 C CA . ALA B 1 96 ? -20.172 -14.25 1.527 1 94.44 96 ALA B CA 1
ATOM 3414 C C . ALA B 1 96 ? -18.703 -14.055 1.831 1 94.44 96 ALA B C 1
ATOM 3416 O O . ALA B 1 96 ? -18.172 -14.641 2.775 1 94.44 96 ALA B O 1
ATOM 3417 N N . VAL B 1 97 ? -18.078 -13.234 1.007 1 96 97 VAL B N 1
ATOM 3418 C CA . VAL B 1 97 ? -16.641 -12.992 1.211 1 96 97 VAL B CA 1
ATOM 3419 C C . VAL B 1 97 ? -16.391 -11.492 1.312 1 96 97 VAL B C 1
ATOM 3421 O O . VAL B 1 97 ? -17.188 -10.68 0.841 1 96 97 VAL B O 1
ATOM 3424 N N . THR B 1 98 ? -15.328 -11.125 2.004 1 95.75 98 THR B N 1
ATOM 3425 C CA . THR B 1 98 ? -14.82 -9.758 2.076 1 95.75 98 THR B CA 1
ATOM 3426 C C . THR B 1 98 ? -13.32 -9.719 1.821 1 95.75 98 THR B C 1
ATOM 3428 O O . THR B 1 98 ? -12.656 -10.758 1.838 1 95.75 98 THR B O 1
ATOM 3431 N N . ARG B 1 99 ? -12.773 -8.578 1.524 1 95.12 99 ARG B N 1
ATOM 3432 C CA . ARG B 1 99 ? -11.367 -8.43 1.153 1 95.12 99 ARG B CA 1
ATOM 3433 C C . ARG B 1 99 ? -10.461 -8.555 2.373 1 95.12 99 ARG B C 1
ATOM 3435 O O . ARG B 1 99 ? -9.25 -8.75 2.238 1 95.12 99 ARG B O 1
ATOM 3442 N N . ARG B 1 100 ? -11.047 -8.336 3.559 1 96.56 100 ARG B N 1
ATOM 3443 C CA . ARG B 1 100 ? -10.281 -8.516 4.789 1 96.56 100 ARG B CA 1
ATOM 3444 C C . ARG B 1 100 ? -10.398 -9.945 5.305 1 96.56 100 ARG B C 1
ATOM 3446 O O . ARG B 1 100 ? -11.492 -10.383 5.688 1 96.56 100 ARG B O 1
ATOM 3453 N N . LEU B 1 101 ? -9.281 -10.648 5.352 1 97.69 101 LEU B N 1
ATOM 3454 C CA . LEU B 1 101 ? -9.25 -12.039 5.789 1 97.69 101 LEU B CA 1
ATOM 3455 C C . LEU B 1 101 ? -8.547 -12.172 7.141 1 97.69 101 LEU B C 1
ATOM 3457 O O . LEU B 1 101 ? -7.574 -11.461 7.41 1 97.69 101 LEU B O 1
ATOM 3461 N N . VAL B 1 102 ? -9.102 -13.031 7.945 1 96.81 102 VAL B N 1
ATOM 3462 C CA . VAL B 1 102 ? -8.43 -13.43 9.18 1 96.81 102 VAL B CA 1
ATOM 3463 C C . VAL B 1 102 ? -8.023 -14.898 9.109 1 96.81 102 VAL B C 1
ATOM 3465 O O . VAL B 1 102 ? -8.852 -15.758 8.805 1 96.81 102 VAL B O 1
ATOM 3468 N N . LEU B 1 103 ? -6.777 -15.148 9.383 1 96.12 103 LEU B N 1
ATOM 3469 C CA . LEU B 1 103 ? -6.273 -16.516 9.258 1 96.12 103 LEU B CA 1
ATOM 3470 C C . LEU B 1 103 ? -5.312 -16.844 10.398 1 96.12 103 LEU B C 1
ATOM 3472 O O . LEU B 1 103 ? -4.84 -15.938 11.094 1 96.12 103 LEU B O 1
ATOM 3476 N N . LYS B 1 104 ? -5.168 -18.125 10.609 1 94.25 104 LYS B N 1
ATOM 3477 C CA . LYS B 1 104 ? -4.113 -18.594 11.5 1 94.25 104 LYS B CA 1
ATOM 3478 C C . LYS B 1 104 ? -2.799 -18.781 10.742 1 94.25 104 LYS B C 1
ATOM 3480 O O . LYS B 1 104 ? -2.756 -19.469 9.719 1 94.25 104 LYS B O 1
ATOM 3485 N N . ALA B 1 105 ? -1.728 -18.219 11.344 1 93.94 105 ALA B N 1
ATOM 3486 C CA . ALA B 1 105 ? -0.417 -18.328 10.711 1 93.94 105 ALA B CA 1
ATOM 3487 C C . ALA B 1 105 ? -0.001 -19.781 10.531 1 93.94 105 ALA B C 1
ATOM 3489 O O . ALA B 1 105 ? 0.556 -20.156 9.5 1 93.94 105 ALA B O 1
ATOM 3490 N N . HIS B 1 106 ? -0.307 -20.531 11.461 1 93.62 106 HIS B N 1
ATOM 3491 C CA . HIS B 1 106 ? 0.046 -21.953 11.438 1 93.62 106 HIS B CA 1
ATOM 3492 C C . HIS B 1 106 ? -0.586 -22.656 10.242 1 93.62 106 HIS B C 1
ATOM 3494 O O . HIS B 1 106 ? 0.084 -23.406 9.539 1 93.62 106 HIS B O 1
ATOM 3500 N N . ASP B 1 107 ? -1.804 -22.422 9.969 1 94.5 107 ASP B N 1
ATOM 3501 C CA . ASP B 1 107 ? -2.518 -23.047 8.867 1 94.5 107 ASP B CA 1
ATOM 3502 C C . ASP B 1 107 ? -1.946 -22.609 7.52 1 94.5 107 ASP B C 1
ATOM 3504 O O . ASP B 1 107 ? -1.812 -23.422 6.598 1 94.5 107 ASP B O 1
ATOM 3508 N N . LEU B 1 108 ? -1.653 -21.328 7.391 1 95.62 108 LEU B N 1
ATOM 3509 C CA . LEU B 1 108 ? -1.038 -20.797 6.18 1 95.62 108 LEU B CA 1
ATOM 3510 C C . LEU B 1 108 ? 0.292 -21.484 5.898 1 95.62 108 LEU B C 1
ATOM 3512 O O . LEU B 1 108 ? 0.545 -21.922 4.773 1 95.62 108 LEU B O 1
ATOM 3516 N N . LEU B 1 109 ? 1.09 -21.625 6.961 1 94.88 109 LEU B N 1
ATOM 3517 C CA . LEU B 1 109 ? 2.402 -22.234 6.809 1 94.88 109 LEU B CA 1
ATOM 3518 C C . LEU B 1 109 ? 2.268 -23.703 6.391 1 94.88 109 LEU B C 1
ATOM 3520 O O . LEU B 1 109 ? 2.938 -24.141 5.453 1 94.88 109 LEU B O 1
ATOM 3524 N N . LEU B 1 110 ? 1.355 -24.391 6.934 1 94.56 110 LEU B N 1
ATOM 3525 C CA . LEU B 1 110 ? 1.145 -25.797 6.602 1 94.56 110 LEU B CA 1
ATOM 3526 C C . LEU B 1 110 ? 0.626 -25.953 5.176 1 94.56 110 LEU B C 1
ATOM 3528 O O . LEU B 1 110 ? 1.118 -26.781 4.418 1 94.56 110 LEU B O 1
ATOM 3532 N N . ALA B 1 111 ? -0.31 -25.109 4.848 1 94.88 111 ALA B N 1
ATOM 3533 C CA . ALA B 1 111 ? -0.951 -25.203 3.539 1 94.88 111 ALA B CA 1
ATOM 3534 C C . ALA B 1 111 ? 0.044 -24.922 2.418 1 94.88 111 ALA B C 1
ATOM 3536 O O . ALA B 1 111 ? -0.124 -25.391 1.293 1 94.88 111 ALA B O 1
ATOM 3537 N N . THR B 1 112 ? 1.042 -24.141 2.695 1 95.62 112 THR B N 1
ATOM 3538 C CA . THR B 1 112 ? 2 -23.75 1.665 1 95.62 112 THR B CA 1
ATOM 3539 C C . THR B 1 112 ? 3.311 -24.516 1.833 1 95.62 112 THR B C 1
ATOM 3541 O O . THR B 1 112 ? 4.352 -24.094 1.32 1 95.62 112 THR B O 1
ATOM 3544 N N . ASN B 1 113 ? 3.244 -25.594 2.639 1 94.94 113 ASN B N 1
ATOM 3545 C CA . ASN B 1 113 ? 4.348 -26.531 2.814 1 94.94 113 ASN B CA 1
ATOM 3546 C C . ASN B 1 113 ? 5.582 -25.844 3.398 1 94.94 113 ASN B C 1
ATOM 3548 O O . ASN B 1 113 ? 6.695 -26.047 2.918 1 94.94 113 ASN B O 1
ATOM 3552 N N . ARG B 1 114 ? 5.32 -25 4.359 1 94.25 114 ARG B N 1
ATOM 3553 C CA . ARG B 1 114 ? 6.402 -24.344 5.074 1 94.25 114 ARG B CA 1
ATOM 3554 C C . ARG B 1 114 ? 6.547 -24.891 6.488 1 94.25 114 ARG B C 1
ATOM 3556 O O . ARG B 1 114 ? 5.602 -25.469 7.031 1 94.25 114 ARG B O 1
ATOM 3563 N N . GLU B 1 115 ? 7.758 -24.75 7.027 1 92.5 115 GLU B N 1
ATOM 3564 C CA . GLU B 1 115 ? 7.98 -25.141 8.414 1 92.5 115 GLU B CA 1
ATOM 3565 C C . GLU B 1 115 ? 7.242 -24.219 9.375 1 92.5 115 GLU B C 1
ATOM 3567 O O . GLU B 1 115 ? 6.812 -23.125 8.992 1 92.5 115 GLU B O 1
ATOM 3572 N N . THR B 1 116 ? 7.074 -24.641 10.586 1 91.56 116 THR B N 1
ATOM 3573 C CA . THR B 1 116 ? 6.367 -23.844 11.586 1 91.56 116 THR B CA 1
ATOM 3574 C C . THR B 1 116 ? 7.289 -23.5 12.75 1 91.56 116 THR B C 1
ATOM 3576 O O . THR B 1 116 ? 6.91 -23.656 13.914 1 91.56 116 THR B O 1
ATOM 3579 N N . SER B 1 117 ? 8.461 -23.188 12.461 1 90.38 117 SER B N 1
ATOM 3580 C CA . SER B 1 117 ? 9.438 -22.766 13.453 1 90.38 117 SER B CA 1
ATOM 3581 C C . SER B 1 117 ? 9.305 -21.281 13.758 1 90.38 117 SER B C 1
ATOM 3583 O O . SER B 1 117 ? 8.578 -20.562 13.07 1 90.38 117 SER B O 1
ATOM 3585 N N . GLY B 1 118 ? 9.938 -20.906 14.852 1 88.06 118 GLY B N 1
ATOM 3586 C CA . GLY B 1 118 ? 9.984 -19.484 15.156 1 88.06 118 GLY B CA 1
ATOM 3587 C C . GLY B 1 118 ? 10.523 -18.656 14.008 1 88.06 118 GLY B C 1
ATOM 3588 O O . GLY B 1 118 ? 10.008 -17.562 13.734 1 88.06 118 GLY B O 1
ATOM 3589 N N . ASP B 1 119 ? 11.477 -19.172 13.375 1 91.94 119 ASP B N 1
ATOM 3590 C CA . ASP B 1 119 ? 12.062 -18.484 12.227 1 91.94 119 ASP B CA 1
ATOM 3591 C C . ASP B 1 119 ? 11.055 -18.359 11.094 1 91.94 119 ASP B C 1
ATOM 3593 O O . ASP B 1 119 ? 11.023 -17.328 10.398 1 91.94 119 ASP B O 1
ATOM 3597 N N . ALA B 1 120 ? 10.266 -19.328 10.922 1 91.88 120 ALA B N 1
ATOM 3598 C CA . ALA B 1 120 ? 9.258 -19.312 9.867 1 91.88 120 ALA B CA 1
ATOM 3599 C C . ALA B 1 120 ? 8.234 -18.203 10.109 1 91.88 120 ALA B C 1
ATOM 3601 O O . ALA B 1 120 ? 7.812 -17.531 9.164 1 91.88 120 ALA B O 1
ATOM 3602 N N . TYR B 1 121 ? 7.906 -17.984 11.367 1 90.81 121 TYR B N 1
ATOM 3603 C CA . TYR B 1 121 ? 6.953 -16.938 11.703 1 90.81 121 TYR B CA 1
ATOM 3604 C C . TYR B 1 121 ? 7.562 -15.555 11.469 1 90.81 121 TYR B C 1
ATOM 3606 O O . TYR B 1 121 ? 6.879 -14.641 11.008 1 90.81 121 TYR B O 1
ATOM 3614 N N . ARG B 1 122 ? 8.789 -15.438 11.805 1 92.06 122 ARG B N 1
ATOM 3615 C CA . ARG B 1 122 ? 9.484 -14.188 11.539 1 92.06 122 ARG B CA 1
ATOM 3616 C C . ARG B 1 122 ? 9.539 -13.898 10.039 1 92.06 122 ARG B C 1
ATOM 3618 O O . ARG B 1 122 ? 9.305 -12.766 9.609 1 92.06 122 ARG B O 1
ATOM 3625 N N . ARG B 1 123 ? 9.812 -14.891 9.258 1 94.25 123 ARG B N 1
ATOM 3626 C CA . ARG B 1 123 ? 9.875 -14.75 7.809 1 94.25 123 ARG B CA 1
ATOM 3627 C C . ARG B 1 123 ? 8.508 -14.398 7.234 1 94.25 123 ARG B C 1
ATOM 3629 O O . ARG B 1 123 ? 8.414 -13.688 6.238 1 94.25 123 ARG B O 1
ATOM 3636 N N . LEU B 1 124 ? 7.531 -14.93 7.898 1 94.81 124 LEU B N 1
ATOM 3637 C CA . LEU B 1 124 ? 6.176 -14.617 7.465 1 94.81 124 LEU B CA 1
ATOM 3638 C C . LEU B 1 124 ? 5.879 -13.133 7.621 1 94.81 124 LEU B C 1
ATOM 3640 O O . LEU B 1 124 ? 5.289 -12.516 6.73 1 94.81 124 LEU B O 1
ATOM 3644 N N . VAL B 1 125 ? 6.289 -12.547 8.703 1 93.62 125 VAL B N 1
ATOM 3645 C CA . VAL B 1 125 ? 6.109 -11.117 8.938 1 93.62 125 VAL B CA 1
ATOM 3646 C C . VAL B 1 125 ? 6.863 -10.32 7.871 1 93.62 125 VAL B C 1
ATOM 3648 O O . VAL B 1 125 ? 6.336 -9.352 7.316 1 93.62 125 VAL B O 1
ATOM 3651 N N . GLU B 1 126 ? 8.039 -10.75 7.535 1 95.88 126 GLU B N 1
ATOM 3652 C CA . GLU B 1 126 ? 8.836 -10.109 6.496 1 95.88 126 GLU B CA 1
ATOM 3653 C C . GLU B 1 126 ? 8.148 -10.203 5.137 1 95.88 126 GLU B C 1
ATOM 3655 O O . GLU B 1 126 ? 8.227 -9.266 4.332 1 95.88 126 GLU B O 1
ATOM 3660 N N . ALA B 1 127 ? 7.551 -11.32 4.906 1 97.5 127 ALA B N 1
ATOM 3661 C CA . ALA B 1 127 ? 6.812 -11.5 3.658 1 97.5 127 ALA B CA 1
ATOM 3662 C C . ALA B 1 127 ? 5.66 -10.508 3.553 1 97.5 127 ALA B C 1
ATOM 3664 O O . ALA B 1 127 ? 5.438 -9.922 2.492 1 97.5 127 ALA B O 1
ATOM 3665 N N . PHE B 1 128 ? 4.969 -10.32 4.68 1 97.25 128 PHE B N 1
ATOM 3666 C CA . PHE B 1 128 ? 3.881 -9.344 4.699 1 97.25 128 PHE B CA 1
ATOM 3667 C C . PHE B 1 128 ? 4.41 -7.941 4.434 1 97.25 128 PHE B C 1
ATOM 3669 O O . PHE B 1 128 ? 3.781 -7.16 3.717 1 97.25 128 PHE B O 1
ATOM 3676 N N . ASP B 1 129 ? 5.582 -7.645 4.957 1 96.75 129 ASP B N 1
ATOM 3677 C CA . ASP B 1 129 ? 6.211 -6.352 4.719 1 96.75 129 ASP B CA 1
ATOM 3678 C C . ASP B 1 129 ? 6.52 -6.16 3.232 1 96.75 129 ASP B C 1
ATOM 3680 O O . ASP B 1 129 ? 6.234 -5.102 2.668 1 96.75 129 ASP B O 1
ATOM 3684 N N . ARG B 1 130 ? 7.098 -7.137 2.631 1 98 130 ARG B N 1
ATOM 3685 C CA . ARG B 1 130 ? 7.453 -7.043 1.22 1 98 130 ARG B CA 1
ATOM 3686 C C . ARG B 1 130 ? 6.211 -6.934 0.345 1 98 130 ARG B C 1
ATOM 3688 O O . ARG B 1 130 ? 6.168 -6.129 -0.585 1 98 130 ARG B O 1
ATOM 3695 N N . LEU B 1 131 ? 5.191 -7.762 0.683 1 98.44 131 LEU B N 1
ATOM 3696 C CA . LEU B 1 131 ? 3.953 -7.715 -0.085 1 98.44 131 LEU B CA 1
ATOM 3697 C C . LEU B 1 131 ? 3.303 -6.34 0.014 1 98.44 131 LEU B C 1
ATOM 3699 O O . LEU B 1 131 ? 2.844 -5.793 -0.991 1 98.44 131 LEU B O 1
ATOM 3703 N N . ALA B 1 132 ? 3.271 -5.793 1.204 1 97.62 132 ALA B N 1
ATOM 3704 C CA . ALA B 1 132 ? 2.664 -4.484 1.428 1 97.62 132 ALA B CA 1
ATOM 3705 C C . ALA B 1 132 ? 3.49 -3.377 0.779 1 97.62 132 ALA B C 1
ATOM 3707 O O . ALA B 1 132 ? 2.941 -2.375 0.314 1 97.62 132 ALA B O 1
ATOM 3708 N N . GLY B 1 133 ? 4.758 -3.537 0.714 1 97.69 133 GLY B N 1
ATOM 3709 C CA . GLY B 1 133 ? 5.664 -2.498 0.254 1 97.69 133 GLY B CA 1
ATOM 3710 C C . GLY B 1 133 ? 5.867 -2.506 -1.249 1 97.69 133 GLY B C 1
ATOM 3711 O O . GLY B 1 133 ? 6.371 -1.534 -1.817 1 97.69 133 GLY B O 1
ATOM 3712 N N . THR B 1 134 ? 5.539 -3.592 -1.896 1 98.5 134 THR B N 1
ATOM 3713 C CA . THR B 1 134 ? 5.652 -3.684 -3.348 1 98.5 134 THR B CA 1
ATOM 3714 C C . THR B 1 134 ? 4.5 -2.951 -4.027 1 98.5 134 THR B C 1
ATOM 3716 O O . THR B 1 134 ? 3.332 -3.24 -3.762 1 98.5 134 THR B O 1
ATOM 3719 N N . ARG B 1 135 ? 4.859 -2.008 -4.836 1 98 135 ARG B N 1
ATOM 3720 C CA . ARG B 1 135 ? 3.859 -1.213 -5.539 1 98 135 ARG B CA 1
ATOM 3721 C C . ARG B 1 135 ? 3.91 -1.477 -7.043 1 98 135 ARG B C 1
ATOM 3723 O O . ARG B 1 135 ? 4.992 -1.625 -7.613 1 98 135 ARG B O 1
ATOM 3730 N N . ILE B 1 136 ? 2.754 -1.471 -7.672 1 96.75 136 ILE B N 1
ATOM 3731 C CA . ILE B 1 136 ? 2.633 -1.743 -9.102 1 96.75 136 ILE B CA 1
ATOM 3732 C C . ILE B 1 136 ? 2.053 -0.522 -9.812 1 96.75 136 ILE B C 1
ATOM 3734 O O . ILE B 1 136 ? 1.082 0.076 -9.344 1 96.75 136 ILE B O 1
ATOM 3738 N N . LYS B 1 137 ? 2.684 -0.111 -10.867 1 94.88 137 LYS B N 1
ATOM 3739 C CA . LYS B 1 137 ? 2.193 0.94 -11.75 1 94.88 137 LYS B CA 1
ATOM 3740 C C . LYS B 1 137 ? 1.938 0.402 -13.156 1 94.88 137 LYS B C 1
ATOM 3742 O O . LYS B 1 137 ? 2.795 -0.273 -13.734 1 94.88 137 LYS B O 1
ATOM 3747 N N . THR B 1 138 ? 0.738 0.604 -13.648 1 90.88 138 THR B N 1
ATOM 3748 C CA . THR B 1 138 ? 0.396 0.157 -14.992 1 90.88 138 THR B CA 1
ATOM 3749 C C . THR B 1 138 ? -0.16 1.312 -15.82 1 90.88 138 THR B C 1
ATOM 3751 O O . THR B 1 138 ? -0.64 2.303 -15.266 1 90.88 138 THR B O 1
ATOM 3754 N N . ASN B 1 139 ? 0.096 1.158 -17.094 1 85.25 139 ASN B N 1
ATOM 3755 C CA . ASN B 1 139 ? -0.434 2.115 -18.062 1 85.25 139 ASN B CA 1
ATOM 3756 C C . ASN B 1 139 ? -1.259 1.423 -19.141 1 85.25 139 ASN B C 1
ATOM 3758 O O . ASN B 1 139 ? -0.752 0.556 -19.844 1 85.25 139 ASN B O 1
ATOM 3762 N N . ILE B 1 140 ? -2.5 1.767 -19.188 1 76.06 140 ILE B N 1
ATOM 3763 C CA . ILE B 1 140 ? -3.379 1.167 -20.188 1 76.06 140 ILE B CA 1
ATOM 3764 C C . ILE B 1 140 ? -3.975 2.258 -21.078 1 76.06 140 ILE B C 1
ATOM 3766 O O . ILE B 1 140 ? -4.5 3.256 -20.578 1 76.06 140 ILE B O 1
ATOM 3770 N N . VAL B 1 141 ? -3.842 2.049 -22.328 1 73.5 141 VAL B N 1
ATOM 3771 C CA . VAL B 1 141 ? -4.395 2.998 -23.281 1 73.5 141 VAL B CA 1
ATOM 3772 C C . VAL B 1 141 ? -5.66 2.424 -23.922 1 73.5 141 VAL B C 1
ATOM 3774 O O . VAL B 1 141 ? -5.652 1.299 -24.422 1 73.5 141 VAL B O 1
ATOM 3777 N N . THR B 1 142 ? -6.707 3.074 -23.719 1 68.12 142 THR B N 1
ATOM 3778 C CA . THR B 1 142 ? -7.965 2.729 -24.375 1 68.12 142 THR B CA 1
ATOM 3779 C C . THR B 1 142 ? -8.461 3.881 -25.25 1 68.12 142 THR B C 1
ATOM 3781 O O . THR B 1 142 ? -8.906 4.906 -24.734 1 68.12 142 THR B O 1
ATOM 3784 N N . GLY B 1 143 ? -8.445 3.635 -26.5 1 75.5 143 GLY B N 1
ATOM 3785 C CA . GLY B 1 143 ? -8.766 4.746 -27.375 1 75.5 143 GLY B CA 1
ATOM 3786 C C . GLY B 1 143 ? -7.82 5.922 -27.219 1 75.5 143 GLY B C 1
ATOM 3787 O O . GLY B 1 143 ? -6.602 5.766 -27.328 1 75.5 143 GLY B O 1
ATOM 3788 N N . ASP B 1 144 ? -8.43 6.98 -26.891 1 78.19 144 ASP B N 1
ATOM 3789 C CA . ASP B 1 144 ? -7.641 8.203 -26.797 1 78.19 144 ASP B CA 1
ATOM 3790 C C . ASP B 1 144 ? -7.309 8.523 -25.328 1 78.19 144 ASP B C 1
ATOM 3792 O O . ASP B 1 144 ? -6.656 9.523 -25.047 1 78.19 144 ASP B O 1
ATOM 3796 N N . VAL B 1 145 ? -7.766 7.566 -24.547 1 80.69 145 VAL B N 1
ATOM 3797 C CA . VAL B 1 145 ? -7.594 7.844 -23.125 1 80.69 145 VAL B CA 1
ATOM 3798 C C . VAL B 1 145 ? -6.516 6.934 -22.547 1 80.69 145 VAL B C 1
ATOM 3800 O O . VAL B 1 145 ? -6.492 5.73 -22.828 1 80.69 145 VAL B O 1
ATOM 3803 N N . GLU B 1 146 ? -5.594 7.578 -21.859 1 84.12 146 GLU B N 1
ATOM 3804 C CA . GLU B 1 146 ? -4.566 6.828 -21.141 1 84.12 146 GLU B CA 1
ATOM 3805 C C . GLU B 1 146 ? -4.816 6.852 -19.641 1 84.12 146 GLU B C 1
ATOM 3807 O O . GLU B 1 146 ? -4.977 7.922 -19.047 1 84.12 146 GLU B O 1
ATOM 3812 N N . VAL B 1 147 ? -4.867 5.688 -19.156 1 86.56 147 VAL B N 1
ATOM 3813 C CA . VAL B 1 147 ? -5.074 5.59 -17.719 1 86.56 147 VAL B CA 1
ATOM 3814 C C . VAL B 1 147 ? -3.844 4.965 -17.062 1 86.56 147 VAL B C 1
ATOM 3816 O O . VAL B 1 147 ? -3.441 3.854 -17.422 1 86.56 147 VAL B O 1
ATOM 3819 N N . THR B 1 148 ? -3.201 5.754 -16.188 1 90 148 THR B N 1
ATOM 3820 C CA . THR B 1 148 ? -2.115 5.25 -15.359 1 90 148 THR B CA 1
ATOM 3821 C C . THR B 1 148 ? -2.6 4.984 -13.938 1 90 148 THR B C 1
ATOM 3823 O O . THR B 1 148 ? -3.244 5.84 -13.328 1 90 148 THR B O 1
ATOM 3826 N N . SER B 1 149 ? -2.305 3.793 -13.469 1 92.88 149 SER B N 1
ATOM 3827 C CA . SER B 1 149 ? -2.775 3.428 -12.141 1 92.88 149 SER B CA 1
ATOM 3828 C C . SER B 1 149 ? -1.636 2.896 -11.281 1 92.88 149 SER B C 1
ATOM 3830 O O . SER B 1 149 ? -0.728 2.232 -11.781 1 92.88 149 SER B O 1
ATOM 3832 N N . GLY B 1 150 ? -1.659 3.236 -10.016 1 94.5 150 GLY B N 1
ATOM 3833 C CA . GLY B 1 150 ? -0.745 2.717 -9.008 1 94.5 150 GLY B CA 1
ATOM 3834 C C . GLY B 1 150 ? -1.451 2.037 -7.852 1 94.5 150 GLY B C 1
ATOM 3835 O O . GLY B 1 150 ? -2.41 2.58 -7.301 1 94.5 150 GLY B O 1
ATOM 3836 N N . PHE B 1 151 ? -1.029 0.835 -7.52 1 94.38 151 PHE B N 1
ATOM 3837 C CA . PHE B 1 151 ? -1.663 0.065 -6.457 1 94.38 151 PHE B CA 1
ATOM 3838 C C . PHE B 1 151 ? -0.701 -0.974 -5.891 1 94.38 151 PHE B C 1
ATOM 3840 O O . PHE B 1 151 ? 0.412 -1.135 -6.398 1 94.38 151 PHE B O 1
ATOM 3847 N N . GLY B 1 152 ? -1.104 -1.603 -4.801 1 96.12 152 GLY B N 1
ATOM 3848 C CA . GLY B 1 152 ? -0.297 -2.641 -4.184 1 96.12 152 GLY B CA 1
ATOM 3849 C C . GLY B 1 152 ? -0.942 -4.012 -4.238 1 96.12 152 GLY B C 1
ATOM 3850 O O . GLY B 1 152 ? -1.996 -4.184 -4.855 1 96.12 152 GLY B O 1
ATOM 3851 N N . LEU B 1 153 ? -0.226 -4.984 -3.652 1 97.38 153 LEU B N 1
ATOM 3852 C CA . LEU B 1 153 ? -0.714 -6.359 -3.623 1 97.38 153 LEU B CA 1
ATOM 3853 C C . LEU B 1 153 ? -1.64 -6.582 -2.432 1 97.38 153 LEU B C 1
ATOM 3855 O O . LEU B 1 153 ? -2.67 -7.246 -2.555 1 97.38 153 LEU B O 1
ATOM 3859 N N . ILE B 1 154 ? -1.253 -6.004 -1.299 1 97.62 154 ILE B N 1
ATOM 3860 C CA . ILE B 1 154 ? -2.121 -5.984 -0.126 1 97.62 154 ILE B CA 1
ATOM 3861 C C . ILE B 1 154 ? -2.197 -4.566 0.437 1 97.62 154 ILE B C 1
ATOM 3863 O O . ILE B 1 154 ? -1.268 -3.775 0.267 1 97.62 154 ILE B O 1
ATOM 3867 N N . GLU B 1 155 ? -3.312 -4.277 1.058 1 95.25 155 GLU B N 1
ATOM 3868 C CA . GLU B 1 155 ? -3.52 -2.951 1.633 1 95.25 155 GLU B CA 1
ATOM 3869 C C . GLU B 1 155 ? -2.936 -2.863 3.039 1 95.25 155 GLU B C 1
ATOM 3871 O O . GLU B 1 155 ? -2.299 -1.867 3.391 1 95.25 155 GLU B O 1
ATOM 3876 N N . SER B 1 156 ? -3.234 -3.9 3.818 1 96.69 156 SER B N 1
ATOM 3877 C CA . SER B 1 156 ? -2.791 -3.875 5.207 1 96.69 156 SER B CA 1
ATOM 3878 C C . SER B 1 156 ? -2.697 -5.285 5.785 1 96.69 156 SER B C 1
ATOM 3880 O O . SER B 1 156 ? -3.199 -6.238 5.188 1 96.69 156 SER B O 1
ATOM 3882 N N . TRP B 1 157 ? -1.982 -5.426 6.84 1 96.25 157 TRP B N 1
ATOM 3883 C CA . TRP B 1 157 ? -1.909 -6.66 7.617 1 96.25 157 TRP B CA 1
ATOM 3884 C C . TRP B 1 157 ? -1.83 -6.363 9.109 1 96.25 157 TRP B C 1
ATOM 3886 O O . TRP B 1 157 ? -1.435 -5.266 9.508 1 96.25 157 TRP B O 1
ATOM 3896 N N . GLU B 1 158 ? -2.316 -7.316 9.898 1 94.88 158 GLU B N 1
ATOM 3897 C CA . GLU B 1 158 ? -2.295 -7.242 11.352 1 94.88 158 GLU B CA 1
ATOM 3898 C C . GLU B 1 158 ? -1.955 -8.594 11.969 1 94.88 158 GLU B C 1
ATOM 3900 O O . GLU B 1 158 ? -2.461 -9.633 11.531 1 94.88 158 GLU B O 1
ATOM 3905 N N . ILE B 1 159 ? -1.068 -8.508 12.93 1 92.88 159 ILE B N 1
ATOM 3906 C CA . ILE B 1 159 ? -0.693 -9.711 13.656 1 92.88 159 ILE B CA 1
ATOM 3907 C C . ILE B 1 159 ? -1.032 -9.547 15.141 1 92.88 159 ILE B C 1
ATOM 3909 O O . ILE B 1 159 ? -0.643 -8.562 15.766 1 92.88 159 ILE B O 1
ATOM 3913 N N . GLU B 1 160 ? -1.734 -10.469 15.641 1 90.44 160 GLU B N 1
ATOM 3914 C CA . GLU B 1 160 ? -2.068 -10.5 17.062 1 90.44 160 GLU B CA 1
ATOM 3915 C C . GLU B 1 160 ? -1.262 -11.57 17.797 1 90.44 160 GLU B C 1
ATOM 3917 O O . GLU B 1 160 ? -1.212 -12.727 17.359 1 90.44 160 GLU B O 1
ATOM 3922 N N . ARG B 1 161 ? -0.656 -11.062 18.922 1 86.19 161 ARG B N 1
ATOM 3923 C CA . ARG B 1 161 ? 0.1 -11.969 19.781 1 86.19 161 ARG B CA 1
ATOM 3924 C C . ARG B 1 161 ? -0.47 -11.992 21.188 1 86.19 161 ARG B C 1
ATOM 3926 O O . ARG B 1 161 ? -0.936 -10.969 21.688 1 86.19 161 ARG B O 1
ATOM 3933 N N . LYS B 1 162 ? -0.518 -13.203 21.844 1 78.75 162 LYS B N 1
ATOM 3934 C CA . LYS B 1 162 ? -1.044 -13.344 23.203 1 78.75 162 LYS B CA 1
ATOM 3935 C C . LYS B 1 162 ? -0.215 -12.539 24.203 1 78.75 162 LYS B C 1
ATOM 3937 O O . LYS B 1 162 ? -0.754 -12 25.156 1 78.75 162 LYS B O 1
ATOM 3942 N N . THR B 1 163 ? 1.025 -12.617 24.109 1 71.25 163 THR B N 1
ATOM 3943 C CA . THR B 1 163 ? 1.921 -11.828 24.938 1 71.25 163 THR B CA 1
ATOM 3944 C C . THR B 1 163 ? 2.973 -11.125 24.078 1 71.25 163 THR B C 1
ATOM 3946 O O . THR B 1 163 ? 3.135 -11.438 22.906 1 71.25 163 THR B O 1
ATOM 3949 N N . ARG B 1 164 ? 3.502 -10.219 24.75 1 66.94 164 ARG B N 1
ATOM 3950 C CA . ARG B 1 164 ? 4.562 -9.5 24.047 1 66.94 164 ARG B CA 1
ATOM 3951 C C . ARG B 1 164 ? 5.629 -10.461 23.547 1 66.94 164 ARG B C 1
ATOM 3953 O O . ARG B 1 164 ? 6.25 -11.18 24.328 1 66.94 164 ARG B O 1
ATOM 3960 N N . GLY B 1 165 ? 5.746 -10.453 22.344 1 64.94 165 GLY B N 1
ATOM 3961 C CA . GLY B 1 165 ? 6.738 -11.336 21.75 1 64.94 165 GLY B CA 1
ATOM 3962 C C . GLY B 1 165 ? 6.34 -12.797 21.781 1 64.94 165 GLY B C 1
ATOM 3963 O O . GLY B 1 165 ? 7.145 -13.672 21.453 1 64.94 165 GLY B O 1
ATOM 3964 N N . GLY B 1 166 ? 5.098 -12.992 22.172 1 69.19 166 GLY B N 1
ATOM 3965 C CA . GLY B 1 166 ? 4.66 -14.367 22.344 1 69.19 166 GLY B CA 1
A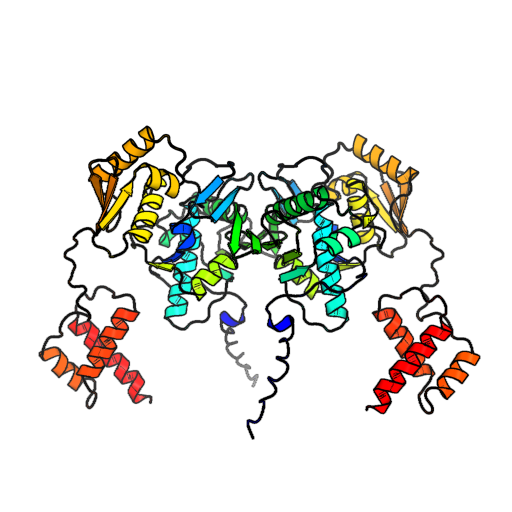TOM 3966 C C . GLY B 1 166 ? 4.152 -15 21.062 1 69.19 166 GLY B C 1
ATOM 3967 O O . GLY B 1 166 ? 4.512 -14.57 19.969 1 69.19 166 GLY B O 1
ATOM 3968 N N . ARG B 1 167 ? 3.443 -16.078 21.219 1 78.12 167 ARG B N 1
ATOM 3969 C CA . ARG B 1 167 ? 2.98 -16.875 20.094 1 78.12 167 ARG B CA 1
ATOM 3970 C C . ARG B 1 167 ? 1.968 -16.109 19.25 1 78.12 167 ARG B C 1
ATOM 3972 O O . ARG B 1 167 ? 1.11 -15.406 19.797 1 78.12 167 ARG B O 1
ATOM 3979 N N . MET B 1 168 ? 2.299 -16.109 17.922 1 75.56 168 MET B N 1
ATOM 3980 C CA . MET B 1 168 ? 1.354 -15.516 16.969 1 75.56 168 MET B CA 1
ATOM 3981 C C . MET B 1 168 ? 0.018 -16.25 17.016 1 75.56 168 MET B C 1
ATOM 3983 O O . MET B 1 168 ? -0.029 -17.469 16.859 1 75.56 168 MET B O 1
ATOM 3987 N N . VAL B 1 169 ? -1.023 -15.508 17.234 1 76 169 VAL B N 1
ATOM 3988 C CA . VAL B 1 169 ? -2.354 -16.094 17.375 1 76 169 VAL B CA 1
ATOM 3989 C C . VAL B 1 169 ? -3.098 -16 16.047 1 76 169 VAL B C 1
ATOM 3991 O O . VAL B 1 169 ? -3.68 -16.984 15.578 1 76 169 VAL B O 1
ATOM 3994 N N . SER B 1 170 ? -3.072 -14.836 15.469 1 89.69 170 SER B N 1
ATOM 3995 C CA . SER B 1 170 ? -3.857 -14.641 14.258 1 89.69 170 SER B CA 1
ATOM 3996 C C . SER B 1 170 ? -3.279 -13.523 13.398 1 89.69 170 SER B C 1
ATOM 3998 O O . SER B 1 170 ? -2.541 -12.672 13.891 1 89.69 170 SER B O 1
ATOM 4000 N N . VAL B 1 171 ? -3.545 -13.672 12.109 1 94.81 171 VAL B N 1
ATOM 4001 C CA . VAL B 1 171 ? -3.127 -12.672 11.133 1 94.81 171 VAL B CA 1
ATOM 4002 C C . VAL B 1 171 ? -4.34 -12.18 10.352 1 94.81 171 VAL B C 1
ATOM 4004 O O . VAL B 1 171 ? -5.156 -12.984 9.883 1 94.81 171 VAL B O 1
ATOM 4007 N N . ALA B 1 172 ? -4.484 -10.922 10.312 1 96.38 172 ALA B N 1
ATOM 4008 C CA . ALA B 1 172 ? -5.461 -10.32 9.414 1 96.38 172 ALA B CA 1
ATOM 4009 C C . ALA B 1 172 ? -4.773 -9.672 8.211 1 96.38 172 ALA B C 1
ATOM 4011 O O . ALA B 1 172 ? -3.748 -9.008 8.359 1 96.38 172 ALA B O 1
ATOM 4012 N N . VAL B 1 173 ? -5.262 -9.953 7.027 1 97.62 173 VAL B N 1
ATOM 4013 C CA . VAL B 1 173 ? -4.719 -9.359 5.812 1 97.62 173 VAL B CA 1
ATOM 4014 C C . VAL B 1 173 ? -5.848 -8.766 4.973 1 97.62 173 VAL B C 1
ATOM 4016 O O . VAL B 1 173 ? -6.898 -9.391 4.809 1 97.62 173 VAL B O 1
ATOM 4019 N N . THR B 1 174 ? -5.695 -7.559 4.527 1 97.31 174 THR B N 1
ATOM 4020 C CA . THR B 1 174 ? -6.617 -6.945 3.578 1 97.31 174 THR B CA 1
ATOM 4021 C C . THR B 1 174 ? -6.027 -6.949 2.172 1 97.31 174 THR B C 1
ATOM 4023 O O . THR B 1 174 ? -5.027 -6.273 1.912 1 97.31 174 THR B O 1
ATOM 4026 N N . LEU B 1 175 ? -6.664 -7.719 1.274 1 97.31 175 LEU B N 1
ATOM 4027 C CA . LEU B 1 175 ? -6.211 -7.77 -0.112 1 97.31 175 LEU B CA 1
ATOM 4028 C C . LEU B 1 175 ? -6.453 -6.438 -0.812 1 97.31 175 LEU B C 1
ATOM 4030 O O . LEU B 1 175 ? -7.355 -5.688 -0.435 1 97.31 175 LEU B O 1
ATOM 4034 N N . SER B 1 176 ? -5.602 -6.137 -1.791 1 95.62 176 SER B N 1
ATOM 4035 C CA . SER B 1 176 ? -5.895 -4.977 -2.627 1 95.62 176 SER B CA 1
ATOM 4036 C C . SER B 1 176 ? -7.234 -5.133 -3.336 1 95.62 176 SER B C 1
ATOM 4038 O O . SER B 1 176 ? -7.703 -6.254 -3.549 1 95.62 176 SER B O 1
ATOM 4040 N N . GLU B 1 177 ? -7.785 -3.99 -3.711 1 92.19 177 GLU B N 1
ATOM 4041 C CA . GLU B 1 177 ? -9.023 -4.035 -4.492 1 92.19 177 GLU B CA 1
ATOM 4042 C C . GLU B 1 177 ? -8.812 -4.773 -5.809 1 92.19 177 GLU B C 1
ATOM 4044 O O . GLU B 1 177 ? -9.703 -5.484 -6.277 1 92.19 177 GLU B O 1
ATOM 4049 N N . TRP B 1 178 ? -7.715 -4.613 -6.371 1 91.75 178 TRP B N 1
ATOM 4050 C CA . TRP B 1 178 ? -7.379 -5.25 -7.641 1 91.75 178 TRP B CA 1
ATOM 4051 C C . TRP B 1 178 ? -7.453 -6.77 -7.527 1 91.75 178 TRP B C 1
ATOM 4053 O O . TRP B 1 178 ? -8.133 -7.426 -8.312 1 91.75 178 TRP B O 1
ATOM 4063 N N . LEU B 1 179 ? -6.82 -7.324 -6.516 1 95.44 179 LEU B N 1
ATOM 4064 C CA . LEU B 1 179 ? -6.793 -8.773 -6.324 1 95.44 179 LEU B CA 1
ATOM 4065 C C . LEU B 1 179 ? -8.18 -9.289 -5.941 1 95.44 179 LEU B C 1
ATOM 4067 O O . LEU B 1 179 ? -8.594 -10.352 -6.402 1 95.44 179 LEU B O 1
ATOM 4071 N N . PHE B 1 180 ? -8.883 -8.547 -5.117 1 97.06 180 PHE B N 1
ATOM 4072 C CA . PHE B 1 180 ? -10.203 -8.977 -4.68 1 97.06 180 PHE B CA 1
ATOM 4073 C C . PHE B 1 180 ? -11.18 -9 -5.848 1 97.06 180 PHE B C 1
ATOM 4075 O O . PHE B 1 180 ? -12.023 -9.891 -5.941 1 97.06 180 PHE B O 1
ATOM 4082 N N . ARG B 1 181 ? -11.055 -8.055 -6.734 1 94 181 ARG B N 1
ATOM 4083 C CA . ARG B 1 181 ? -11.883 -8.047 -7.938 1 94 181 ARG B CA 1
ATOM 4084 C C . ARG B 1 181 ? -11.594 -9.266 -8.805 1 94 181 ARG B C 1
ATOM 4086 O O . ARG B 1 181 ? -12.5 -9.805 -9.453 1 94 181 ARG B O 1
ATOM 4093 N N . ALA B 1 182 ? -10.336 -9.641 -8.875 1 95 182 ALA B N 1
ATOM 4094 C CA . ALA B 1 182 ? -9.984 -10.852 -9.617 1 95 182 ALA B CA 1
ATOM 4095 C C . ALA B 1 182 ? -10.703 -12.07 -9.055 1 95 182 ALA B C 1
ATOM 4097 O O . ALA B 1 182 ? -11.148 -12.945 -9.805 1 95 182 ALA B O 1
ATOM 4098 N N . VAL B 1 183 ? -10.844 -12.141 -7.73 1 95.25 183 VAL B N 1
ATOM 4099 C CA . VAL B 1 183 ? -11.547 -13.227 -7.066 1 95.25 183 VAL B CA 1
ATOM 4100 C C . VAL B 1 183 ? -13.031 -13.164 -7.414 1 95.25 183 VAL B C 1
ATOM 4102 O O . VAL B 1 183 ? -13.625 -14.164 -7.84 1 95.25 183 VAL B O 1
ATOM 4105 N N . LEU B 1 184 ? -13.609 -11.984 -7.301 1 95.06 184 LEU B N 1
ATOM 4106 C CA . LEU B 1 184 ? -15.039 -11.812 -7.516 1 95.06 184 LEU B CA 1
ATOM 4107 C C . LEU B 1 184 ? -15.414 -12.125 -8.961 1 95.06 184 LEU B C 1
ATOM 4109 O O . LEU B 1 184 ? -16.5 -12.641 -9.227 1 95.06 184 LEU B O 1
ATOM 4113 N N . SER B 1 185 ? -14.516 -11.836 -9.859 1 95.62 185 SER B N 1
ATOM 4114 C CA . SER B 1 185 ? -14.781 -12.062 -11.273 1 95.62 185 SER B CA 1
ATOM 4115 C C . SER B 1 185 ? -14.336 -13.461 -11.703 1 95.62 185 SER B C 1
ATOM 4117 O O . SER B 1 185 ? -14.398 -13.797 -12.883 1 95.62 185 SER B O 1
ATOM 4119 N N . LYS B 1 186 ? -13.773 -14.203 -10.781 1 95 186 LYS B N 1
ATOM 4120 C CA . LYS B 1 186 ? -13.297 -15.562 -11.023 1 95 186 LYS B CA 1
ATOM 4121 C C . LYS B 1 186 ? -12.188 -15.578 -12.07 1 95 186 LYS B C 1
ATOM 4123 O O . LYS B 1 186 ? -12.148 -16.469 -12.922 1 95 186 LYS B O 1
ATOM 4128 N N . SER B 1 187 ? -11.469 -14.477 -12.07 1 97.25 187 SER B N 1
ATOM 4129 C CA . SER B 1 187 ? -10.273 -14.414 -12.914 1 97.25 187 SER B CA 1
ATOM 4130 C C . SER B 1 187 ? -9.094 -15.102 -12.25 1 97.25 187 SER B C 1
ATOM 4132 O O . SER B 1 187 ? -8.039 -14.492 -12.055 1 97.25 187 SER B O 1
ATOM 4134 N N . VAL B 1 188 ? -9.266 -16.422 -11.953 1 97.62 188 VAL B N 1
ATOM 4135 C CA . VAL B 1 188 ? -8.289 -17.234 -11.25 1 97.62 188 VAL B CA 1
ATOM 4136 C C . VAL B 1 188 ? -8.148 -18.594 -11.945 1 97.62 188 VAL B C 1
ATOM 4138 O O . VAL B 1 188 ? -9.031 -19 -12.703 1 97.62 188 VAL B O 1
ATOM 4141 N N . LEU B 1 189 ? -7.031 -19.219 -11.797 1 97.44 189 LEU B N 1
ATOM 4142 C CA . LEU B 1 189 ? -6.812 -20.578 -12.281 1 97.44 189 LEU B CA 1
ATOM 4143 C C . LEU B 1 189 ? -6.426 -21.516 -11.141 1 97.44 189 LEU B C 1
ATOM 4145 O O . LEU B 1 189 ? -5.711 -21.109 -10.219 1 97.44 189 LEU B O 1
ATOM 4149 N N . THR B 1 190 ? -6.91 -22.703 -11.234 1 97.06 190 THR B N 1
ATOM 4150 C CA . THR B 1 190 ? -6.539 -23.75 -10.281 1 97.06 190 THR B CA 1
ATOM 4151 C C . THR B 1 190 ? -5.109 -24.219 -10.523 1 97.06 190 THR B C 1
ATOM 4153 O O . THR B 1 190 ? -4.723 -24.484 -11.664 1 97.06 190 THR B O 1
ATOM 4156 N N . LEU B 1 191 ? -4.312 -24.219 -9.523 1 97.75 191 LEU B N 1
ATOM 4157 C CA . LEU B 1 191 ? -2.959 -24.766 -9.578 1 97.75 191 LEU B CA 1
ATOM 4158 C C . LEU B 1 191 ? -2.93 -26.203 -9.094 1 97.75 191 LEU B C 1
ATOM 4160 O O . LEU B 1 191 ? -3.869 -26.656 -8.438 1 97.75 191 LEU B O 1
ATOM 4164 N N . SER B 1 192 ? -1.884 -26.906 -9.453 1 95.81 192 SER B N 1
ATOM 4165 C CA . SER B 1 192 ? -1.638 -28.219 -8.875 1 95.81 192 SER B CA 1
ATOM 4166 C C . SER B 1 192 ? -1.45 -28.141 -7.367 1 95.81 192 SER B C 1
ATOM 4168 O O . SER B 1 192 ? -0.84 -27.188 -6.859 1 95.81 192 SER B O 1
ATOM 4170 N N . ARG B 1 193 ? -1.862 -29.156 -6.664 1 92.62 193 ARG B N 1
ATOM 4171 C CA . ARG B 1 193 ? -1.637 -29.234 -5.227 1 92.62 193 ARG B CA 1
ATOM 4172 C C . ARG B 1 193 ? -0.149 -29.344 -4.91 1 92.62 193 ARG B C 1
ATOM 4174 O O . ARG B 1 193 ? 0.282 -29 -3.807 1 92.62 193 ARG B O 1
ATOM 4181 N N . ASP B 1 194 ? 0.566 -29.75 -5.926 1 95.56 194 ASP B N 1
ATOM 4182 C CA . ASP B 1 194 ? 1.997 -29.953 -5.727 1 95.56 194 ASP B CA 1
ATOM 4183 C C . ASP B 1 194 ? 2.781 -28.672 -5.992 1 95.56 194 ASP B C 1
ATOM 4185 O O . ASP B 1 194 ? 4.008 -28.656 -5.891 1 95.56 194 ASP B O 1
ATOM 4189 N N . TYR B 1 195 ? 2.096 -27.625 -6.309 1 97.75 195 TYR B N 1
ATOM 4190 C CA . TYR B 1 195 ? 2.76 -26.359 -6.605 1 97.75 195 TYR B CA 1
ATOM 4191 C C . TYR B 1 195 ? 3.684 -25.953 -5.469 1 97.75 195 TYR B C 1
ATOM 4193 O O . TYR B 1 195 ? 4.828 -25.562 -5.699 1 97.75 195 TYR B O 1
ATOM 4201 N N . PHE B 1 196 ? 3.195 -26.109 -4.223 1 97.5 196 PHE B N 1
ATOM 4202 C CA . PHE B 1 196 ? 3.918 -25.609 -3.064 1 97.5 196 PHE B CA 1
ATOM 4203 C C . PHE B 1 196 ? 5.117 -26.484 -2.742 1 97.5 196 PHE B C 1
ATOM 4205 O O . PHE B 1 196 ? 5.93 -26.156 -1.879 1 97.5 196 PHE B O 1
ATOM 4212 N N . GLN B 1 197 ? 5.285 -27.578 -3.457 1 96.38 197 GLN B N 1
ATOM 4213 C CA . GLN B 1 197 ? 6.461 -28.438 -3.297 1 96.38 197 GLN B CA 1
ATOM 4214 C C . GLN B 1 197 ? 7.641 -27.906 -4.105 1 96.38 197 GLN B C 1
ATOM 4216 O O . GLN B 1 197 ? 8.781 -28.312 -3.887 1 96.38 197 GLN B O 1
ATOM 4221 N N . LEU B 1 198 ? 7.348 -27.047 -5.09 1 97.56 198 LEU B N 1
ATOM 4222 C CA . LEU B 1 198 ? 8.414 -26.438 -5.879 1 97.56 198 LEU B CA 1
ATOM 4223 C C . LEU B 1 198 ? 9.203 -25.438 -5.043 1 97.56 198 LEU B C 1
ATOM 4225 O O . LEU B 1 198 ? 8.664 -24.422 -4.598 1 97.56 198 LEU B O 1
ATOM 4229 N N . ARG B 1 199 ? 10.461 -25.688 -4.914 1 94.81 199 ARG B N 1
ATOM 4230 C CA . ARG B 1 199 ? 11.266 -24.875 -4.012 1 94.81 199 ARG B CA 1
ATOM 4231 C C . ARG B 1 199 ? 12.047 -23.812 -4.785 1 94.81 199 ARG B C 1
ATOM 4233 O O . ARG B 1 199 ? 12.328 -22.734 -4.258 1 94.81 199 ARG B O 1
ATOM 4240 N N . LYS B 1 200 ? 12.391 -24.109 -5.984 1 97 200 LYS B N 1
ATOM 4241 C CA . LYS B 1 200 ? 13.164 -23.156 -6.77 1 97 200 LYS B CA 1
ATOM 4242 C C . LYS B 1 200 ? 12.266 -22.078 -7.355 1 97 200 LYS B C 1
ATOM 4244 O O . LYS B 1 200 ? 11.266 -22.375 -8.016 1 97 200 LYS B O 1
ATOM 4249 N N . PRO B 1 201 ? 12.68 -20.781 -7.137 1 98.06 201 PRO B N 1
ATOM 4250 C CA . PRO B 1 201 ? 11.828 -19.688 -7.602 1 98.06 201 PRO B CA 1
ATOM 4251 C C . PRO B 1 201 ? 11.523 -19.781 -9.094 1 98.06 201 PRO B C 1
ATOM 4253 O O . PRO B 1 201 ? 10.375 -19.594 -9.508 1 98.06 201 PRO B O 1
ATOM 4256 N N . LEU B 1 202 ? 12.539 -20.078 -9.875 1 98.25 202 LEU B N 1
ATOM 4257 C CA . LEU B 1 202 ? 12.32 -20.109 -11.32 1 98.25 202 LEU B CA 1
ATOM 4258 C C . LEU B 1 202 ? 11.344 -21.219 -11.703 1 98.25 202 LEU B C 1
ATOM 4260 O O . LEU B 1 202 ? 10.523 -21.047 -12.609 1 98.25 202 LEU B O 1
ATOM 4264 N N . GLU B 1 203 ? 11.391 -22.359 -11.062 1 98.12 203 GLU B N 1
ATOM 4265 C CA . GLU B 1 203 ? 10.477 -23.453 -11.344 1 98.12 203 GLU B CA 1
ATOM 4266 C C . GLU B 1 203 ? 9.031 -23.062 -11.055 1 98.12 203 GLU B C 1
ATOM 4268 O O . GLU B 1 203 ? 8.125 -23.391 -11.82 1 98.12 203 GLU B O 1
ATOM 4273 N N . ARG B 1 204 ? 8.828 -22.359 -9.977 1 98.12 204 ARG B N 1
ATOM 4274 C CA . ARG B 1 204 ? 7.496 -21.859 -9.648 1 98.12 204 ARG B CA 1
ATOM 4275 C C . ARG B 1 204 ? 6.965 -20.953 -10.758 1 98.12 204 ARG B C 1
ATOM 4277 O O . ARG B 1 204 ? 5.816 -21.094 -11.18 1 98.12 204 ARG B O 1
ATOM 4284 N N . ARG B 1 205 ? 7.859 -20.078 -11.133 1 98.69 205 ARG B N 1
ATOM 4285 C CA . ARG B 1 205 ? 7.465 -19.094 -12.141 1 98.69 205 ARG B CA 1
ATOM 4286 C C . ARG B 1 205 ? 7.172 -19.766 -13.477 1 98.69 205 ARG B C 1
ATOM 4288 O O . ARG B 1 205 ? 6.172 -19.453 -14.125 1 98.69 205 ARG B O 1
ATOM 4295 N N . ILE B 1 206 ? 7.98 -20.703 -13.875 1 98.69 206 ILE B N 1
ATOM 4296 C CA . ILE B 1 206 ? 7.785 -21.406 -15.141 1 98.69 206 ILE B CA 1
ATOM 4297 C C . ILE B 1 206 ? 6.504 -22.234 -15.07 1 98.69 206 ILE B C 1
ATOM 4299 O O . ILE B 1 206 ? 5.758 -22.328 -16.047 1 98.69 206 ILE B O 1
ATOM 4303 N N . TYR B 1 207 ? 6.25 -22.828 -13.922 1 98.62 207 TYR B N 1
ATOM 4304 C CA . TYR B 1 207 ? 5 -23.562 -13.75 1 98.62 207 TYR B CA 1
ATOM 4305 C C . TYR B 1 207 ? 3.799 -22.656 -13.977 1 98.62 207 TYR B C 1
ATOM 4307 O O . TYR B 1 207 ? 2.852 -23.031 -14.672 1 98.62 207 TYR B O 1
ATOM 4315 N N . GLU B 1 208 ? 3.842 -21.484 -13.367 1 98.5 208 GLU B N 1
ATOM 4316 C CA . GLU B 1 208 ? 2.74 -20.531 -13.523 1 98.5 208 GLU B CA 1
ATOM 4317 C C . GLU B 1 208 ? 2.49 -20.219 -14.992 1 98.5 208 GLU B C 1
ATOM 4319 O O . GLU B 1 208 ? 1.341 -20.172 -15.438 1 98.5 208 GLU B O 1
ATOM 4324 N N . LEU B 1 209 ? 3.572 -20 -15.711 1 98.31 209 LEU B N 1
ATOM 4325 C CA . LEU B 1 209 ? 3.455 -19.672 -17.125 1 98.31 209 LEU B CA 1
ATOM 4326 C C . LEU B 1 209 ? 2.906 -20.875 -17.906 1 98.31 209 LEU B C 1
ATOM 4328 O O . LEU B 1 209 ? 2.035 -20.703 -18.766 1 98.31 209 LEU B O 1
ATOM 4332 N N . ALA B 1 210 ? 3.383 -22.047 -17.609 1 98.19 210 ALA B N 1
ATOM 4333 C CA . ALA B 1 210 ? 2.875 -23.25 -18.266 1 98.19 210 ALA B CA 1
ATOM 4334 C C . ALA B 1 210 ? 1.388 -23.453 -17.984 1 98.19 210 ALA B C 1
ATOM 4336 O O . ALA B 1 210 ? 0.608 -23.75 -18.891 1 98.19 210 ALA B O 1
ATOM 4337 N N . ARG B 1 211 ? 1.069 -23.281 -16.734 1 97.62 211 ARG B N 1
ATOM 4338 C CA . ARG B 1 211 ? -0.323 -23.438 -16.328 1 97.62 211 ARG B CA 1
ATOM 4339 C C . ARG B 1 211 ? -1.222 -22.422 -17.031 1 97.62 211 ARG B C 1
ATOM 4341 O O . ARG B 1 211 ? -2.32 -22.766 -17.469 1 97.62 211 ARG B O 1
ATOM 4348 N N . LYS B 1 212 ? -0.812 -21.219 -17.156 1 97.25 212 LYS B N 1
ATOM 4349 C CA . LYS B 1 212 ? -1.6 -20.156 -17.781 1 97.25 212 LYS B CA 1
ATOM 4350 C C . LYS B 1 212 ? -1.721 -20.359 -19.281 1 97.25 212 LYS B C 1
ATOM 4352 O O . LYS B 1 212 ? -2.805 -20.203 -19.859 1 97.25 212 LYS B O 1
ATOM 4357 N N . HIS B 1 213 ? -0.656 -20.719 -19.938 1 97.12 213 HIS B N 1
ATOM 4358 C CA . HIS B 1 213 ? -0.627 -20.703 -21.391 1 97.12 213 HIS B CA 1
ATOM 4359 C C . HIS B 1 213 ? -0.956 -22.078 -21.969 1 97.12 213 HIS B C 1
ATOM 4361 O O . HIS B 1 213 ? -1.645 -22.188 -22.984 1 97.12 213 HIS B O 1
ATOM 4367 N N . CYS B 1 214 ? -0.417 -23.156 -21.359 1 96.06 214 CYS B N 1
ATOM 4368 C CA . CYS B 1 214 ? -0.738 -24.5 -21.812 1 96.06 214 CYS B CA 1
ATOM 4369 C C . CYS B 1 214 ? -2.088 -24.953 -21.266 1 96.06 214 CYS B C 1
ATOM 4371 O O . CYS B 1 214 ? -2.947 -25.406 -22.016 1 96.06 214 CYS B O 1
ATOM 4373 N N . GLY B 1 215 ? -2.174 -24.75 -19.953 1 92.94 215 GLY B N 1
ATOM 4374 C CA . GLY B 1 215 ? -3.426 -25.141 -19.328 1 92.94 215 GLY B CA 1
ATOM 4375 C C . GLY B 1 215 ? -3.779 -26.594 -19.562 1 92.94 215 GLY B C 1
ATOM 4376 O O . GLY B 1 215 ? -2.982 -27.5 -19.281 1 92.94 215 GLY B O 1
ATOM 4377 N N . ARG B 1 216 ? -4.953 -26.797 -20.234 1 89.44 216 ARG B N 1
ATOM 4378 C CA . ARG B 1 216 ? -5.402 -28.172 -20.484 1 89.44 216 ARG B CA 1
ATOM 4379 C C . ARG B 1 216 ? -5.215 -28.531 -21.953 1 89.44 216 ARG B C 1
ATOM 4381 O O . ARG B 1 216 ? -5.676 -29.578 -22.406 1 89.44 216 ARG B O 1
ATOM 4388 N N . GLN B 1 217 ? -4.566 -27.625 -22.625 1 90.69 217 GLN B N 1
ATOM 4389 C CA . GLN B 1 217 ? -4.238 -27.922 -24.016 1 90.69 217 GLN B CA 1
ATOM 4390 C C . GLN B 1 217 ? -3.174 -29 -24.109 1 90.69 217 GLN B C 1
ATOM 4392 O O . GLN B 1 217 ? -2.492 -29.297 -23.125 1 90.69 217 GLN B O 1
ATOM 4397 N N . GLU B 1 218 ? -3.088 -29.547 -25.281 1 90.19 218 GLU B N 1
ATOM 4398 C CA . GLU B 1 218 ? -2.119 -30.625 -25.484 1 90.19 218 GLU B CA 1
ATOM 4399 C C . GLU B 1 218 ? -0.692 -30.125 -25.281 1 90.19 218 GLU B C 1
ATOM 4401 O O . GLU B 1 218 ? 0.128 -30.828 -24.672 1 90.19 218 GLU B O 1
ATOM 4406 N N . SER B 1 219 ? -0.441 -28.938 -25.859 1 95 219 SER B N 1
ATOM 4407 C CA . SER B 1 219 ? 0.909 -28.406 -25.719 1 95 219 SER B CA 1
ATOM 4408 C C . SER B 1 219 ? 0.936 -26.906 -25.938 1 95 219 SER B C 1
ATOM 4410 O O . SER B 1 219 ? -0.032 -26.328 -26.438 1 95 219 SER B O 1
ATOM 4412 N N . TRP B 1 220 ? 1.961 -26.25 -25.438 1 97.62 220 TRP B N 1
ATOM 4413 C CA . TRP B 1 220 ? 2.283 -24.828 -25.625 1 97.62 220 TRP B CA 1
ATOM 4414 C C . TRP B 1 220 ? 3.762 -24.641 -25.938 1 97.62 220 TRP B C 1
ATOM 4416 O O . TRP B 1 220 ? 4.625 -25.234 -25.281 1 97.62 220 TRP B O 1
ATOM 4426 N N . ARG B 1 221 ? 4.047 -23.969 -27.047 1 98.12 221 ARG B N 1
ATOM 4427 C CA . ARG B 1 221 ? 5.414 -23.688 -27.469 1 98.12 221 ARG B CA 1
ATOM 4428 C C . ARG B 1 221 ? 5.75 -22.219 -27.281 1 98.12 221 ARG B C 1
ATOM 4430 O O . ARG B 1 221 ? 4.922 -21.344 -27.562 1 98.12 221 ARG B O 1
ATOM 4437 N N . VAL B 1 222 ? 6.949 -21.969 -26.828 1 98.25 222 VAL B N 1
ATOM 4438 C CA . VAL B 1 222 ? 7.395 -20.609 -26.609 1 98.25 222 VAL B CA 1
ATOM 4439 C C . VAL B 1 222 ? 8.906 -20.516 -26.812 1 98.25 222 VAL B C 1
ATOM 4441 O O . VAL B 1 222 ? 9.641 -21.453 -26.484 1 98.25 222 VAL B O 1
ATOM 4444 N N . SER B 1 223 ? 9.289 -19.406 -27.375 1 98.12 223 SER B N 1
ATOM 4445 C CA . SER B 1 223 ? 10.734 -19.219 -27.547 1 98.12 223 SER B CA 1
ATOM 4446 C C . SER B 1 223 ? 11.414 -18.969 -26.219 1 98.12 223 SER B C 1
ATOM 4448 O O . SER B 1 223 ? 10.805 -18.438 -25.281 1 98.12 223 SER B O 1
ATOM 4450 N N . VAL B 1 224 ? 12.664 -19.297 -26.125 1 98.06 224 VAL B N 1
ATOM 4451 C CA . VAL B 1 224 ? 13.453 -19.047 -24.922 1 98.06 224 VAL B CA 1
ATOM 4452 C C . VAL B 1 224 ? 13.469 -17.547 -24.625 1 98.06 224 VAL B C 1
ATOM 4454 O O . VAL B 1 224 ? 13.383 -17.156 -23.453 1 98.06 224 VAL B O 1
ATOM 4457 N N . ASP B 1 225 ? 13.461 -16.734 -25.656 1 96.25 225 ASP B N 1
ATOM 4458 C CA . ASP B 1 225 ? 13.492 -15.281 -25.469 1 96.25 225 ASP B CA 1
ATOM 4459 C C . ASP B 1 225 ? 12.188 -14.781 -24.844 1 96.25 225 ASP B C 1
ATOM 4461 O O . ASP B 1 225 ? 12.219 -13.977 -23.922 1 96.25 225 ASP B O 1
ATOM 4465 N N . VAL B 1 226 ? 11.125 -15.242 -25.344 1 95.75 226 VAL B N 1
ATOM 4466 C CA . VAL B 1 226 ? 9.828 -14.812 -24.828 1 95.75 226 VAL B CA 1
ATOM 4467 C C . VAL B 1 226 ? 9.648 -15.344 -23.406 1 95.75 226 VAL B C 1
ATOM 4469 O O . VAL B 1 226 ? 9.141 -14.633 -22.531 1 95.75 226 VAL B O 1
ATOM 4472 N N . LEU B 1 227 ? 10.07 -16.578 -23.219 1 97.88 227 LEU B N 1
ATOM 4473 C CA . LEU B 1 227 ? 9.961 -17.188 -21.906 1 97.88 227 LEU B CA 1
ATOM 4474 C C . LEU B 1 227 ? 10.805 -16.422 -20.891 1 97.88 227 LEU B C 1
ATOM 4476 O O . LEU B 1 227 ? 10.375 -16.203 -19.75 1 97.88 227 LEU B O 1
ATOM 4480 N N . LEU B 1 228 ? 11.984 -16.078 -21.266 1 97.19 228 LEU B N 1
ATOM 4481 C CA . LEU B 1 228 ? 12.867 -15.266 -20.438 1 97.19 228 LEU B CA 1
ATOM 4482 C C . LEU B 1 228 ? 12.195 -13.945 -20.062 1 97.19 228 LEU B C 1
ATOM 4484 O O . LEU B 1 228 ? 12.172 -13.57 -18.891 1 97.19 228 LEU B O 1
ATOM 4488 N N . LYS B 1 229 ? 11.617 -13.328 -21.016 1 94.38 229 LYS B N 1
ATOM 4489 C CA . LYS B 1 229 ? 10.938 -12.055 -20.797 1 94.38 229 LYS B CA 1
ATOM 4490 C C . LYS B 1 229 ? 9.742 -12.219 -19.859 1 94.38 229 LYS B C 1
ATOM 4492 O O . LYS B 1 229 ? 9.594 -11.461 -18.891 1 94.38 229 LYS B O 1
ATOM 4497 N N . LYS B 1 230 ? 8.945 -13.227 -20.094 1 94.94 230 LYS B N 1
ATOM 4498 C CA . LYS B 1 230 ? 7.723 -13.438 -19.312 1 94.94 230 LYS B CA 1
ATOM 4499 C C . LYS B 1 230 ? 8.039 -13.891 -17.891 1 94.94 230 LYS B C 1
ATOM 4501 O O . LYS B 1 230 ? 7.262 -13.633 -16.969 1 94.94 230 LYS B O 1
ATOM 4506 N N . SER B 1 231 ? 9.125 -14.578 -17.75 1 97.12 231 SER B N 1
ATOM 4507 C CA . SER B 1 231 ? 9.477 -15.086 -16.422 1 97.12 231 SER B CA 1
ATOM 4508 C C . SER B 1 231 ? 9.945 -13.969 -15.508 1 97.12 231 SER B C 1
ATOM 4510 O O . SER B 1 231 ? 9.844 -14.078 -14.281 1 97.12 231 SER B O 1
ATOM 4512 N N . GLY B 1 232 ? 10.477 -12.969 -16.047 1 94.75 232 GLY B N 1
ATOM 4513 C CA . GLY B 1 232 ? 11.062 -11.898 -15.258 1 94.75 232 GLY B CA 1
ATOM 4514 C C . GLY B 1 232 ? 12.438 -12.242 -14.711 1 94.75 232 GLY B C 1
ATOM 4515 O O . GLY B 1 232 ? 12.961 -11.555 -13.844 1 94.75 232 GLY B O 1
ATOM 4516 N N . SER B 1 233 ? 13.055 -13.32 -15.211 1 96.12 233 SER B N 1
ATOM 4517 C CA . SER B 1 233 ? 14.391 -13.695 -14.766 1 96.12 233 SER B CA 1
ATOM 4518 C C . SER B 1 233 ? 15.43 -12.656 -15.188 1 96.12 233 SER B C 1
ATOM 4520 O O . SER B 1 233 ? 15.367 -12.125 -16.297 1 96.12 233 SER B O 1
ATOM 4522 N N . ALA B 1 234 ? 16.344 -12.414 -14.281 1 93.88 234 ALA B N 1
ATOM 4523 C CA . ALA B 1 234 ? 17.422 -11.469 -14.562 1 93.88 234 ALA B CA 1
ATOM 4524 C C . ALA B 1 234 ? 18.641 -12.18 -15.141 1 93.88 234 ALA B C 1
ATOM 4526 O O . ALA B 1 234 ? 19.641 -11.539 -15.461 1 93.88 234 ALA B O 1
ATOM 4527 N N . SER B 1 235 ? 18.594 -13.422 -15.352 1 95.56 235 SER B N 1
ATOM 4528 C CA . SER B 1 235 ? 19.719 -14.195 -15.844 1 95.56 235 SER B CA 1
ATOM 4529 C C . SER B 1 235 ? 19.984 -13.914 -17.312 1 95.56 235 SER B C 1
ATOM 4531 O O . SER B 1 235 ? 19.047 -13.727 -18.094 1 95.56 235 SER B O 1
ATOM 4533 N N . PRO B 1 236 ? 21.266 -13.914 -17.688 1 96.94 236 PRO B N 1
ATOM 4534 C CA . PRO B 1 236 ? 21.531 -13.898 -19.125 1 96.94 236 PRO B CA 1
ATOM 4535 C C . PRO B 1 236 ? 20.906 -15.086 -19.844 1 96.94 236 PRO B C 1
ATOM 4537 O O . PRO B 1 236 ? 20.766 -16.172 -19.266 1 96.94 236 PRO B O 1
ATOM 4540 N N . ARG B 1 237 ? 20.641 -14.859 -21.109 1 96.75 237 ARG B N 1
ATOM 4541 C CA . ARG B 1 237 ? 19.922 -15.844 -21.906 1 96.75 237 ARG B CA 1
ATOM 4542 C C . ARG B 1 237 ? 20.609 -17.203 -21.859 1 96.75 237 ARG B C 1
ATOM 4544 O O . ARG B 1 237 ? 19.953 -18.234 -21.734 1 96.75 237 ARG B O 1
ATOM 4551 N N . ARG B 1 238 ? 21.891 -17.188 -21.906 1 96.69 238 ARG B N 1
ATOM 4552 C CA . ARG B 1 238 ? 22.641 -18.438 -21.906 1 96.69 238 ARG B CA 1
ATOM 4553 C C . ARG B 1 238 ? 22.438 -19.203 -20.594 1 96.69 238 ARG B C 1
ATOM 4555 O O . ARG B 1 238 ? 22.219 -20.406 -20.594 1 96.69 238 ARG B O 1
ATOM 4562 N N . VAL B 1 239 ? 22.531 -18.469 -19.469 1 97.81 239 VAL B N 1
ATOM 4563 C CA . VAL B 1 239 ? 22.359 -19.062 -18.156 1 97.81 239 VAL B CA 1
ATOM 4564 C C . VAL B 1 239 ? 20.922 -19.516 -17.969 1 97.81 239 VAL B C 1
ATOM 4566 O O . VAL B 1 239 ? 20.672 -20.609 -17.438 1 97.81 239 VAL B O 1
ATOM 4569 N N . PHE B 1 240 ? 20.016 -18.766 -18.5 1 98.19 240 PHE B N 1
ATOM 4570 C CA . PHE B 1 240 ? 18.594 -19.109 -18.438 1 98.19 240 PHE B CA 1
ATOM 4571 C C . PHE B 1 240 ? 18.328 -20.406 -19.188 1 98.19 240 PHE B C 1
ATOM 4573 O O . PHE B 1 240 ? 17.625 -21.281 -18.672 1 98.19 240 PHE B O 1
ATOM 4580 N N . ARG B 1 241 ? 18.875 -20.531 -20.328 1 97.44 241 ARG B N 1
ATOM 4581 C CA . ARG B 1 241 ? 18.719 -21.75 -21.125 1 97.44 241 ARG B CA 1
ATOM 4582 C C . ARG B 1 241 ? 19.266 -22.953 -20.375 1 97.44 241 ARG B C 1
ATOM 4584 O O . ARG B 1 241 ? 18.656 -24.031 -20.406 1 97.44 241 ARG B O 1
ATOM 4591 N N . ALA B 1 242 ? 20.375 -22.766 -19.766 1 97.88 242 ALA B N 1
ATOM 4592 C CA . ALA B 1 242 ? 20.953 -23.859 -19 1 97.88 242 ALA B CA 1
ATOM 4593 C C . ALA B 1 242 ? 20.047 -24.281 -17.859 1 97.88 242 ALA B C 1
ATOM 4595 O O . ALA B 1 242 ? 19.906 -25.484 -17.578 1 97.88 242 ALA B O 1
ATOM 4596 N N . MET B 1 243 ? 19.438 -23.328 -17.203 1 98.06 243 MET B N 1
ATOM 4597 C CA . MET B 1 243 ? 18.516 -23.609 -16.125 1 98.06 243 MET B CA 1
ATOM 4598 C C . MET B 1 243 ? 17.281 -24.344 -16.641 1 98.06 243 MET B C 1
ATOM 4600 O O . MET B 1 243 ? 16.781 -25.266 -15.977 1 98.06 243 MET B O 1
ATOM 4604 N N . LEU B 1 244 ? 16.844 -23.938 -17.828 1 98.25 244 LEU B N 1
ATOM 4605 C CA . LEU B 1 244 ? 15.719 -24.625 -18.438 1 98.25 244 LEU B CA 1
ATOM 4606 C C . LEU B 1 244 ? 16.078 -26.078 -18.734 1 98.25 244 LEU B C 1
ATOM 4608 O O . LEU B 1 244 ? 15.266 -26.984 -18.516 1 98.25 244 LEU B O 1
ATOM 4612 N N . ARG B 1 245 ? 17.234 -26.281 -19.203 1 98 245 ARG B N 1
ATOM 4613 C CA . ARG B 1 245 ? 17.672 -27.641 -19.531 1 98 245 ARG B CA 1
ATOM 4614 C C . ARG B 1 245 ? 17.766 -28.5 -18.281 1 98 245 ARG B C 1
ATOM 4616 O O . ARG B 1 245 ? 17.484 -29.703 -18.328 1 98 245 ARG B O 1
ATOM 4623 N N . GLU B 1 246 ? 18.156 -27.906 -17.203 1 98 246 GLU B N 1
ATOM 4624 C CA . GLU B 1 246 ? 18.141 -28.625 -15.938 1 98 246 GLU B CA 1
ATOM 4625 C C . GLU B 1 246 ? 16.719 -29.031 -15.555 1 98 246 GLU B C 1
ATOM 4627 O O . GLU B 1 246 ? 16.5 -30.141 -15.078 1 98 246 GLU B O 1
ATOM 4632 N N . MET B 1 247 ? 15.773 -28.156 -15.805 1 97.94 247 MET B N 1
ATOM 4633 C CA . MET B 1 247 ? 14.367 -28.453 -15.516 1 97.94 247 MET B CA 1
ATOM 4634 C C . MET B 1 247 ? 13.836 -29.547 -16.438 1 97.94 247 MET B C 1
ATOM 4636 O O . MET B 1 247 ? 13.062 -30.391 -16 1 97.94 247 MET B O 1
ATOM 4640 N N . ILE B 1 248 ? 14.266 -29.5 -17.656 1 98.12 248 ILE B N 1
ATOM 4641 C CA . ILE B 1 248 ? 13.859 -30.5 -18.625 1 98.12 248 ILE B CA 1
ATOM 4642 C C . ILE B 1 248 ? 14.383 -31.875 -18.219 1 98.12 248 ILE B C 1
ATOM 4644 O O . ILE B 1 248 ? 13.656 -32.875 -18.281 1 98.12 248 ILE B O 1
ATOM 4648 N N . ALA B 1 249 ? 15.594 -31.922 -17.766 1 97.94 249 ALA B N 1
ATOM 4649 C CA . ALA B 1 249 ? 16.188 -33.188 -17.328 1 97.94 249 ALA B CA 1
ATOM 4650 C C . ALA B 1 249 ? 15.484 -33.719 -16.094 1 97.94 249 ALA B C 1
ATOM 4652 O O . ALA B 1 249 ? 15.258 -34.938 -15.977 1 97.94 249 ALA B O 1
ATOM 4653 N N . ALA B 1 250 ? 15.094 -32.844 -15.234 1 96.88 250 ALA B N 1
ATOM 4654 C CA . ALA B 1 250 ? 14.508 -33.25 -13.953 1 96.88 250 ALA B CA 1
ATOM 4655 C C . ALA B 1 250 ? 13.016 -33.5 -14.094 1 96.88 250 ALA B C 1
ATOM 4657 O O . ALA B 1 250 ? 12.43 -34.25 -13.305 1 96.88 250 ALA B O 1
ATOM 4658 N N . GLN B 1 251 ? 12.32 -32.938 -15.109 1 96.38 251 GLN B N 1
ATOM 4659 C CA . GLN B 1 251 ? 10.875 -33 -15.297 1 96.38 251 GLN B CA 1
ATOM 4660 C C . GLN B 1 251 ? 10.133 -32.688 -13.992 1 96.38 251 GLN B C 1
ATOM 4662 O O . GLN B 1 251 ? 9.266 -33.469 -13.586 1 96.38 251 GLN B O 1
ATOM 4667 N N . SER B 1 252 ? 10.43 -31.594 -13.367 1 92.69 252 SER B N 1
ATOM 4668 C CA . SER B 1 252 ? 10.008 -31.312 -12 1 92.69 252 SER B CA 1
ATOM 4669 C C . SER B 1 252 ? 8.656 -30.609 -11.969 1 92.69 252 SER B C 1
ATOM 4671 O O . SER B 1 252 ? 8.008 -30.547 -10.922 1 92.69 252 SER B O 1
ATOM 4673 N N . LEU B 1 253 ? 8.148 -30.094 -13.078 1 97.31 253 LEU B N 1
ATOM 4674 C CA . LEU B 1 253 ? 6.926 -29.297 -13.062 1 97.31 253 LEU B CA 1
ATOM 4675 C C . LEU B 1 253 ? 5.703 -30.188 -12.867 1 97.31 253 LEU B C 1
ATOM 4677 O O . LEU B 1 253 ? 5.48 -31.109 -13.641 1 97.31 253 LEU B O 1
ATOM 4681 N N . PRO B 1 254 ? 4.926 -29.812 -11.859 1 95.75 254 PRO B N 1
ATOM 4682 C CA . PRO B 1 254 ? 3.674 -30.578 -11.734 1 95.75 254 PRO B CA 1
ATOM 4683 C C . PRO B 1 254 ? 2.822 -30.516 -13 1 95.75 254 PRO B C 1
ATOM 4685 O O . PRO B 1 254 ? 2.699 -29.453 -13.625 1 95.75 254 PRO B O 1
ATOM 4688 N N . ASP B 1 255 ? 2.32 -31.703 -13.484 1 94.31 255 ASP B N 1
ATOM 4689 C CA . ASP B 1 255 ? 1.303 -31.859 -14.516 1 94.31 255 ASP B CA 1
ATOM 4690 C C . ASP B 1 255 ? 1.885 -31.609 -15.906 1 94.31 255 ASP B C 1
ATOM 4692 O O . ASP B 1 255 ? 1.246 -31.922 -16.922 1 94.31 255 ASP B O 1
ATOM 4696 N N . TYR B 1 256 ? 3.15 -31.062 -16 1 97.31 256 TYR B N 1
ATOM 4697 C CA . TYR B 1 256 ? 3.646 -30.688 -17.328 1 97.31 256 TYR B CA 1
ATOM 4698 C C . TYR B 1 256 ? 5.012 -31.312 -17.594 1 97.31 256 TYR B C 1
ATOM 4700 O O . TYR B 1 256 ? 5.859 -31.375 -16.703 1 97.31 256 TYR B O 1
ATOM 4708 N N . ASP B 1 257 ? 5.168 -31.797 -18.797 1 97.25 257 ASP B N 1
ATOM 4709 C CA . ASP B 1 257 ? 6.48 -32.188 -19.312 1 97.25 257 ASP B CA 1
ATOM 4710 C C . ASP B 1 257 ? 7.105 -31.047 -20.125 1 97.25 257 ASP B C 1
ATOM 4712 O O . ASP B 1 257 ? 6.402 -30.297 -20.812 1 97.25 257 ASP B O 1
ATOM 4716 N N . MET B 1 258 ? 8.414 -30.875 -20.031 1 98 258 MET B N 1
ATOM 4717 C CA . MET B 1 258 ? 9.172 -29.859 -20.766 1 98 258 MET B CA 1
ATOM 4718 C C . MET B 1 258 ? 10.133 -30.531 -21.75 1 98 258 MET B C 1
ATOM 4720 O O . MET B 1 258 ? 10.758 -31.531 -21.422 1 98 258 MET B O 1
ATOM 4724 N N . ALA B 1 259 ? 10.211 -29.953 -22.891 1 98.19 259 ALA B N 1
ATOM 4725 C CA . ALA B 1 259 ? 11.172 -30.422 -23.891 1 98.19 259 ALA B CA 1
ATOM 4726 C C . ALA B 1 259 ? 11.742 -29.25 -24.688 1 98.19 259 ALA B C 1
ATOM 4728 O O . ALA B 1 259 ? 11.055 -28.25 -24.922 1 98.19 259 ALA B O 1
ATOM 4729 N N . GLU B 1 260 ? 12.992 -29.375 -25 1 98.12 260 GLU B N 1
ATOM 4730 C CA . GLU B 1 260 ? 13.617 -28.406 -25.906 1 98.12 260 GLU B CA 1
ATOM 4731 C C . GLU B 1 260 ? 13.445 -28.828 -27.359 1 98.12 260 GLU B C 1
ATOM 4733 O O . GLU B 1 260 ? 13.625 -30 -27.703 1 98.12 260 GLU B O 1
ATOM 4738 N N . GLU B 1 261 ? 13.031 -27.938 -28.141 1 97.62 261 GLU B N 1
ATOM 4739 C CA . GLU B 1 261 ? 12.828 -28.188 -29.562 1 97.62 261 GLU B CA 1
ATOM 4740 C C . GLU B 1 261 ? 13.742 -27.297 -30.406 1 97.62 261 GLU B C 1
ATOM 4742 O O . GLU B 1 261 ? 14.289 -26.312 -29.922 1 97.62 261 GLU B O 1
ATOM 4747 N N . PRO B 1 262 ? 13.945 -27.75 -31.719 1 96.31 262 PRO B N 1
ATOM 4748 C CA . PRO B 1 262 ? 14.766 -26.906 -32.594 1 96.31 262 PRO B CA 1
ATOM 4749 C C . PRO B 1 262 ? 14.227 -25.484 -32.719 1 96.31 262 PRO B C 1
ATOM 4751 O O . PRO B 1 262 ? 13.016 -25.281 -32.719 1 96.31 262 PRO B O 1
ATOM 4754 N N . GLY B 1 263 ? 15.141 -24.484 -32.875 1 95.12 263 GLY B N 1
ATOM 4755 C CA . GLY B 1 263 ? 14.758 -23.094 -33.031 1 95.12 263 GLY B CA 1
ATOM 4756 C C . GLY B 1 263 ? 14.633 -22.344 -31.734 1 95.12 263 GLY B C 1
ATOM 4757 O O . GLY B 1 263 ? 13.859 -21.391 -31.625 1 95.12 263 GLY B O 1
ATOM 4758 N N . ASP B 1 264 ? 15.273 -22.844 -30.703 1 95.75 264 ASP B N 1
ATOM 4759 C CA . ASP B 1 264 ? 15.297 -22.203 -29.391 1 95.75 264 ASP B CA 1
ATOM 4760 C C . ASP B 1 264 ? 13.891 -22.125 -28.797 1 95.75 264 ASP B C 1
ATOM 4762 O O . ASP B 1 264 ? 13.477 -21.078 -28.297 1 95.75 264 ASP B O 1
ATOM 4766 N N . LEU B 1 265 ? 13.219 -23.25 -28.953 1 98.12 265 LEU B N 1
ATOM 4767 C CA . LEU B 1 265 ? 11.844 -23.344 -28.469 1 98.12 265 LEU B CA 1
ATOM 4768 C C . LEU B 1 265 ? 11.758 -24.312 -27.297 1 98.12 265 LEU B C 1
ATOM 4770 O O . LEU B 1 265 ? 12.477 -25.312 -27.25 1 98.12 265 LEU B O 1
ATOM 4774 N N . ILE B 1 266 ? 10.922 -23.969 -26.406 1 98.62 266 ILE B N 1
ATOM 4775 C CA . ILE B 1 266 ? 10.562 -24.859 -25.312 1 98.62 266 ILE B CA 1
ATOM 4776 C C . ILE B 1 266 ? 9.109 -25.297 -25.453 1 98.62 266 ILE B C 1
ATOM 4778 O O . ILE B 1 266 ? 8.227 -24.469 -25.672 1 98.62 266 ILE B O 1
ATOM 4782 N N . ARG B 1 267 ? 8.883 -26.578 -25.406 1 98.5 267 ARG B N 1
ATOM 4783 C CA . ARG B 1 267 ? 7.531 -27.125 -25.469 1 98.5 267 ARG B CA 1
ATOM 4784 C C . ARG B 1 267 ? 7.07 -27.625 -24.109 1 98.5 267 ARG B C 1
ATOM 4786 O O . ARG B 1 267 ? 7.785 -28.375 -23.438 1 98.5 267 ARG B O 1
ATOM 4793 N N . PHE B 1 268 ? 5.965 -27.156 -23.688 1 98.19 268 PHE B N 1
ATOM 4794 C CA . PHE B 1 268 ? 5.262 -27.688 -22.516 1 98.19 268 PHE B CA 1
ATOM 4795 C C . PHE B 1 268 ? 4.09 -28.562 -22.953 1 98.19 268 PHE B C 1
ATOM 4797 O O . PHE B 1 268 ? 3.324 -28.203 -23.844 1 98.19 268 PHE B O 1
ATOM 4804 N N . SER B 1 269 ? 3.939 -29.781 -22.359 1 96.81 269 SER B N 1
ATOM 4805 C CA . SER B 1 269 ? 2.816 -30.656 -22.656 1 96.81 269 SER B CA 1
ATOM 4806 C C . SER B 1 269 ? 2.225 -31.25 -21.391 1 96.81 269 SER B C 1
ATOM 4808 O O . SER B 1 269 ? 2.949 -31.531 -20.422 1 96.81 269 SER B O 1
ATOM 4810 N N . LEU B 1 270 ? 0.993 -31.375 -21.422 1 92.94 270 LEU B N 1
ATOM 4811 C CA . LEU B 1 270 ? 0.327 -31.984 -20.281 1 92.94 270 LEU B CA 1
ATOM 4812 C C . LEU B 1 270 ? 0.785 -33.438 -20.078 1 92.94 270 LEU B C 1
ATOM 4814 O O . LEU B 1 270 ? 0.805 -34.219 -21.031 1 92.94 270 LEU B O 1
ATOM 4818 N N . ARG B 1 271 ? 1.452 -33.719 -18.984 1 87.25 271 ARG B N 1
ATOM 4819 C CA . ARG B 1 271 ? 1.952 -35.062 -18.672 1 87.25 271 ARG B CA 1
ATOM 4820 C C . ARG B 1 271 ? 0.814 -36.094 -18.625 1 87.25 271 ARG B C 1
ATOM 4822 O O . ARG B 1 271 ? -0.253 -35.812 -18.078 1 87.25 271 ARG B O 1
ATOM 4829 N N . ASN B 1 272 ? 1.083 -36.969 -19.812 1 61.53 272 ASN B N 1
ATOM 4830 C CA . ASN B 1 272 ? 0.127 -38.062 -20.047 1 61.53 272 ASN B CA 1
ATOM 4831 C C . ASN B 1 272 ? -0.345 -38.688 -18.75 1 61.53 272 ASN B C 1
ATOM 4833 O O . ASN B 1 272 ? 0.293 -39.594 -18.234 1 61.53 272 ASN B O 1
ATOM 4837 N N . ARG B 1 273 ? -0.393 -38.062 -17.844 1 50.34 273 ARG B N 1
ATOM 4838 C CA . ARG B 1 273 ? -1.127 -38.906 -16.906 1 50.34 273 ARG B CA 1
ATOM 4839 C C . ARG B 1 273 ? -2.252 -39.656 -17.625 1 50.34 273 ARG B C 1
ATOM 4841 O O . ARG B 1 273 ? -2.785 -39.156 -18.625 1 50.34 273 ARG B O 1
ATOM 4848 N N . VAL B 1 274 ? -2.211 -40.969 -17.781 1 38.5 274 VAL B N 1
ATOM 4849 C CA . VAL B 1 274 ? -3.486 -41.594 -18.109 1 38.5 274 VAL B CA 1
ATOM 4850 C C . VAL B 1 274 ? -4.621 -40.594 -17.953 1 38.5 274 VAL B C 1
ATOM 4852 O O . VAL B 1 274 ? -4.852 -40.062 -16.859 1 38.5 274 VAL B O 1
ATOM 4855 N N . ILE B 1 275 ? -4.613 -39.625 -18.969 1 37.16 275 ILE B N 1
ATOM 4856 C CA . ILE B 1 275 ? -5.906 -38.969 -19.031 1 37.16 275 ILE B CA 1
ATOM 4857 C C . ILE B 1 275 ? -6.941 -39.781 -18.25 1 37.16 275 ILE B C 1
ATOM 4859 O O . ILE B 1 275 ? -7.344 -40.844 -18.672 1 37.16 275 ILE B O 1
ATOM 4863 N N . GLU B 1 276 ? -6.715 -40.156 -17.156 1 32.34 276 GLU B N 1
ATOM 4864 C CA . GLU B 1 276 ? -8.016 -40.562 -16.641 1 32.34 276 GLU B CA 1
ATOM 4865 C C . GLU B 1 276 ? -9.148 -39.906 -17.406 1 32.34 276 GLU B C 1
ATOM 4867 O O . GLU B 1 276 ? -9.125 -38.688 -17.656 1 32.34 276 GLU B O 1
ATOM 4872 N N . SER B 1 277 ? -9.578 -40.5 -18.516 1 32.22 277 SER B N 1
ATOM 4873 C CA . SER B 1 277 ? -10.891 -40.062 -18.984 1 32.22 277 SER B CA 1
ATOM 4874 C C . SER B 1 277 ? -11.578 -39.156 -17.969 1 32.22 277 SER B C 1
ATOM 4876 O O . SER B 1 277 ? -11.922 -39.625 -16.859 1 32.22 277 SER B O 1
ATOM 4878 N N . LEU B 1 278 ? -11.008 -38.156 -17.516 1 36.47 278 LEU B N 1
ATOM 4879 C CA . LEU B 1 278 ? -11.906 -37.125 -17.016 1 36.47 278 LEU B CA 1
ATOM 4880 C C . LEU B 1 278 ? -13.312 -37.312 -17.578 1 36.47 278 LEU B C 1
ATOM 4882 O O . LEU B 1 278 ? -13.75 -36.531 -18.438 1 36.47 278 LEU B O 1
ATOM 4886 N N . SER B 1 279 ? -13.516 -38.344 -18.188 1 35.66 279 SER B N 1
ATOM 4887 C CA . SER B 1 279 ? -14.906 -38.75 -18.359 1 35.66 279 SER B CA 1
ATOM 4888 C C . SER B 1 279 ? -15.797 -38.188 -17.266 1 35.66 279 SER B C 1
ATOM 4890 O O . SER B 1 279 ? -15.336 -37.938 -16.141 1 35.66 279 SER B O 1
ATOM 4892 N N . GLU B 1 280 ? -16.844 -37.625 -17.734 1 42.06 280 GLU B N 1
ATOM 4893 C CA . GLU B 1 280 ? -17.781 -36.719 -17.078 1 42.06 280 GLU B CA 1
ATOM 4894 C C . GLU B 1 280 ? -17.891 -37.031 -15.578 1 42.06 280 GLU B C 1
ATOM 4896 O O . GLU B 1 280 ? -17.797 -36.125 -14.75 1 42.06 280 GLU B O 1
ATOM 4901 N N . GLY B 1 281 ? -18.75 -38 -15.156 1 47.25 281 GLY B N 1
ATOM 4902 C CA . GLY B 1 281 ? -19.266 -38.344 -13.844 1 47.25 281 GLY B CA 1
ATOM 4903 C C . GLY B 1 281 ? -18.328 -39.188 -13.031 1 47.25 281 GLY B C 1
ATOM 4904 O O . GLY B 1 281 ? -17.25 -39.562 -13.508 1 47.25 281 GLY B O 1
ATOM 4905 N N . PRO B 1 282 ? -18.266 -39.344 -11.703 1 56.47 282 PRO B N 1
ATOM 4906 C CA . PRO B 1 282 ? -17.641 -40.219 -10.719 1 56.47 282 PRO B CA 1
ATOM 4907 C C . PRO B 1 282 ? -17.438 -41.625 -11.234 1 56.47 282 PRO B C 1
ATOM 4909 O O . PRO B 1 282 ? -16.953 -42.5 -10.5 1 56.47 282 PRO B O 1
ATOM 4912 N N . GLY B 1 283 ? -17.328 -41.812 -12.734 1 59.91 283 GLY B N 1
ATOM 4913 C CA . GLY B 1 283 ? -17.281 -43.156 -13.297 1 59.91 283 GLY B CA 1
ATOM 4914 C C . GLY B 1 283 ? -18.609 -43.875 -13.227 1 59.91 283 GLY B C 1
ATOM 4915 O O . GLY B 1 283 ? -19.547 -43.406 -12.562 1 59.91 283 GLY B O 1
ATOM 4916 N N . PRO B 1 284 ? -19.016 -45 -13.922 1 67.81 284 PRO B N 1
ATOM 4917 C CA . PRO B 1 284 ? -20.312 -45.688 -13.875 1 67.81 284 PRO B CA 1
ATOM 4918 C C . PRO B 1 284 ? -20.547 -46.438 -12.562 1 67.81 284 PRO B C 1
ATOM 4920 O O . PRO B 1 284 ? -19.594 -46.969 -11.977 1 67.81 284 PRO B O 1
ATOM 4923 N N . LEU B 1 285 ? -21.578 -46.312 -11.961 1 78 285 LEU B N 1
ATOM 4924 C CA . LEU B 1 285 ? -21.984 -47.031 -10.758 1 78 285 LEU B CA 1
ATOM 4925 C C . LEU B 1 285 ? -22.391 -48.469 -11.094 1 78 285 LEU B C 1
ATOM 4927 O O . LEU B 1 285 ? -22.859 -48.719 -12.195 1 78 285 LEU B O 1
ATOM 4931 N N . ALA B 1 286 ? -22.062 -49.406 -10.297 1 80.62 286 ALA B N 1
ATOM 4932 C CA . ALA B 1 286 ? -22.5 -50.781 -10.477 1 80.62 286 ALA B CA 1
ATOM 4933 C C . ALA B 1 286 ? -24.031 -50.906 -10.492 1 80.62 286 ALA B C 1
ATOM 4935 O O . ALA B 1 286 ? -24.719 -50.094 -9.852 1 80.62 286 ALA B O 1
ATOM 4936 N N . PRO B 1 287 ? -24.562 -51.812 -11.281 1 81.31 287 PRO B N 1
ATOM 4937 C CA . PRO B 1 287 ? -26.016 -51.969 -11.305 1 81.31 287 PRO B CA 1
ATOM 4938 C C . PRO B 1 287 ? -26.609 -52.219 -9.922 1 81.31 287 PRO B C 1
ATOM 4940 O O . PRO B 1 287 ? -27.719 -51.781 -9.625 1 81.31 287 PRO B O 1
ATOM 4943 N N . GLU B 1 288 ? -25.812 -52.906 -9.117 1 82.81 288 GLU B N 1
ATOM 4944 C CA . GLU B 1 288 ? -26.266 -53.188 -7.762 1 82.81 288 GLU B CA 1
ATOM 4945 C C . GLU B 1 288 ? -26.375 -51.906 -6.93 1 82.81 288 GLU B C 1
ATOM 4947 O O . GLU B 1 288 ? -27.188 -51.844 -6.004 1 82.81 288 GLU B O 1
ATOM 4952 N N . THR B 1 289 ? -25.625 -50.969 -7.277 1 85.88 289 THR B N 1
ATOM 4953 C CA . THR B 1 289 ? -25.609 -49.688 -6.562 1 85.88 289 THR B CA 1
ATOM 4954 C C . THR B 1 289 ? -26.922 -48.938 -6.793 1 85.88 289 THR B C 1
ATOM 4956 O O . THR B 1 289 ? -27.469 -48.344 -5.867 1 85.88 289 THR B O 1
ATOM 4959 N N . PHE B 1 290 ? -27.406 -48.969 -7.973 1 84.5 290 PHE B N 1
ATOM 4960 C CA . PHE B 1 290 ? -28.672 -48.312 -8.281 1 84.5 290 PHE B CA 1
ATOM 4961 C C . PHE B 1 290 ? -29.812 -49 -7.531 1 84.5 290 PHE B C 1
ATOM 4963 O O . PHE B 1 290 ? -30.719 -48.312 -7.035 1 84.5 290 PHE B O 1
ATOM 4970 N N . ALA B 1 291 ? -29.75 -50.281 -7.367 1 83.5 291 ALA B N 1
ATOM 4971 C CA . ALA B 1 291 ? -30.734 -51.031 -6.598 1 83.5 291 ALA B CA 1
ATOM 4972 C C . ALA B 1 291 ? -30.703 -50.625 -5.125 1 83.5 291 ALA B C 1
ATOM 4974 O O . ALA B 1 291 ? -31.75 -50.406 -4.504 1 83.5 291 ALA B O 1
ATOM 4975 N N . GLN B 1 292 ? -29.531 -50.469 -4.648 1 86.94 292 GLN B N 1
ATOM 4976 C CA . GLN B 1 292 ? -29.375 -50.062 -3.262 1 86.94 292 GLN B CA 1
ATOM 4977 C C . GLN B 1 292 ? -29.859 -48.625 -3.068 1 86.94 292 GLN B C 1
ATOM 4979 O O . GLN B 1 292 ? -30.516 -48.312 -2.068 1 86.94 292 GLN B O 1
ATOM 4984 N N . ALA B 1 293 ? -29.594 -47.781 -3.98 1 87.5 293 ALA B N 1
ATOM 4985 C CA . ALA B 1 293 ? -30.031 -46.375 -3.928 1 87.5 293 ALA B CA 1
ATOM 4986 C C . ALA B 1 293 ? -31.562 -46.281 -3.906 1 87.5 293 ALA B C 1
ATOM 4988 O O . ALA B 1 293 ? -32.125 -45.469 -3.176 1 87.5 293 ALA B O 1
ATOM 4989 N N . ARG B 1 294 ? -32.156 -47.125 -4.648 1 83.44 294 ARG B N 1
ATOM 4990 C CA . ARG B 1 294 ? -33.625 -47.188 -4.688 1 83.44 294 ARG B CA 1
ATOM 4991 C C . ARG B 1 294 ? -34.188 -47.656 -3.352 1 83.44 294 ARG B C 1
ATOM 4993 O O . ARG B 1 294 ? -35.281 -47.25 -2.963 1 83.44 294 ARG B O 1
ATOM 5000 N N . GLU B 1 295 ? -33.438 -48.438 -2.705 1 85 295 GLU B N 1
ATOM 5001 C CA . GLU B 1 295 ? -33.844 -48.906 -1.378 1 85 295 GLU B CA 1
ATOM 5002 C C . GLU B 1 295 ? -33.688 -47.812 -0.34 1 85 295 GLU B C 1
ATOM 5004 O O . GLU B 1 295 ? -34.5 -47.656 0.575 1 85 295 GLU B O 1
ATOM 5009 N N . ILE B 1 296 ? -32.656 -47.031 -0.434 1 84.12 296 ILE B N 1
ATOM 5010 C CA . ILE B 1 296 ? -32.344 -45.969 0.5 1 84.12 296 ILE B CA 1
ATOM 5011 C C . ILE B 1 296 ? -33.312 -44.812 0.329 1 84.12 296 ILE B C 1
ATOM 5013 O O . ILE B 1 296 ? -33.781 -44.219 1.314 1 84.12 296 ILE B O 1
ATOM 5017 N N . PHE B 1 297 ? -33.688 -44.406 -0.912 1 81.25 297 PHE B N 1
ATOM 5018 C CA . PHE B 1 297 ? -34.562 -43.312 -1.251 1 81.25 297 PHE B CA 1
ATOM 5019 C C . PHE B 1 297 ? -35.656 -43.75 -2.229 1 81.25 297 PHE B C 1
ATOM 5021 O O . PHE B 1 297 ? -35.594 -43.438 -3.416 1 81.25 297 PHE B O 1
ATOM 5028 N N . PRO B 1 298 ? -36.656 -44.375 -1.56 1 83.25 298 PRO B N 1
ATOM 5029 C CA . PRO B 1 298 ? -37.719 -44.938 -2.416 1 83.25 298 PRO B CA 1
ATOM 5030 C C . PRO B 1 298 ? -38.5 -43.844 -3.141 1 83.25 298 PRO B C 1
ATOM 5032 O O . PRO B 1 298 ? -38.812 -42.812 -2.547 1 83.25 298 PRO B O 1
ATOM 5035 N N . GLY B 1 299 ? -38.719 -43.969 -4.527 1 83.5 299 GLY B N 1
ATOM 5036 C CA . GLY B 1 299 ? -39.531 -43 -5.301 1 83.5 299 GLY B CA 1
ATOM 5037 C C . GLY B 1 299 ? -38.688 -41.969 -6.016 1 83.5 299 GLY B C 1
ATOM 5038 O O . GLY B 1 299 ? -39.188 -41.25 -6.871 1 83.5 299 GLY B O 1
ATOM 5039 N N . ALA B 1 300 ? -37.469 -41.844 -5.625 1 80.94 300 ALA B N 1
ATOM 5040 C CA . ALA B 1 300 ? -36.625 -40.875 -6.258 1 80.94 300 ALA B CA 1
ATOM 5041 C C . ALA B 1 300 ? -36.062 -41.375 -7.586 1 80.94 300 ALA B C 1
ATOM 5043 O O . ALA B 1 300 ? -35.906 -42.594 -7.766 1 80.94 300 ALA B O 1
ATOM 5044 N N . ASP B 1 301 ? -35.875 -40.562 -8.5 1 82.94 301 ASP B N 1
ATOM 5045 C CA . ASP B 1 301 ? -35.219 -40.875 -9.75 1 82.94 301 ASP B CA 1
ATOM 5046 C C . ASP B 1 301 ? -33.719 -41.094 -9.531 1 82.94 301 ASP B C 1
ATOM 5048 O O . ASP B 1 301 ? -32.969 -40.094 -9.367 1 82.94 301 ASP B O 1
ATOM 5052 N N . VAL B 1 302 ? -33.344 -42.312 -9.57 1 85.19 302 VAL B N 1
ATOM 5053 C CA . VAL B 1 302 ? -31.969 -42.656 -9.211 1 85.19 302 VAL B CA 1
ATOM 5054 C C . VAL B 1 302 ? -31 -42.094 -10.25 1 85.19 302 VAL B C 1
ATOM 5056 O O . VAL B 1 302 ? -29.875 -41.719 -9.914 1 85.19 302 VAL B O 1
ATOM 5059 N N . TYR B 1 303 ? -31.453 -42.031 -11.375 1 84.06 303 TYR B N 1
ATOM 5060 C CA . TYR B 1 303 ? -30.594 -41.469 -12.422 1 84.06 303 TYR B CA 1
ATOM 5061 C C . TYR B 1 303 ? -30.453 -39.969 -12.25 1 84.06 303 TYR B C 1
ATOM 5063 O O . TYR B 1 303 ? -29.375 -39.406 -12.5 1 84.06 303 TYR B O 1
ATOM 5071 N N . ALA B 1 304 ? -31.469 -39.375 -11.82 1 83.56 304 ALA B N 1
ATOM 5072 C CA . ALA B 1 304 ? -31.391 -37.969 -11.469 1 83.56 304 ALA B CA 1
ATOM 5073 C C . ALA B 1 304 ? -30.453 -37.719 -10.289 1 83.56 304 ALA B C 1
ATOM 5075 O O . ALA B 1 304 ? -29.672 -36.781 -10.281 1 83.56 304 ALA B O 1
ATOM 5076 N N . LEU B 1 305 ? -30.562 -38.562 -9.367 1 86.38 305 LEU B N 1
ATOM 5077 C CA . LEU B 1 305 ? -29.672 -38.5 -8.203 1 86.38 305 LEU B CA 1
ATOM 5078 C C . LEU B 1 305 ? -28.219 -38.688 -8.617 1 86.38 305 LEU B C 1
ATOM 5080 O O . LEU B 1 305 ? -27.328 -38 -8.109 1 86.38 305 LEU B O 1
ATOM 5084 N N . GLU B 1 306 ? -28.016 -39.594 -9.461 1 85.62 306 GLU B N 1
ATOM 5085 C CA . GLU B 1 306 ? -26.672 -39.812 -9.992 1 85.62 306 GLU B CA 1
ATOM 5086 C C . GLU B 1 306 ? -26.156 -38.531 -10.68 1 85.62 306 GLU B C 1
ATOM 5088 O O . GLU B 1 306 ? -25.016 -38.125 -10.469 1 85.62 306 GLU B O 1
ATOM 5093 N N . ALA B 1 307 ? -26.984 -38.031 -11.453 1 79.94 307 ALA B N 1
ATOM 5094 C CA . ALA B 1 307 ? -26.609 -36.781 -12.156 1 79.94 307 ALA B CA 1
ATOM 5095 C C . ALA B 1 307 ? -26.281 -35.688 -11.172 1 79.94 307 ALA B C 1
ATOM 5097 O O . ALA B 1 307 ? -25.312 -34.938 -11.359 1 79.94 307 ALA B O 1
ATOM 5098 N N . GLU B 1 308 ? -27.062 -35.562 -10.195 1 81.88 308 GLU B N 1
ATOM 5099 C CA . GLU B 1 308 ? -26.844 -34.562 -9.141 1 81.88 308 GLU B CA 1
ATOM 5100 C C . GLU B 1 308 ? -25.516 -34.812 -8.43 1 81.88 308 GLU B C 1
ATOM 5102 O O . GLU B 1 308 ? -24.781 -33.875 -8.125 1 81.88 308 GLU B O 1
ATOM 5107 N N . TRP B 1 309 ? -25.297 -36.031 -8.219 1 84 309 TRP B N 1
ATOM 5108 C CA . TRP B 1 309 ? -24.078 -36.438 -7.535 1 84 309 TRP B CA 1
ATOM 5109 C C . TRP B 1 309 ? -22.859 -36.125 -8.391 1 84 309 TRP B C 1
ATOM 5111 O O . TRP B 1 309 ? -21.859 -35.594 -7.902 1 84 309 TRP B O 1
ATOM 5121 N N . LYS B 1 310 ? -23 -36.438 -9.531 1 78 310 LYS B N 1
ATOM 5122 C CA . LYS B 1 310 ? -21.891 -36.156 -10.453 1 78 310 LYS B CA 1
ATOM 5123 C C . LYS B 1 310 ? -21.625 -34.656 -10.57 1 78 310 LYS B C 1
ATOM 5125 O O . LYS B 1 310 ? -20.469 -34.219 -10.586 1 78 310 LYS B O 1
ATOM 5130 N N . ALA B 1 311 ? -22.688 -33.938 -10.641 1 76.19 311 ALA B N 1
ATOM 5131 C CA . ALA B 1 311 ? -22.578 -32.5 -10.68 1 76.19 311 ALA B CA 1
ATOM 5132 C C . ALA B 1 311 ? -21.953 -31.953 -9.398 1 76.19 311 ALA B C 1
ATOM 5134 O O . ALA B 1 311 ? -21.094 -31.078 -9.445 1 76.19 311 ALA B O 1
ATOM 5135 N N . TRP B 1 312 ? -22.484 -32.469 -8.359 1 77 312 TRP B N 1
ATOM 5136 C CA . TRP B 1 312 ? -21.953 -32.094 -7.051 1 77 312 TRP B CA 1
ATOM 5137 C C . TRP B 1 312 ? -20.469 -32.438 -6.953 1 77 312 TRP B C 1
ATOM 5139 O O . TRP B 1 312 ? -19.672 -31.625 -6.48 1 77 312 TRP B O 1
ATOM 5149 N N . TRP B 1 313 ? -20.109 -33.562 -7.344 1 76.56 313 TRP B N 1
ATOM 5150 C CA . TRP B 1 313 ? -18.734 -34.062 -7.371 1 76.56 313 TRP B CA 1
ATOM 5151 C C . TRP B 1 313 ? -17.859 -33.125 -8.203 1 76.56 313 TRP B C 1
ATOM 5153 O O . TRP B 1 313 ? -16.766 -32.75 -7.777 1 76.56 313 TRP B O 1
ATOM 5163 N N . ALA B 1 314 ? -18.375 -32.812 -9.25 1 71.19 314 ALA B N 1
ATOM 5164 C CA . ALA B 1 314 ? -17.656 -31.906 -10.133 1 71.19 314 ALA B CA 1
ATOM 5165 C C . ALA B 1 314 ? -17.484 -30.531 -9.492 1 71.19 314 ALA B C 1
ATOM 5167 O O . ALA B 1 314 ? -16.406 -29.938 -9.562 1 71.19 314 ALA B O 1
ATOM 5168 N N . ALA B 1 315 ? -18.594 -30.141 -8.906 1 68.88 315 ALA B N 1
ATOM 5169 C CA . ALA B 1 315 ? -18.625 -28.812 -8.289 1 68.88 315 ALA B CA 1
ATOM 5170 C C . ALA B 1 315 ? -17.688 -28.75 -7.09 1 68.88 315 ALA B C 1
ATOM 5172 O O . ALA B 1 315 ? -17.188 -27.672 -6.746 1 68.88 315 ALA B O 1
ATOM 5173 N N . THR B 1 316 ? -17.453 -29.891 -6.574 1 68.75 316 THR B N 1
ATOM 5174 C CA . THR B 1 316 ? -16.641 -29.922 -5.355 1 68.75 316 THR B CA 1
ATOM 5175 C C . THR B 1 316 ? -15.188 -30.234 -5.672 1 68.75 316 THR B C 1
ATOM 5177 O O . THR B 1 316 ? -14.414 -30.594 -4.781 1 68.75 316 THR B O 1
ATOM 5180 N N . GLY B 1 317 ? -14.859 -30.156 -6.934 1 64.62 317 GLY B N 1
ATOM 5181 C CA . GLY B 1 317 ? -13.461 -30.172 -7.312 1 64.62 317 GLY B CA 1
ATOM 5182 C C . GLY B 1 317 ? -12.984 -31.547 -7.754 1 64.62 317 GLY B C 1
ATOM 5183 O O . GLY B 1 317 ? -11.789 -31.859 -7.676 1 64.62 317 GLY B O 1
ATOM 5184 N N . ARG B 1 318 ? -14.008 -32.438 -7.902 1 65.75 318 ARG B N 1
ATOM 5185 C CA . ARG B 1 318 ? -13.766 -33.75 -8.477 1 65.75 318 ARG B CA 1
ATOM 5186 C C . ARG B 1 318 ? -12.797 -34.531 -7.621 1 65.75 318 ARG B C 1
ATOM 5188 O O . ARG B 1 318 ? -11.781 -35.031 -8.117 1 65.75 318 ARG B O 1
ATOM 5195 N N . PRO B 1 319 ? -13.117 -34.531 -6.309 1 70.06 319 PRO B N 1
ATOM 5196 C CA . PRO B 1 319 ? -12.227 -35.281 -5.422 1 70.06 319 PRO B CA 1
ATOM 5197 C C . PRO B 1 319 ? -12.039 -36.719 -5.863 1 70.06 319 PRO B C 1
ATOM 5199 O O . PRO B 1 319 ? -12.945 -37.312 -6.449 1 70.06 319 PRO B O 1
ATOM 5202 N N . ARG B 1 320 ? -10.953 -37.344 -5.625 1 65.19 320 ARG B N 1
ATOM 5203 C CA . ARG B 1 320 ? -10.734 -38.75 -5.895 1 65.19 320 ARG B CA 1
ATOM 5204 C C . ARG B 1 320 ? -11.617 -39.625 -5.008 1 65.19 320 ARG B C 1
ATOM 5206 O O . ARG B 1 320 ? -11.633 -39.438 -3.787 1 65.19 320 ARG B O 1
ATOM 5213 N N . LEU B 1 321 ? -12.461 -40.531 -5.68 1 69.31 321 LEU B N 1
ATOM 5214 C CA . LEU B 1 321 ? -13.375 -41.438 -4.969 1 69.31 321 LEU B CA 1
ATOM 5215 C C . LEU B 1 321 ? -12.75 -42.812 -4.777 1 69.31 321 LEU B C 1
ATOM 5217 O O . LEU B 1 321 ? -12.398 -43.469 -5.754 1 69.31 321 LEU B O 1
ATOM 5221 N N . ARG B 1 322 ? -12.312 -43.188 -3.613 1 71.44 322 ARG B N 1
ATOM 5222 C CA . ARG B 1 322 ? -11.773 -44.531 -3.328 1 71.44 322 ARG B CA 1
ATOM 5223 C C . ARG B 1 322 ? -12.805 -45.594 -3.629 1 71.44 322 ARG B C 1
ATOM 5225 O O . ARG B 1 322 ? -12.453 -46.688 -4.109 1 71.44 322 ARG B O 1
ATOM 5232 N N . ALA B 1 323 ? -14.008 -45.406 -3.246 1 78.81 323 ALA B N 1
ATOM 5233 C CA . ALA B 1 323 ? -15.156 -46.25 -3.508 1 78.81 323 ALA B CA 1
ATOM 5234 C C . ALA B 1 323 ? -16.328 -45.469 -4.09 1 78.81 323 ALA B C 1
ATOM 5236 O O . ALA B 1 323 ? -17.109 -44.875 -3.348 1 78.81 323 ALA B O 1
ATOM 5237 N N . ARG B 1 324 ? -16.406 -45.469 -5.297 1 78.25 324 ARG B N 1
ATOM 5238 C CA . ARG B 1 324 ? -17.359 -44.625 -6.012 1 78.25 324 ARG B CA 1
ATOM 5239 C C . ARG B 1 324 ? -18.797 -45 -5.637 1 78.25 324 ARG B C 1
ATOM 5241 O O . ARG B 1 324 ? -19.625 -44.125 -5.406 1 78.25 324 ARG B O 1
ATOM 5248 N N . ASP B 1 325 ? -19.094 -46.281 -5.543 1 83.94 325 ASP B N 1
ATOM 5249 C CA . ASP B 1 325 ? -20.453 -46.75 -5.254 1 83.94 325 ASP B CA 1
ATOM 5250 C C . ASP B 1 325 ? -20.875 -46.375 -3.846 1 83.94 325 ASP B C 1
ATOM 5252 O O . ASP B 1 325 ? -22.016 -45.906 -3.643 1 83.94 325 ASP B O 1
ATOM 5256 N N . ALA B 1 326 ? -19.906 -46.406 -3.043 1 85.69 326 ALA B N 1
ATOM 5257 C CA . ALA B 1 326 ? -20.188 -46.031 -1.66 1 85.69 326 ALA B CA 1
ATOM 5258 C C . ALA B 1 326 ? -20.375 -44.531 -1.528 1 85.69 326 ALA B C 1
ATOM 5260 O O . ALA B 1 326 ? -21.234 -44.062 -0.771 1 85.69 326 ALA B O 1
ATOM 5261 N N . ALA B 1 327 ? -19.609 -43.812 -2.248 1 83.88 327 ALA B N 1
ATOM 5262 C CA . ALA B 1 327 ? -19.703 -42.375 -2.225 1 83.88 327 ALA B CA 1
ATOM 5263 C C . ALA B 1 327 ? -21.047 -41.875 -2.746 1 83.88 327 ALA B C 1
ATOM 5265 O O . ALA B 1 327 ? -21.656 -40.969 -2.172 1 83.88 327 ALA B O 1
ATOM 5266 N N . PHE B 1 328 ? -21.5 -42.469 -3.764 1 88.5 328 PHE B N 1
ATOM 5267 C CA . PHE B 1 328 ? -22.812 -42.125 -4.316 1 88.5 328 PHE B CA 1
ATOM 5268 C C . PHE B 1 328 ? -23.922 -42.5 -3.338 1 88.5 328 PHE B C 1
ATOM 5270 O O . PHE B 1 328 ? -24.812 -41.688 -3.08 1 88.5 328 PHE B O 1
ATOM 5277 N N . LEU B 1 329 ? -23.797 -43.625 -2.713 1 87 329 LEU B N 1
ATOM 5278 C CA . LEU B 1 329 ? -24.812 -44.062 -1.76 1 87 329 LEU B CA 1
ATOM 5279 C C . LEU B 1 329 ? -24.828 -43.156 -0.529 1 87 329 LEU B C 1
ATOM 5281 O O . LEU B 1 329 ? -25.891 -42.906 0.037 1 87 329 LEU B O 1
ATOM 5285 N N . GLY B 1 330 ? -23.656 -42.625 -0.203 1 86.19 330 GLY B N 1
ATOM 5286 C CA . GLY B 1 330 ? -23.594 -41.625 0.848 1 86.19 330 GLY B CA 1
ATOM 5287 C C . GLY B 1 330 ? -24.297 -40.344 0.481 1 86.19 330 GLY B C 1
ATOM 5288 O O . GLY B 1 330 ? -25.031 -39.781 1.292 1 86.19 330 GLY B O 1
ATOM 5289 N N . PHE B 1 331 ? -24.062 -39.938 -0.667 1 85.56 331 PHE B N 1
ATOM 5290 C CA . PHE B 1 331 ? -24.719 -38.75 -1.207 1 85.56 331 PHE B CA 1
ATOM 5291 C C . PHE B 1 331 ? -26.234 -38.938 -1.211 1 85.56 331 PHE B C 1
ATOM 5293 O O . PHE B 1 331 ? -26.984 -38.031 -0.818 1 85.56 331 PHE B O 1
ATOM 5300 N N . VAL B 1 332 ? -26.766 -40.094 -1.568 1 86.56 332 VAL B N 1
ATOM 5301 C CA . VAL B 1 332 ? -28.188 -40.406 -1.645 1 86.56 332 VAL B CA 1
ATOM 5302 C C . VAL B 1 332 ? -28.797 -40.375 -0.245 1 86.56 332 VAL B C 1
ATOM 5304 O O . VAL B 1 332 ? -29.891 -39.844 -0.051 1 86.56 332 VAL B O 1
ATOM 5307 N N . ARG B 1 333 ? -28 -40.75 0.667 1 84.94 333 ARG B N 1
ATOM 5308 C CA . ARG B 1 333 ? -28.484 -40.719 2.049 1 84.94 333 ARG B CA 1
ATOM 5309 C C . ARG B 1 333 ? -28.609 -39.281 2.547 1 84.94 333 ARG B C 1
ATOM 5311 O O . ARG B 1 333 ? -29.578 -38.938 3.227 1 84.94 333 ARG B O 1
ATOM 5318 N N . THR B 1 334 ? -27.688 -38.531 2.125 1 83.12 334 THR B N 1
ATOM 5319 C CA . THR B 1 334 ? -27.719 -37.125 2.525 1 83.12 334 THR B CA 1
ATOM 5320 C C . THR B 1 334 ? -28.859 -36.406 1.843 1 83.12 334 THR B C 1
ATOM 5322 O O . THR B 1 334 ? -29.531 -35.562 2.465 1 83.12 334 THR B O 1
ATOM 5325 N N . ARG B 1 335 ? -29.062 -36.656 0.635 1 81 335 ARG B N 1
ATOM 5326 C CA . ARG B 1 335 ? -30.125 -36 -0.149 1 81 335 ARG B CA 1
ATOM 5327 C C . ARG B 1 335 ? -31.5 -36.406 0.355 1 81 335 ARG B C 1
ATOM 5329 O O . ARG B 1 335 ? -32.438 -35.594 0.347 1 81 335 ARG B O 1
ATOM 5336 N N . ARG B 1 336 ? -31.594 -37.594 0.744 1 78.5 336 ARG B N 1
ATOM 5337 C CA . ARG B 1 336 ? -32.844 -38.094 1.343 1 78.5 336 ARG B CA 1
ATOM 5338 C C . ARG B 1 336 ? -33.156 -37.312 2.627 1 78.5 336 ARG B C 1
ATOM 5340 O O . ARG B 1 336 ? -34.312 -36.969 2.865 1 78.5 336 ARG B O 1
ATOM 5347 N N . GLY B 1 337 ? -32.25 -37.062 3.406 1 72.75 337 GLY B N 1
ATOM 5348 C CA . GLY B 1 337 ? -32.438 -36.312 4.633 1 72.75 337 GLY B CA 1
ATOM 5349 C C . GLY B 1 337 ? -32.875 -34.875 4.387 1 72.75 337 GLY B C 1
ATOM 5350 O O . GLY B 1 337 ? -33.656 -34.312 5.164 1 72.75 337 GLY B O 1
ATOM 5351 N N . ARG B 1 338 ? -32.438 -34.281 3.352 1 65.31 338 ARG B N 1
ATOM 5352 C CA . ARG B 1 338 ? -32.812 -32.938 3.006 1 65.31 338 ARG B CA 1
ATOM 5353 C C . ARG B 1 338 ? -34.188 -32.906 2.332 1 65.31 338 ARG B C 1
ATOM 5355 O O . ARG B 1 338 ? -34.938 -31.938 2.498 1 65.31 338 ARG B O 1
ATOM 5362 N N . GLY B 1 339 ? -34.562 -33.844 1.581 1 58.38 339 GLY B N 1
ATOM 5363 C CA . GLY B 1 339 ? -35.875 -34 0.95 1 58.38 339 GLY B CA 1
ATOM 5364 C C . GLY B 1 339 ? -36.969 -34.344 1.928 1 58.38 339 GLY B C 1
ATOM 5365 O O . GLY B 1 339 ? -38.125 -34.031 1.716 1 58.38 339 GLY B O 1
ATOM 5366 N N . ALA B 1 340 ? -36.844 -35.156 2.891 1 53.69 340 ALA B N 1
ATOM 5367 C CA . ALA B 1 340 ? -37.812 -35.438 3.953 1 53.69 340 ALA B CA 1
ATOM 5368 C C . ALA B 1 340 ? -38.062 -34.188 4.789 1 53.69 340 ALA B C 1
ATOM 5370 O O . ALA B 1 340 ? -39.062 -34.094 5.496 1 53.69 340 ALA B O 1
ATOM 5371 N N . ARG B 1 341 ? -37.219 -33.344 4.867 1 46.5 341 ARG B N 1
ATOM 5372 C CA . ARG B 1 341 ? -37.5 -32.125 5.613 1 46.5 341 ARG B CA 1
ATOM 5373 C C . ARG B 1 341 ? -38.188 -31.078 4.734 1 46.5 341 ARG B C 1
ATOM 5375 O O . ARG B 1 341 ? -38.656 -30.047 5.227 1 46.5 341 ARG B O 1
ATOM 5382 N N . ALA B 1 342 ? -38.188 -31.547 3.559 1 38.12 342 ALA B N 1
ATOM 5383 C CA . ALA B 1 342 ? -38.969 -30.609 2.777 1 38.12 342 ALA B CA 1
ATOM 5384 C C . ALA B 1 342 ? -40.406 -31.125 2.598 1 38.12 342 ALA B C 1
ATOM 5386 O O . ALA B 1 342 ? -40.625 -32.312 2.354 1 38.12 342 ALA B O 1
#

Secondary structure (DSSP, 8-state):
--------------GGGGTSEE---TTPPPEEEHHHHHS--SB--SS---PPEEEEETTEEEEEE-BTTBPPBTTTHHHHHHHHHHHHHHHHTT----SEEEE-HHHHHHHTT---SHHHHHHHHHHHHHHHH-EEEEEEEETTEEEEEEEESEEEEEEEESSTT--EEEEEEEE-HHHHHHHHTT-EEEPPGGGGG--SHHHHHHHHHHHHHTTTSSEEEEEHHHHHHHHT--S-HHHHHHHHHHHHHHT-STTEEEEEETTTEEEEEE---------SSSSPPPHHHHHHHHHHSTTS-HHHHHHHHHHHHHHTT----SSHHHHHHHHHHHHHHHHTT-/--------------GGGGTSEE---TTPPPEEEHHHHHS--SB--SS---PPEEEEETTEEEEEE-BTTBPPBTTTHHHHHHHHHHHHHHHHTT----SEEEE-HHHHHHHTT---SHHHHHHHHHHHHHHHH-EEEEEEEETTEEEEEEEESEEEEEEEESSTT--EEEEEEEE-HHHHHHHHTT-EEEPPGGGGG--SHHHHHHHHHHHHHTTTSSEEEEEHHHHHHHHT--S-HHHHHHHHHHHHHHT-STTEEEEEETTTEEEEEE---------SSSSPPPHHHHHHHHHHSTTS-HHHHHHHHHHHHHHTT----SSHHHHHHHHHHHHHHHHS--

pLDDT: mean 86.2, std 18.05, range [22.62, 98.69]

Solvent-accessible surface area (backbone atoms only — not comparable to full-atom values): 37383 Å² total; per-residue (Å²): 136,82,78,78,81,78,79,73,84,80,76,76,73,62,54,72,78,69,74,34,26,72,61,76,65,80,84,48,64,41,24,39,54,46,68,65,42,62,39,60,73,45,36,66,57,94,53,81,41,64,63,70,43,76,48,75,58,96,77,35,38,40,35,36,39,13,10,70,80,4,39,27,28,57,71,45,44,50,57,54,26,52,51,47,10,38,50,50,50,35,48,74,71,71,42,82,77,54,55,30,33,37,34,43,59,68,57,54,27,53,75,47,67,41,67,88,46,74,66,44,53,55,49,49,53,51,36,51,51,16,34,46,22,20,31,40,36,38,40,47,69,55,90,54,34,26,39,36,38,37,35,40,58,27,45,33,38,33,39,36,18,60,32,84,89,44,61,78,60,36,33,36,39,26,48,14,70,71,59,44,48,30,59,77,69,59,42,52,44,77,50,60,84,58,56,53,70,52,78,51,47,62,58,46,46,51,42,37,40,44,52,70,69,23,53,89,39,72,56,35,77,42,40,54,66,57,48,44,60,45,52,53,60,86,60,55,68,69,58,44,50,52,54,48,50,52,44,38,74,64,50,72,48,79,68,35,39,52,42,81,44,88,85,57,25,38,37,38,28,50,48,76,47,77,66,57,71,76,52,88,48,84,64,89,66,54,75,68,46,56,55,50,42,43,66,77,37,70,91,57,58,64,66,57,50,49,50,49,47,27,49,49,38,51,73,66,67,54,66,87,66,92,50,47,54,59,52,51,48,50,50,49,52,54,50,42,60,59,52,71,74,93,137,82,78,78,80,77,79,73,81,79,76,78,72,60,56,71,78,69,73,34,26,74,58,74,67,79,83,48,65,40,24,40,53,46,68,65,42,62,39,60,73,44,36,67,59,94,54,80,41,64,63,70,45,75,46,74,58,95,76,36,39,40,35,35,38,14,9,70,77,4,40,28,27,56,72,46,45,50,58,54,26,51,53,45,9,39,49,50,51,34,47,75,70,70,42,83,80,56,54,30,33,37,35,44,59,67,58,54,29,54,75,48,66,43,68,85,45,74,66,44,54,53,51,48,53,50,36,52,49,16,34,47,21,21,32,39,35,38,39,46,70,55,89,56,34,26,38,36,37,38,36,39,60,27,46,33,38,34,38,36,18,60,32,84,89,42,61,78,59,35,34,35,39,26,48,15,70,70,58,43,49,30,59,76,67,59,43,53,42,79,50,61,85,58,54,52,71,54,78,50,48,65,58,46,47,52,41,38,40,44,50,71,69,23,52,90,40,72,57,35,76,41,41,52,67,57,48,42,61,45,53,51,61,86,59,55,68,69,59,43,50,53,53,50,49,52,44,36,74,62,50,70,47,80,67,35,39,50,43,82,44,88,86,58,26,39,36,39,26,50,48,78,47,78,66,58,72,77,51,88,46,84,64,87,66,54,74,66,43,56,55,49,42,42,68,76,36,72,90,56,58,62,67,57,50,48,50,50,47,26,50,49,38,52,73,65,67,53,66,87,65,93,50,47,56,58,52,52,48,50,50,50,52,52,51,44,59,58,51,70,74,92